Protein AF-A0A9D7RBE8-F1 (afdb_monomer)

Nearest PDB structures (foldseek):
  4dd8-assembly2_B  TM=8.248E-01  e=1.569E-10  Homo sapiens
  5y2z-assembly2_C  TM=7.887E-01  e=2.226E-09  Homo sapiens
  5y31-assembly2_C  TM=8.076E-01  e=7.934E-09  Homo sapiens
  5y2z-assembly5_I  TM=7.856E-01  e=6.361E-09  Homo sapiens
  8y6b-assembly2_B  TM=7.746E-01  e=1.379E-08  Homo sapiens

Solvent-accessible surface area (backbone atoms only — not comparable to full-atom values): 35313 Å² total; per-residue (Å²): 141,80,84,86,84,83,83,79,85,80,80,79,73,81,79,76,71,72,78,81,72,72,78,74,76,69,46,55,74,43,76,47,49,73,68,57,28,57,64,45,42,33,77,54,46,30,34,32,41,46,80,63,68,94,64,74,84,54,70,50,69,39,60,42,73,57,96,91,36,85,41,36,40,41,36,34,58,33,75,54,48,26,80,83,50,41,35,30,39,29,49,99,90,44,76,46,80,51,85,67,67,83,78,36,36,26,35,33,30,38,65,68,40,69,81,31,38,27,43,30,29,52,56,96,57,30,51,40,36,37,37,45,46,54,90,80,70,45,38,37,38,35,36,44,39,29,82,76,39,78,86,45,58,68,44,31,23,38,36,34,44,42,84,29,48,52,68,48,71,19,26,54,46,62,30,90,82,67,83,86,73,74,83,77,74,72,66,82,42,65,88,51,49,29,35,40,35,30,28,42,36,31,36,32,44,28,23,50,73,31,75,68,28,73,60,48,32,50,47,54,54,49,38,43,49,49,53,33,27,49,40,36,34,76,64,53,34,31,36,59,25,36,31,32,40,37,41,24,76,38,90,81,75,83,48,64,57,39,38,30,40,94,50,93,18,34,38,55,52,50,49,53,48,41,70,72,73,45,76,86,63,76,57,30,32,38,37,38,41,32,30,49,74,66,62,48,45,61,36,27,12,15,30,54,56,21,62,66,45,99,61,22,39,27,28,27,44,58,49,52,70,32,68,66,60,34,32,29,46,48,42,26,26,50,33,19,24,34,44,27,61,71,26,81,92,47,83,71,23,26,30,41,21,44,31,50,34,30,91,77,28,58,33,80,47,68,28,75,68,37,32,52,36,29,26,41,46,55,56,72,50,81,82,46,44,62,62,47,72,54,84,77,66,62,77,36,29,23,38,42,24,21,70,64,41,71,65,29,21,48,26,47,40,82,77,87,81,46,67,39,35,50,24,20,31,75,62,70,82,46,49,42,32,32,34,35,48,42,79,59,85,56,83,95,24,27,26,42,18,29,61,65,74,26,77,59,28,21,40,24,51,38,81,58,77,99,53,45,37,22,52,31,44,37,76,64,74,96,48,45,38,34,33,32,40,39,26,48,42,85,68,39,90,81,30,28,32,41,27,25,62,60,67,31,69,56,24,21,44,18,51,42,44,45,49,81,63,74,67,10,37,35,21,48,32,78,48,63,84,40,37,39,22,28,31,35,70,45,79,38,72,56,72,44,66,35,36,76,46,78,42,85,61,52,19,71,35,96,59,36,60,25,44,59,50,75,39,96,62,65,74,27,46,30,58,63,39,58,27,38,29,37,33,39,41,36,56,70,89,42,52,35,33,40,33,31,37,56,76,46,97,61,65,45,68,34,41,91,59,52,6,71,81,14,44,44,54,52,43,87,70,42,78,44,80,37,60,53,52,94,37,26,27,52,50,74,48,74,34,63,82,49,62,88,43,55,66,42,69,49,44,36,37,39,40,35,47,46,82,62,94,57,100,85,42,28,36,41,24,17,18,23,30,36,39,37,25,21,6,48,131

Sequence (681 aa):
MARPLAFALLCALPLALPPLAVAQNQPQVRAASPSELQSFELREGTVQSLQLPAGGWERFEVPVVLDGRPRTLVLAPYSIRGAGFQLLVTDATGTHPVSAPEETTYRGMVVGEAGSVVTAALFEGALDARVHDLGGKGDWFVQPLARVLPYAAPDLHVVYRAEDVLPSSAQCEVGDVHGHGSPTGAPEGISELRYCDIALDCDVAYYLRNGASVAQTSSAAGYLLLDVSFIYQTDVEIRYSLTSLIVRTVPTYTSGSNTGCSTSGLLQEFASRWQSNHTSISRDVAHLISGEGVFSGTVGCAYIGVVCTSNGYGVSRAVSSNNAQNIQLLAHELGHNWSATHCDSAPPCQIMCASIGGCTGIGSSFGPGERAQILAHKGTRSCLTAARTIDPNPALWYRLTTLFQPTLSLDVVNDGANNNRLQMAASGAFTGQYWRFTRSGFGNTWRISCLWQGENLPMDTINGGAENNRPILAPIGAWTGQLWTLHEVPGYPGYVALTNDFRGPHLALEGFATSLGAGARPQLQTFGPFTGQLWLLTPLGSVSPARSTSFGSNCVGRAGRPTLGILPQGDGPWIGETMSGEVTNVLNGMASQLVFGGRLASPLDLGFLSSPNCNLYLDLGLLVTIPVGGGRATFAFSVPRSPFLVGATFPMQALVIDPGRGPSNPLVATTNGLDLTIGMR

Mean predicted aligned error: 14.54 Å

Structure (mmCIF, N/CA/C/O backbone):
data_AF-A0A9D7RBE8-F1
#
_entry.id   AF-A0A9D7RBE8-F1
#
loop_
_atom_site.group_PDB
_atom_site.id
_atom_site.type_symbol
_atom_site.label_atom_id
_atom_site.label_alt_id
_atom_site.label_comp_id
_atom_site.label_asym_id
_atom_site.label_entity_id
_atom_site.label_seq_id
_atom_site.pdbx_PDB_ins_code
_atom_site.Cartn_x
_atom_site.Cartn_y
_atom_site.Cartn_z
_atom_site.occupancy
_atom_site.B_iso_or_equiv
_atom_site.auth_seq_id
_atom_site.auth_comp_id
_atom_site.auth_asym_id
_atom_site.auth_atom_id
_atom_site.pdbx_PDB_model_num
ATOM 1 N N . MET A 1 1 ? 19.321 -70.682 -35.214 1.00 36.28 1 MET A N 1
ATOM 2 C CA . MET A 1 1 ? 20.155 -69.484 -34.970 1.00 36.28 1 MET A CA 1
ATOM 3 C C . MET A 1 1 ? 19.814 -68.482 -36.064 1.00 36.28 1 MET A C 1
ATOM 5 O O . MET A 1 1 ? 19.877 -68.887 -37.208 1.00 36.28 1 MET A O 1
ATOM 9 N N . ALA A 1 2 ? 19.383 -67.243 -35.877 1.00 33.75 2 ALA A N 1
ATOM 10 C CA . ALA A 1 2 ? 18.812 -66.484 -34.773 1.00 33.75 2 ALA A CA 1
ATOM 11 C C . ALA A 1 2 ? 17.820 -65.484 -35.427 1.00 33.75 2 ALA A C 1
ATOM 13 O O . ALA A 1 2 ? 17.960 -65.158 -36.604 1.00 33.75 2 ALA A O 1
ATOM 14 N N . ARG A 1 3 ? 16.781 -65.082 -34.689 1.00 31.62 3 ARG A N 1
ATOM 15 C CA . ARG A 1 3 ? 15.639 -64.261 -35.140 1.00 31.62 3 ARG A CA 1
ATOM 16 C C . ARG A 1 3 ? 16.026 -62.800 -35.443 1.00 31.62 3 ARG A C 1
ATOM 18 O O . ARG A 1 3 ? 16.916 -62.289 -34.767 1.00 31.62 3 ARG A O 1
ATOM 25 N N . PRO A 1 4 ? 15.294 -62.089 -36.325 1.00 38.25 4 PRO A N 1
ATOM 26 C CA . PRO A 1 4 ? 15.309 -60.632 -36.363 1.00 38.25 4 PRO A CA 1
ATOM 27 C C . PRO A 1 4 ? 14.362 -60.079 -35.282 1.00 38.25 4 PRO A C 1
ATOM 29 O O . PRO A 1 4 ? 13.217 -60.516 -35.157 1.00 38.25 4 PRO A O 1
ATOM 32 N N . LEU A 1 5 ? 14.852 -59.138 -34.476 1.00 33.16 5 LEU A N 1
ATOM 33 C CA . LEU A 1 5 ? 14.061 -58.393 -33.497 1.00 33.16 5 LEU A CA 1
ATOM 34 C C . LEU A 1 5 ? 13.505 -57.135 -34.171 1.00 33.16 5 LEU A C 1
ATOM 36 O O . LEU A 1 5 ? 14.252 -56.230 -34.535 1.00 33.16 5 LEU A O 1
ATOM 40 N N . ALA A 1 6 ? 12.185 -57.108 -34.337 1.00 31.59 6 ALA A N 1
ATOM 41 C CA . ALA A 1 6 ? 11.421 -55.919 -34.675 1.00 31.59 6 ALA A CA 1
ATOM 42 C C . ALA A 1 6 ? 11.374 -54.990 -33.451 1.00 31.59 6 ALA A C 1
ATOM 44 O O . ALA A 1 6 ? 10.917 -55.397 -32.383 1.00 31.59 6 ALA A O 1
ATOM 45 N N . PHE A 1 7 ? 11.844 -53.752 -33.601 1.00 31.55 7 PHE A N 1
ATOM 46 C CA . PHE A 1 7 ? 11.642 -52.702 -32.606 1.00 31.55 7 PHE A CA 1
ATOM 47 C C . PHE A 1 7 ? 10.268 -52.069 -32.844 1.00 31.55 7 PHE A C 1
ATOM 49 O O . PHE A 1 7 ? 10.035 -51.418 -33.862 1.00 31.55 7 PHE A O 1
ATOM 56 N N . ALA A 1 8 ? 9.343 -52.322 -31.921 1.00 32.53 8 ALA A N 1
ATOM 57 C CA . ALA A 1 8 ? 8.018 -51.726 -31.906 1.00 32.53 8 ALA A CA 1
ATOM 58 C C . ALA A 1 8 ? 8.109 -50.241 -31.524 1.00 32.53 8 ALA A C 1
ATOM 60 O O . ALA A 1 8 ? 8.713 -49.874 -30.517 1.00 32.53 8 ALA A O 1
ATOM 61 N N . LEU A 1 9 ? 7.479 -49.402 -32.343 1.00 31.39 9 LEU A N 1
ATOM 62 C CA . LEU A 1 9 ? 7.248 -47.987 -32.093 1.00 31.39 9 LEU A CA 1
ATOM 63 C C . LEU A 1 9 ? 6.214 -47.863 -30.955 1.00 31.39 9 LEU A C 1
ATOM 65 O O . LEU A 1 9 ? 5.029 -48.121 -31.165 1.00 31.39 9 LEU A O 1
ATOM 69 N N . LEU A 1 10 ? 6.642 -47.506 -29.742 1.00 29.80 10 LEU A N 1
ATOM 70 C CA . LEU A 1 10 ? 5.721 -47.100 -28.676 1.00 29.80 10 LEU A CA 1
ATOM 71 C C . LEU A 1 10 ? 5.303 -45.644 -28.919 1.00 29.80 10 LEU A C 1
ATOM 73 O O . LEU A 1 10 ? 6.030 -44.708 -28.592 1.00 29.80 10 LEU A O 1
ATOM 77 N N . CYS A 1 11 ? 4.112 -45.453 -29.487 1.00 30.72 11 CYS A N 1
ATOM 78 C CA . CYS A 1 11 ? 3.388 -44.190 -29.391 1.00 30.72 11 CYS A CA 1
ATOM 79 C C . CYS A 1 11 ? 3.000 -43.956 -27.924 1.00 30.72 11 CYS A C 1
ATOM 81 O O . CYS A 1 11 ? 2.028 -44.531 -27.434 1.00 30.72 11 CYS A O 1
ATOM 83 N N . ALA A 1 12 ? 3.746 -43.108 -27.220 1.00 33.16 12 ALA A N 1
ATOM 84 C CA . ALA A 1 12 ? 3.287 -42.526 -25.968 1.00 33.16 12 ALA A CA 1
ATOM 85 C C . ALA A 1 12 ? 2.205 -41.483 -26.293 1.00 33.16 12 ALA A C 1
ATOM 87 O O . ALA A 1 12 ? 2.513 -40.358 -26.685 1.00 33.16 12 ALA A O 1
ATOM 88 N N . LEU A 1 13 ? 0.930 -41.865 -26.171 1.00 30.70 13 LEU A N 1
ATOM 89 C CA . LEU A 1 13 ? -0.141 -40.883 -26.026 1.00 30.70 13 LEU A CA 1
ATOM 90 C C . LEU A 1 13 ? 0.123 -40.083 -24.740 1.00 30.70 13 LEU A C 1
ATOM 92 O O . LEU A 1 13 ? 0.353 -40.700 -23.696 1.00 30.70 13 LEU A O 1
ATOM 96 N N . PRO A 1 14 ? 0.056 -38.742 -24.763 1.00 33.75 14 PRO A N 1
ATOM 97 C CA . PRO A 1 14 ? 0.009 -37.986 -23.530 1.00 33.75 14 PRO A CA 1
ATOM 98 C C . PRO A 1 14 ? -1.339 -38.299 -22.876 1.00 33.75 14 PRO A C 1
ATOM 100 O O . PRO A 1 14 ? -2.392 -37.877 -23.352 1.00 33.75 14 PRO A O 1
ATOM 103 N N . LEU A 1 15 ? -1.315 -39.070 -21.788 1.00 33.75 15 LEU A N 1
ATOM 104 C CA . LEU A 1 15 ? -2.390 -39.042 -20.806 1.00 33.75 15 LEU A CA 1
ATOM 105 C C . LEU A 1 15 ? -2.421 -37.612 -20.266 1.00 33.75 15 LEU A C 1
ATOM 107 O O . LEU A 1 15 ? -1.657 -37.257 -19.370 1.00 33.75 15 LEU A O 1
ATOM 111 N N . ALA A 1 16 ? -3.266 -36.775 -20.866 1.00 38.00 16 ALA A N 1
ATOM 112 C CA . ALA A 1 16 ? -3.707 -35.544 -20.248 1.00 38.00 16 ALA A CA 1
ATOM 113 C C . ALA A 1 16 ? -4.424 -35.957 -18.962 1.00 38.00 16 ALA A C 1
ATOM 115 O O . ALA A 1 16 ? -5.589 -36.354 -18.980 1.00 38.00 16 ALA A O 1
ATOM 116 N N . LEU A 1 17 ? -3.691 -35.934 -17.849 1.00 35.84 17 LEU A N 1
ATOM 117 C CA . LEU A 1 17 ? -4.313 -35.865 -16.541 1.00 35.84 17 LEU A CA 1
ATOM 118 C C . LEU A 1 17 ? -5.251 -34.654 -16.611 1.00 35.84 17 LEU A C 1
ATOM 120 O O . LEU A 1 17 ? -4.779 -33.566 -16.964 1.00 35.84 17 LEU A O 1
ATOM 124 N N . PRO A 1 18 ? -6.562 -34.812 -16.353 1.00 31.00 18 PRO A N 1
ATOM 125 C CA . PRO A 1 18 ? -7.400 -33.642 -16.175 1.00 31.00 18 PRO A CA 1
ATOM 126 C C . PRO A 1 18 ? -6.724 -32.784 -15.102 1.00 31.00 18 PRO A C 1
ATOM 128 O O . PRO A 1 18 ? -6.142 -33.349 -14.164 1.00 31.00 18 PRO A O 1
ATOM 131 N N . PRO A 1 19 ? -6.738 -31.445 -15.228 1.00 35.97 19 PRO A N 1
ATOM 132 C CA . PRO A 1 19 ? -6.300 -30.619 -14.121 1.00 35.97 19 PRO A CA 1
ATOM 133 C C . PRO A 1 19 ? -7.059 -31.120 -12.895 1.00 35.97 19 PRO A C 1
ATOM 135 O O . PRO A 1 19 ? -8.281 -31.288 -12.949 1.00 35.97 19 PRO A O 1
ATOM 138 N N . LEU A 1 20 ? -6.330 -31.443 -11.827 1.00 33.19 20 LEU A N 1
ATOM 139 C CA . LEU A 1 20 ? -6.927 -31.581 -10.510 1.00 33.19 20 LEU A CA 1
ATOM 140 C C . LEU A 1 20 ? -7.601 -30.238 -10.246 1.00 33.19 20 LEU A C 1
ATOM 142 O O . LEU A 1 20 ? -6.960 -29.280 -9.823 1.00 33.19 20 LEU A O 1
ATOM 146 N N . ALA A 1 21 ? -8.886 -30.149 -10.578 1.00 34.50 21 ALA A N 1
ATOM 147 C CA . ALA A 1 21 ? -9.755 -29.144 -10.031 1.00 34.50 21 ALA A CA 1
ATOM 148 C C . ALA A 1 21 ? -9.735 -29.431 -8.535 1.00 34.50 21 ALA A C 1
ATOM 150 O O . ALA A 1 21 ? -10.417 -30.334 -8.050 1.00 34.50 21 ALA A O 1
ATOM 151 N N . VAL A 1 22 ? -8.885 -28.707 -7.806 1.00 37.69 22 VAL A N 1
ATOM 152 C CA . VAL A 1 22 ? -9.159 -28.443 -6.403 1.00 37.69 22 VAL A CA 1
ATOM 153 C C . VAL A 1 22 ? -10.564 -27.869 -6.441 1.00 37.69 22 VAL A C 1
ATOM 155 O O . VAL A 1 22 ? -10.776 -26.795 -7.003 1.00 37.69 22 VAL A O 1
ATOM 158 N N . ALA A 1 23 ? -11.545 -28.642 -5.985 1.00 39.38 23 ALA A N 1
ATOM 159 C CA . ALA A 1 23 ? -12.875 -28.124 -5.763 1.00 39.38 23 ALA A CA 1
ATOM 160 C C . ALA A 1 23 ? -12.696 -26.995 -4.743 1.00 39.38 23 ALA A C 1
ATOM 162 O O . ALA A 1 23 ? -12.559 -27.256 -3.551 1.00 39.38 23 ALA A O 1
ATOM 163 N N . GLN A 1 24 ? -12.578 -25.751 -5.217 1.00 52.94 24 GLN A N 1
ATOM 164 C CA . GLN A 1 24 ? -12.682 -24.579 -4.365 1.00 52.94 24 GLN A CA 1
ATOM 165 C C . GLN A 1 24 ? -14.103 -24.638 -3.823 1.00 52.94 24 GLN A C 1
ATOM 167 O O . GLN A 1 24 ? -15.061 -24.353 -4.543 1.00 52.94 24 GLN A O 1
ATOM 172 N N . ASN A 1 25 ? -14.243 -25.150 -2.601 1.00 62.62 25 ASN A N 1
ATOM 173 C CA . ASN A 1 25 ? -15.531 -25.278 -1.949 1.00 62.62 25 ASN A CA 1
ATOM 174 C C . ASN A 1 25 ? -16.103 -23.864 -1.862 1.00 62.62 25 ASN A C 1
ATOM 176 O O . ASN A 1 25 ? -15.542 -23.008 -1.178 1.00 62.62 25 ASN A O 1
ATOM 180 N N . GLN A 1 26 ? -17.162 -23.590 -2.623 1.00 70.81 26 GLN A N 1
ATOM 181 C CA . GLN A 1 26 ? -17.812 -22.289 -2.562 1.00 70.81 26 GLN A CA 1
ATOM 182 C C . GLN A 1 26 ? -18.305 -22.041 -1.132 1.00 70.81 26 GLN A C 1
ATOM 184 O O . GLN A 1 26 ? -18.735 -22.995 -0.466 1.00 70.81 26 GLN A O 1
ATOM 189 N N . PRO A 1 27 ? -18.241 -20.787 -0.651 1.00 83.94 27 PRO A N 1
ATOM 190 C CA . PRO A 1 27 ? -18.665 -20.469 0.700 1.00 83.94 27 PRO A CA 1
ATOM 191 C C . PRO A 1 27 ? -20.132 -20.866 0.865 1.00 83.94 27 PRO A C 1
ATOM 193 O O . PRO A 1 27 ? -20.960 -20.639 -0.020 1.00 83.94 27 PRO A O 1
ATOM 196 N N . GLN A 1 28 ? -20.462 -21.484 1.998 1.00 90.31 28 GLN A N 1
ATOM 197 C CA . GLN A 1 28 ? -21.857 -21.749 2.341 1.00 90.31 28 GLN A CA 1
ATOM 198 C C . GLN A 1 28 ? -22.493 -20.428 2.765 1.00 90.31 28 GLN A C 1
ATOM 200 O O . GLN A 1 28 ? -22.066 -19.847 3.761 1.00 90.31 28 GLN A O 1
ATOM 205 N N . VAL A 1 29 ? -23.486 -19.954 2.010 1.00 95.88 29 VAL A N 1
ATOM 206 C CA . VAL A 1 29 ? -24.130 -18.650 2.221 1.00 95.88 29 VAL A CA 1
ATOM 207 C C . VAL A 1 29 ? -25.541 -18.833 2.754 1.00 95.88 29 VAL A C 1
ATOM 209 O O . VAL A 1 29 ? -26.333 -19.597 2.203 1.00 95.88 29 VAL A O 1
ATOM 212 N N . ARG A 1 30 ? -25.886 -18.064 3.785 1.00 96.38 30 ARG A N 1
ATOM 213 C CA . ARG A 1 30 ? -27.267 -17.884 4.242 1.00 96.38 30 ARG A CA 1
ATOM 214 C C . ARG A 1 30 ? -27.549 -16.422 4.551 1.00 96.38 30 ARG A C 1
ATOM 216 O O . ARG A 1 30 ? -26.630 -15.651 4.817 1.00 96.38 30 ARG A O 1
ATOM 223 N N . ALA A 1 31 ? -28.824 -16.048 4.576 1.00 97.25 31 ALA A N 1
ATOM 224 C CA . ALA A 1 31 ? -29.218 -14.770 5.155 1.00 97.25 31 ALA A CA 1
ATOM 225 C C . ALA A 1 31 ? -28.802 -14.713 6.637 1.00 97.25 31 ALA A C 1
ATOM 227 O O . ALA A 1 31 ? -28.873 -15.723 7.354 1.00 97.25 31 ALA A O 1
ATOM 228 N N . ALA A 1 32 ? -28.359 -13.540 7.088 1.00 97.44 32 ALA A N 1
ATOM 229 C CA . ALA A 1 32 ? -28.183 -13.294 8.510 1.00 97.44 32 ALA A CA 1
ATOM 230 C C . ALA A 1 32 ? -29.557 -13.308 9.200 1.00 97.44 32 ALA A C 1
ATOM 232 O O . ALA A 1 32 ? -30.546 -12.793 8.678 1.00 97.44 32 ALA A O 1
ATOM 233 N N . SER A 1 33 ? -29.633 -13.944 10.365 1.00 97.94 33 SER A N 1
ATOM 234 C CA . SER A 1 33 ? -30.844 -13.959 11.184 1.00 97.94 33 SER A CA 1
ATOM 235 C C . SER A 1 33 ? -31.114 -12.571 11.781 1.00 97.94 33 SER A C 1
ATOM 237 O O . SER A 1 33 ? -30.176 -11.789 11.954 1.00 97.94 33 SER A O 1
ATOM 239 N N . PRO A 1 34 ? -32.362 -12.260 12.181 1.00 97.69 34 PRO A N 1
ATOM 240 C CA . PRO A 1 34 ? -32.678 -10.978 12.813 1.00 97.69 34 PRO A CA 1
ATOM 241 C C . PRO A 1 34 ? -31.807 -10.654 14.040 1.00 97.69 34 PRO A C 1
ATOM 243 O O . PRO A 1 34 ? -31.419 -9.507 14.226 1.00 97.69 34 PRO A O 1
ATOM 246 N N . SER A 1 35 ? -31.448 -11.656 14.852 1.00 96.44 35 SER A N 1
ATOM 247 C CA . SER A 1 35 ? -30.568 -11.475 16.017 1.00 96.44 35 SER A CA 1
ATOM 248 C C . SER A 1 35 ? -29.115 -11.184 15.638 1.00 96.44 35 SER A C 1
ATOM 250 O O . SER A 1 35 ? -28.447 -10.411 16.321 1.00 96.44 35 SER A O 1
ATOM 252 N N . GLU A 1 36 ? -28.617 -11.789 14.557 1.00 97.50 36 GLU A N 1
ATOM 253 C CA . GLU A 1 36 ? -27.274 -11.505 14.034 1.00 97.50 36 GLU A CA 1
ATOM 254 C C . GLU A 1 36 ? -27.213 -10.096 13.445 1.00 97.50 36 GLU A C 1
ATOM 256 O O . GLU A 1 36 ? -26.314 -9.337 13.794 1.00 97.50 36 GLU A O 1
ATOM 261 N N . LEU A 1 37 ? -28.208 -9.712 12.636 1.00 97.88 37 LEU A N 1
ATOM 262 C CA . LEU A 1 37 ? -28.332 -8.353 12.101 1.00 97.88 37 LEU A CA 1
ATOM 263 C C . LEU A 1 37 ? -28.397 -7.314 13.224 1.00 97.88 37 LEU A C 1
ATOM 265 O O . LEU A 1 37 ? -27.662 -6.333 13.197 1.00 97.88 37 LEU A O 1
ATOM 269 N N . GLN A 1 38 ? -29.205 -7.562 14.259 1.00 96.56 38 GLN A N 1
ATOM 270 C CA . GLN A 1 38 ? -29.305 -6.668 15.411 1.00 96.56 38 GLN A CA 1
ATOM 271 C C . GLN A 1 38 ? -27.975 -6.530 16.163 1.00 96.56 38 GLN A C 1
ATOM 273 O O . GLN A 1 38 ? -27.630 -5.434 16.590 1.00 96.56 38 GLN A O 1
ATOM 278 N N . SER A 1 39 ? -27.217 -7.620 16.310 1.00 96.12 39 SER A N 1
ATOM 279 C CA . SER A 1 39 ? -25.951 -7.626 17.056 1.00 96.12 39 SER A CA 1
ATOM 280 C C . SER A 1 39 ? -24.848 -6.819 16.357 1.00 96.12 39 SER A C 1
ATOM 282 O O . SER A 1 39 ? -23.986 -6.256 17.027 1.00 96.12 39 SER A O 1
ATOM 284 N N . PHE A 1 40 ? -24.894 -6.724 15.027 1.00 96.38 40 PHE A N 1
ATOM 285 C CA . PHE A 1 40 ? -23.975 -5.914 14.216 1.00 96.38 40 PHE A CA 1
ATOM 286 C C . PHE A 1 40 ? -24.543 -4.538 13.831 1.00 96.38 40 PHE A C 1
ATOM 288 O O . PHE A 1 40 ? -23.867 -3.779 13.140 1.00 96.38 40 PHE A O 1
ATOM 295 N N . GLU A 1 41 ? -25.763 -4.216 14.274 1.00 95.31 41 GLU A N 1
ATOM 296 C CA . GLU A 1 41 ? -26.492 -2.997 13.904 1.00 95.31 41 GLU A CA 1
ATOM 297 C C . GLU A 1 41 ? -26.693 -2.857 12.383 1.00 95.31 41 GLU A C 1
ATOM 299 O O . GLU A 1 41 ? -26.419 -1.819 11.785 1.00 95.31 41 GLU A O 1
ATOM 304 N N . LEU A 1 42 ? -27.182 -3.918 11.741 1.00 96.38 42 LEU A N 1
ATOM 305 C CA . LEU A 1 42 ? -27.364 -4.003 10.290 1.00 96.38 42 LEU A CA 1
ATOM 306 C C . LEU A 1 42 ? -28.844 -4.106 9.900 1.00 96.38 42 LEU A C 1
ATOM 308 O O . LEU A 1 42 ? -29.655 -4.705 10.608 1.00 96.38 42 LEU A O 1
ATOM 312 N N . ARG A 1 43 ? -29.186 -3.562 8.728 1.00 96.12 43 ARG A N 1
ATOM 313 C CA . ARG A 1 43 ? -30.476 -3.749 8.042 1.00 96.12 43 ARG A CA 1
ATOM 314 C C . ARG A 1 43 ? -30.505 -5.064 7.277 1.00 96.12 43 ARG A C 1
ATOM 316 O O . ARG A 1 43 ? -31.477 -5.806 7.362 1.00 96.12 43 ARG A O 1
ATOM 323 N N . GLU A 1 44 ? -29.433 -5.332 6.538 1.00 96.38 44 GLU A N 1
ATOM 324 C CA . GLU A 1 44 ? -29.280 -6.493 5.668 1.00 96.38 44 GLU A CA 1
ATOM 325 C C . GLU A 1 44 ? -27.852 -7.041 5.748 1.00 96.38 44 GLU A C 1
ATOM 327 O O . GLU A 1 44 ? -26.907 -6.348 6.128 1.00 96.38 44 GLU A O 1
ATOM 332 N N . GLY A 1 45 ? -27.701 -8.321 5.418 1.00 97.00 45 GLY A N 1
ATOM 333 C CA . GLY A 1 45 ? -26.421 -9.011 5.454 1.00 97.00 45 GLY A CA 1
ATOM 334 C C . GLY A 1 45 ? -26.570 -10.516 5.262 1.00 97.00 45 GLY A C 1
ATOM 335 O O . GLY A 1 45 ? -27.648 -11.099 5.412 1.00 97.00 45 GLY A O 1
ATOM 336 N N . THR A 1 46 ? -25.458 -11.162 4.939 1.00 98.12 46 THR A N 1
ATOM 337 C CA . THR A 1 46 ? -25.361 -12.624 4.841 1.00 98.12 46 THR A CA 1
ATOM 338 C C . THR A 1 46 ? -24.375 -13.156 5.867 1.00 98.12 46 THR A C 1
ATOM 340 O O . THR A 1 46 ? -23.504 -12.428 6.332 1.00 98.12 46 THR A O 1
ATOM 343 N N . VAL A 1 47 ? -24.502 -14.432 6.216 1.00 98.12 47 VAL A N 1
ATOM 344 C CA . VAL A 1 47 ? -23.479 -15.172 6.954 1.00 98.12 47 VAL A CA 1
ATOM 345 C C . VAL A 1 47 ? -22.879 -16.210 6.020 1.00 98.12 47 VAL A C 1
ATOM 347 O O . VAL A 1 47 ? -23.614 -16.953 5.360 1.00 98.12 47 VAL A O 1
ATOM 350 N N . GLN A 1 48 ? -21.551 -16.238 5.959 1.00 97.31 48 GLN A N 1
ATOM 351 C CA . GLN A 1 48 ? -20.780 -17.082 5.055 1.00 97.31 48 GLN A CA 1
ATOM 352 C C . GLN A 1 48 ? -19.735 -17.878 5.835 1.00 97.31 48 GLN A C 1
ATOM 354 O O . GLN A 1 48 ? -19.035 -17.316 6.674 1.00 97.31 48 GLN A O 1
ATOM 359 N N . SER A 1 49 ? -19.627 -19.178 5.561 1.00 94.88 49 SER A N 1
ATOM 360 C CA . SER A 1 49 ? -18.493 -19.996 6.019 1.00 94.88 49 SER A CA 1
ATOM 361 C C . SER A 1 49 ? -17.325 -19.800 5.057 1.00 94.88 49 SER A C 1
ATOM 363 O O . SER A 1 49 ? -17.470 -20.058 3.856 1.00 94.88 49 SER A O 1
ATOM 365 N N . LEU A 1 50 ? -16.194 -19.313 5.571 1.00 93.44 50 LEU A N 1
ATOM 366 C CA . LEU A 1 50 ? -14.994 -19.037 4.786 1.00 93.44 50 LEU A CA 1
ATOM 367 C C . LEU A 1 50 ? -13.900 -20.053 5.102 1.00 93.44 50 LEU A C 1
ATOM 369 O O . LEU A 1 50 ? -13.546 -20.279 6.257 1.00 93.44 50 LEU A O 1
ATOM 373 N N . GLN A 1 51 ? -13.320 -20.629 4.052 1.00 89.69 51 GLN A N 1
ATOM 374 C CA . GLN A 1 51 ? -12.102 -21.420 4.171 1.00 89.69 51 GLN A CA 1
ATOM 375 C C . GLN A 1 51 ? -10.907 -20.478 4.097 1.00 89.69 51 GLN A C 1
ATOM 377 O O . GLN A 1 51 ? -10.639 -19.882 3.054 1.00 89.69 51 GLN A O 1
ATOM 382 N N . LEU A 1 52 ? -10.212 -20.337 5.218 1.00 90.56 52 LEU A N 1
ATOM 383 C CA . LEU A 1 52 ? -9.068 -19.450 5.362 1.00 90.56 52 LEU A CA 1
ATOM 384 C C . LEU A 1 52 ? -7.796 -20.285 5.556 1.00 90.56 52 LEU A C 1
ATOM 386 O O . LEU A 1 52 ? -7.865 -21.387 6.112 1.00 90.56 52 LEU A O 1
ATOM 390 N N . PRO A 1 53 ? -6.630 -19.807 5.090 1.00 85.94 53 PRO A N 1
ATOM 391 C CA . PRO A 1 53 ? -5.375 -20.477 5.395 1.00 85.94 53 PRO A CA 1
ATOM 392 C C . PRO A 1 53 ? -5.133 -20.450 6.909 1.00 85.94 53 PRO A C 1
ATOM 394 O O . PRO A 1 53 ? -5.659 -19.596 7.623 1.00 85.94 53 PRO A O 1
ATOM 397 N N . ALA A 1 54 ? -4.285 -21.352 7.405 1.00 74.56 54 ALA A N 1
ATOM 398 C CA . ALA A 1 54 ? -3.948 -21.451 8.830 1.00 74.56 54 ALA A CA 1
ATOM 399 C C . ALA A 1 54 ? -3.179 -20.226 9.392 1.00 74.56 54 ALA A C 1
ATOM 401 O O . ALA A 1 54 ? -2.722 -20.261 10.532 1.00 74.56 54 ALA A O 1
ATOM 402 N N . GLY A 1 55 ? -3.041 -19.155 8.605 1.00 67.00 55 GLY A N 1
ATOM 403 C CA . GLY A 1 55 ? -2.178 -18.001 8.840 1.00 67.00 55 GLY A CA 1
ATOM 404 C C . GLY A 1 55 ? -0.917 -18.031 7.969 1.00 67.00 55 GLY A C 1
ATOM 405 O O . GLY A 1 55 ? -0.685 -18.989 7.231 1.00 67.00 55 GLY A O 1
ATOM 406 N N . GLY A 1 56 ? -0.118 -16.967 8.071 1.00 64.62 56 GLY A N 1
ATOM 407 C CA . GLY A 1 56 ? 1.185 -16.814 7.415 1.00 64.62 56 GLY A CA 1
ATOM 408 C C . GLY A 1 56 ? 1.255 -15.621 6.462 1.00 64.62 56 GLY A C 1
ATOM 409 O O . GLY A 1 56 ? 0.294 -15.333 5.757 1.00 64.62 56 GLY A O 1
ATOM 410 N N . TRP A 1 57 ? 2.411 -14.954 6.424 1.00 71.94 57 TRP A N 1
ATOM 411 C CA . TRP A 1 57 ? 2.732 -13.794 5.578 1.00 71.94 57 TRP A CA 1
ATOM 412 C C . TRP A 1 57 ? 2.892 -14.128 4.080 1.00 71.94 57 TRP A C 1
ATOM 414 O O . TRP A 1 57 ? 3.878 -13.765 3.435 1.00 71.94 57 TRP A O 1
ATOM 424 N N . GLU A 1 58 ? 1.916 -14.830 3.506 1.00 69.69 58 GLU A N 1
ATOM 425 C CA . GLU A 1 58 ? 1.901 -15.259 2.107 1.00 69.69 58 GLU A CA 1
ATOM 426 C C . GLU A 1 58 ? 0.623 -14.813 1.387 1.00 69.69 58 GLU A C 1
ATOM 428 O O . GLU A 1 58 ? -0.363 -14.389 1.986 1.00 69.69 58 GLU A O 1
ATOM 433 N N . ARG A 1 59 ? 0.644 -14.882 0.055 1.00 72.81 59 ARG A N 1
ATOM 434 C CA . ARG A 1 59 ? -0.533 -14.608 -0.772 1.00 72.81 59 ARG A CA 1
ATOM 435 C C . ARG A 1 59 ? -1.546 -15.747 -0.637 1.00 72.81 59 ARG A C 1
ATOM 437 O O . ARG A 1 59 ? -1.174 -16.912 -0.741 1.00 72.81 59 ARG A O 1
ATOM 444 N N . PHE A 1 60 ? -2.830 -15.413 -0.554 1.00 81.38 60 PHE A N 1
ATOM 445 C CA . PHE A 1 60 ? -3.915 -16.394 -0.573 1.00 81.38 60 PHE A CA 1
ATOM 446 C C . PHE A 1 60 ? -5.159 -15.874 -1.302 1.00 81.38 60 PHE A C 1
ATOM 448 O O . PHE A 1 60 ? -5.271 -14.695 -1.642 1.00 81.38 60 PHE A O 1
ATOM 455 N N . GLU A 1 61 ? -6.085 -16.786 -1.584 1.00 87.31 61 GLU A N 1
ATOM 456 C CA . GLU A 1 61 ? -7.351 -16.496 -2.255 1.00 87.31 61 GLU A CA 1
ATOM 457 C C . GLU A 1 61 ? -8.516 -16.879 -1.343 1.00 87.31 61 GLU A C 1
ATOM 459 O O . GLU A 1 61 ? -8.487 -17.938 -0.717 1.00 87.31 61 GLU A O 1
ATOM 464 N N . VAL A 1 62 ? -9.542 -16.030 -1.281 1.00 91.94 62 VAL A N 1
ATOM 465 C CA . VAL A 1 62 ? -10.740 -16.250 -0.463 1.00 91.94 62 VAL A CA 1
ATOM 466 C C . VAL A 1 62 ? -11.980 -16.135 -1.345 1.00 91.94 62 VAL A C 1
ATOM 468 O O . VAL A 1 62 ? -12.339 -15.029 -1.764 1.00 91.94 62 VAL A O 1
ATOM 471 N N . PRO A 1 63 ? -12.648 -17.256 -1.652 1.00 93.56 63 PRO A N 1
ATOM 472 C CA . PRO A 1 63 ? -13.965 -17.237 -2.268 1.00 93.56 63 PRO A CA 1
ATOM 473 C C . PRO A 1 63 ? -14.994 -16.597 -1.325 1.00 93.56 63 PRO A C 1
ATOM 475 O O . PRO A 1 63 ? -15.135 -17.013 -0.178 1.00 93.56 63 PRO A O 1
ATOM 478 N N . VAL A 1 64 ? -15.735 -15.607 -1.817 1.00 94.88 64 VAL A N 1
ATOM 479 C CA . VAL A 1 64 ? -16.803 -14.896 -1.091 1.00 94.88 64 VAL A CA 1
ATOM 480 C C . VAL A 1 64 ? -17.992 -14.667 -2.020 1.00 94.88 64 VAL A C 1
ATOM 482 O O . VAL A 1 64 ? -17.833 -14.618 -3.239 1.00 94.88 64 VAL A O 1
ATOM 485 N N . VAL A 1 65 ? -19.195 -14.496 -1.481 1.00 95.06 65 VAL A N 1
ATOM 486 C CA . VAL A 1 65 ? -20.357 -14.060 -2.269 1.00 95.06 65 VAL A CA 1
ATOM 487 C C . VAL A 1 65 ? -20.669 -12.607 -1.945 1.00 95.06 65 VAL A C 1
ATOM 489 O O . VAL A 1 65 ? -21.031 -12.283 -0.819 1.00 95.06 65 VAL A O 1
ATOM 492 N N . LEU A 1 66 ? -20.543 -11.732 -2.940 1.00 92.75 66 LEU A N 1
ATOM 493 C CA . LEU A 1 66 ? -20.855 -10.303 -2.834 1.00 92.75 66 LEU A CA 1
ATOM 494 C C . LEU A 1 66 ? -21.942 -9.980 -3.855 1.00 92.75 66 LEU A C 1
ATOM 496 O O . LEU A 1 66 ? -21.840 -10.406 -5.008 1.00 92.75 66 LEU A O 1
ATOM 500 N N . ASP A 1 67 ? -22.984 -9.255 -3.444 1.00 87.50 67 ASP A N 1
ATOM 501 C CA . ASP A 1 67 ? -24.128 -8.911 -4.309 1.00 87.50 67 ASP A CA 1
ATOM 502 C C . ASP A 1 67 ? -24.778 -10.150 -4.973 1.00 87.50 67 ASP A C 1
ATOM 504 O O . ASP A 1 67 ? -25.096 -10.170 -6.163 1.00 87.50 67 ASP A O 1
ATOM 508 N N . GLY A 1 68 ? -24.866 -11.257 -4.224 1.00 88.62 68 GLY A N 1
ATOM 509 C CA . GLY A 1 68 ? -25.395 -12.537 -4.712 1.00 88.62 68 GLY A CA 1
ATOM 510 C C . GLY A 1 68 ? -24.536 -13.238 -5.774 1.00 88.62 68 GLY A C 1
ATOM 511 O O . GLY A 1 68 ? -24.964 -14.248 -6.331 1.00 88.62 68 GLY A O 1
ATOM 512 N N . ARG A 1 69 ? -23.329 -12.736 -6.071 1.00 89.94 69 ARG A N 1
ATOM 513 C CA . ARG A 1 69 ? -22.412 -13.316 -7.062 1.00 89.94 69 ARG A CA 1
ATOM 514 C C . ARG A 1 69 ? -21.180 -13.917 -6.388 1.00 89.94 69 ARG A C 1
ATOM 516 O O . ARG A 1 69 ? -20.599 -13.263 -5.523 1.00 89.94 69 ARG A O 1
ATOM 523 N N . PRO A 1 70 ? -20.730 -15.114 -6.803 1.00 91.56 70 PRO A N 1
ATOM 524 C CA . PRO A 1 70 ? -19.454 -15.647 -6.351 1.00 91.56 70 PRO A CA 1
ATOM 525 C C . PRO A 1 70 ? -18.313 -14.771 -6.875 1.00 91.56 70 PRO A C 1
ATOM 527 O O . PRO A 1 70 ? -18.244 -14.451 -8.064 1.00 91.56 70 PRO A O 1
ATOM 530 N N . ARG A 1 71 ? -17.428 -14.380 -5.966 1.00 89.69 71 ARG A N 1
ATOM 531 C CA . ARG A 1 71 ? -16.233 -13.569 -6.182 1.00 89.69 71 ARG A CA 1
ATOM 532 C C . ARG A 1 71 ? -15.049 -14.244 -5.497 1.00 89.69 71 ARG A C 1
ATOM 534 O O . ARG A 1 71 ? -15.226 -15.044 -4.583 1.00 89.69 71 ARG A O 1
ATOM 541 N N . THR A 1 72 ? -13.844 -13.870 -5.903 1.00 88.12 72 THR A N 1
ATOM 542 C CA . THR A 1 72 ? -12.614 -14.321 -5.246 1.00 88.12 72 THR A CA 1
ATOM 543 C C . THR A 1 72 ? -11.804 -13.101 -4.856 1.00 88.12 72 THR A C 1
ATOM 545 O O . THR A 1 72 ? -11.420 -12.316 -5.726 1.00 88.12 72 THR A O 1
ATOM 548 N N . LEU A 1 73 ? -11.558 -12.940 -3.557 1.00 87.00 73 LEU A N 1
ATOM 549 C CA . LEU A 1 73 ? -10.587 -11.980 -3.046 1.00 87.00 73 LEU A CA 1
ATOM 550 C C . LEU A 1 73 ? -9.201 -12.588 -3.214 1.00 87.00 73 LEU A C 1
ATOM 552 O O . LEU A 1 73 ? -8.991 -13.745 -2.859 1.00 87.00 73 LEU A O 1
ATOM 556 N N . VAL A 1 74 ? -8.255 -11.822 -3.737 1.00 78.19 74 VAL A N 1
ATOM 557 C CA . VAL A 1 74 ? -6.853 -12.234 -3.817 1.00 78.19 74 VAL A CA 1
ATOM 558 C C . VAL A 1 74 ? -6.073 -11.292 -2.931 1.00 78.19 74 VAL A C 1
ATOM 560 O O . VAL A 1 74 ? -5.963 -10.109 -3.245 1.00 78.19 74 VAL A O 1
ATOM 563 N N . LEU A 1 75 ? -5.566 -11.818 -1.824 1.00 78.38 75 LEU A N 1
ATOM 564 C CA . LEU A 1 75 ? -4.937 -11.050 -0.763 1.00 78.38 75 LEU A CA 1
ATOM 565 C C . LEU A 1 75 ? -3.442 -11.329 -0.752 1.00 78.38 75 LEU A C 1
ATOM 567 O O . LEU A 1 75 ? -3.007 -12.476 -0.847 1.00 78.38 75 LEU A O 1
ATOM 571 N N . ALA A 1 76 ? -2.657 -10.265 -0.652 1.00 71.88 76 ALA A N 1
ATOM 572 C CA . ALA A 1 76 ? -1.215 -10.323 -0.525 1.00 71.88 76 ALA A CA 1
ATOM 573 C C . ALA A 1 76 ? -0.763 -9.509 0.694 1.00 71.88 76 ALA A C 1
ATOM 575 O O . ALA A 1 76 ? -1.416 -8.517 1.039 1.00 71.88 76 ALA A O 1
ATOM 576 N N . PRO A 1 77 ? 0.332 -9.919 1.350 1.00 74.19 77 PRO A N 1
ATOM 577 C CA . PRO A 1 77 ? 0.766 -9.278 2.581 1.00 74.19 77 PRO A CA 1
ATOM 578 C C . PRO A 1 77 ? 1.047 -7.786 2.402 1.00 74.19 77 PRO A C 1
ATOM 580 O O . PRO A 1 77 ? 1.726 -7.383 1.452 1.00 74.19 77 PRO A O 1
ATOM 583 N N . TYR A 1 78 ? 0.535 -6.967 3.319 1.00 72.38 78 TYR A N 1
ATOM 584 C CA . TYR A 1 78 ? 0.737 -5.524 3.313 1.00 72.38 78 TYR A CA 1
ATOM 585 C C . TYR A 1 78 ? 0.949 -4.985 4.723 1.00 72.38 78 TYR A C 1
ATOM 587 O O . TYR A 1 78 ? 0.041 -5.075 5.533 1.00 72.38 78 TYR A O 1
ATOM 595 N N . SER A 1 79 ? 2.101 -4.374 4.999 1.00 78.31 79 SER A N 1
ATOM 596 C CA . SER A 1 79 ? 2.384 -3.775 6.304 1.00 78.31 79 SER A CA 1
ATOM 597 C C . SER A 1 79 ? 2.178 -2.261 6.286 1.00 78.31 79 SER A C 1
ATOM 599 O O . SER A 1 79 ? 2.705 -1.554 5.425 1.00 78.31 79 SER A O 1
ATOM 601 N N . ILE A 1 80 ? 1.439 -1.764 7.280 1.00 78.69 80 ILE A N 1
ATOM 602 C CA . ILE A 1 80 ? 1.330 -0.329 7.585 1.00 78.69 80 ILE A CA 1
ATOM 603 C C . ILE A 1 80 ? 2.439 0.143 8.545 1.00 78.69 80 ILE A C 1
ATOM 605 O O . ILE A 1 80 ? 2.558 1.339 8.814 1.00 78.69 80 ILE A O 1
ATOM 609 N N . ARG A 1 81 ? 3.253 -0.782 9.077 1.00 83.50 81 ARG A N 1
ATOM 610 C CA . ARG A 1 81 ? 4.355 -0.480 9.997 1.00 83.50 81 ARG A CA 1
ATOM 611 C C . ARG A 1 81 ? 5.465 0.262 9.250 1.00 83.50 81 ARG A C 1
ATOM 613 O O . ARG A 1 81 ? 5.964 -0.193 8.222 1.00 83.50 81 ARG A O 1
ATOM 620 N N . GLY A 1 82 ? 5.849 1.413 9.788 1.00 75.06 82 GLY A N 1
ATOM 621 C CA . GLY A 1 82 ? 6.952 2.225 9.294 1.00 75.06 82 GLY A CA 1
ATOM 622 C C . GLY A 1 82 ? 8.318 1.599 9.578 1.00 75.06 82 GLY A C 1
ATOM 623 O O . GLY A 1 82 ? 8.458 0.628 10.330 1.00 75.06 82 GLY A O 1
ATOM 624 N N . ALA A 1 83 ? 9.361 2.184 8.987 1.00 70.25 83 ALA A N 1
ATOM 625 C CA . ALA A 1 83 ? 10.733 1.781 9.270 1.00 70.25 83 ALA A CA 1
ATOM 626 C C . ALA A 1 83 ? 11.051 1.977 10.763 1.00 70.25 83 ALA A C 1
ATOM 628 O O . ALA A 1 83 ? 10.847 3.054 11.313 1.00 70.25 83 ALA A O 1
ATOM 629 N N . GLY A 1 84 ? 11.559 0.930 11.418 1.00 77.12 84 GLY A N 1
ATOM 630 C CA . GLY A 1 84 ? 11.882 0.984 12.846 1.00 77.12 84 GLY A CA 1
ATOM 631 C C . GLY A 1 84 ? 10.672 0.916 13.782 1.00 77.12 84 GLY A C 1
ATOM 632 O O . GLY A 1 84 ? 10.819 1.283 14.945 1.00 77.12 84 GLY A O 1
ATOM 633 N N . PHE A 1 85 ? 9.511 0.445 13.303 1.00 87.00 85 PHE A N 1
ATOM 634 C CA . PHE A 1 85 ? 8.311 0.251 14.122 1.00 87.00 85 PHE A CA 1
ATOM 635 C C . PHE A 1 85 ? 8.603 -0.420 15.472 1.00 87.00 85 PHE A C 1
ATOM 637 O O . PHE A 1 85 ? 9.266 -1.460 15.535 1.00 87.00 85 PHE A O 1
ATOM 644 N N . GLN A 1 86 ? 8.044 0.152 16.540 1.00 94.81 86 GLN A N 1
ATOM 645 C CA . GLN A 1 86 ? 8.131 -0.388 17.894 1.00 94.81 86 GLN A CA 1
ATOM 646 C C . GLN A 1 86 ? 6.753 -0.765 18.438 1.00 94.81 86 GLN A C 1
ATOM 648 O O . GLN A 1 86 ? 5.837 0.057 18.487 1.00 94.81 86 GLN A O 1
ATOM 653 N N . LEU A 1 87 ? 6.632 -2.003 18.920 1.00 97.75 87 LEU A N 1
ATOM 654 C CA . LEU A 1 87 ? 5.522 -2.403 19.775 1.00 97.75 87 LEU A CA 1
ATOM 655 C C . LEU A 1 87 ? 5.939 -2.227 21.235 1.00 97.75 87 LEU A C 1
ATOM 657 O O . LEU A 1 87 ? 6.929 -2.807 21.681 1.00 97.75 87 LEU A O 1
ATOM 661 N N . LEU A 1 88 ? 5.178 -1.428 21.975 1.00 98.31 88 LEU A N 1
ATOM 662 C CA . LEU A 1 88 ? 5.388 -1.162 23.390 1.00 98.31 88 LEU A CA 1
ATOM 663 C C . LEU A 1 88 ? 4.226 -1.741 24.198 1.00 98.31 88 LEU A C 1
ATOM 665 O O . LEU A 1 88 ? 3.063 -1.628 23.810 1.00 98.31 88 LEU A O 1
ATOM 669 N N . VAL A 1 89 ? 4.528 -2.308 25.360 1.00 98.50 89 VAL A N 1
ATOM 670 C CA . VAL A 1 89 ? 3.526 -2.736 26.339 1.00 98.50 89 VAL A CA 1
ATOM 671 C C . VAL A 1 89 ? 3.677 -1.888 27.587 1.00 98.50 89 VAL A C 1
ATOM 673 O O . VAL A 1 89 ? 4.785 -1.590 28.024 1.00 98.50 89 VAL A O 1
ATOM 676 N N . THR A 1 90 ? 2.549 -1.459 28.148 1.00 98.25 90 THR A N 1
ATOM 677 C CA . THR A 1 90 ? 2.511 -0.888 29.498 1.00 98.25 90 THR A CA 1
ATOM 678 C C . THR A 1 90 ? 1.857 -1.877 30.432 1.00 98.25 90 THR A C 1
ATOM 680 O O . THR A 1 90 ? 0.685 -2.211 30.254 1.00 98.25 90 THR A O 1
ATOM 683 N N . ASP A 1 91 ? 2.614 -2.318 31.422 1.00 96.31 91 ASP A N 1
ATOM 684 C CA . ASP A 1 91 ? 2.154 -3.176 32.505 1.00 96.31 91 ASP A CA 1
ATOM 685 C C . ASP A 1 91 ? 2.495 -2.547 33.869 1.00 96.31 91 ASP A C 1
ATOM 687 O O . ASP A 1 91 ? 2.788 -1.352 33.964 1.00 96.31 91 ASP A O 1
ATOM 691 N N . ALA A 1 92 ? 2.456 -3.343 34.940 1.00 93.94 92 ALA A N 1
ATOM 692 C CA . ALA A 1 92 ? 2.763 -2.887 36.295 1.00 93.94 92 ALA A CA 1
ATOM 693 C C . ALA A 1 92 ? 4.209 -2.376 36.483 1.00 93.94 92 ALA A C 1
ATOM 695 O O . ALA A 1 92 ? 4.483 -1.691 37.467 1.00 93.94 92 ALA A O 1
ATOM 696 N N . THR A 1 93 ? 5.131 -2.702 35.572 1.00 94.25 93 THR A N 1
ATOM 697 C CA . THR A 1 93 ? 6.546 -2.301 35.628 1.00 94.25 93 THR A CA 1
ATOM 698 C C . THR A 1 93 ? 6.837 -1.013 34.854 1.00 94.25 93 THR A C 1
ATOM 700 O O . THR A 1 93 ? 7.886 -0.400 35.055 1.00 94.25 93 THR A O 1
ATOM 703 N N . GLY A 1 94 ? 5.903 -0.571 34.007 1.00 93.88 94 GLY A N 1
ATOM 704 C CA . GLY A 1 94 ? 6.029 0.613 33.159 1.00 93.88 94 GLY A CA 1
ATOM 705 C C . GLY A 1 94 ? 5.916 0.291 31.668 1.00 93.88 94 GLY A C 1
ATOM 706 O O . GLY A 1 94 ? 5.585 -0.826 31.271 1.00 93.88 94 GLY A O 1
ATOM 707 N N . THR A 1 95 ? 6.161 1.295 30.822 1.00 96.44 95 THR A N 1
ATOM 708 C CA . THR A 1 95 ? 6.151 1.130 29.361 1.00 96.44 95 THR A CA 1
ATOM 709 C C . THR A 1 95 ? 7.505 0.618 28.873 1.00 96.44 95 THR A C 1
ATOM 711 O O . THR A 1 95 ? 8.524 1.264 29.110 1.00 96.44 95 THR A O 1
ATOM 714 N N . HIS A 1 96 ? 7.521 -0.510 28.165 1.00 95.81 96 HIS A N 1
ATOM 715 C CA . HIS A 1 96 ? 8.741 -1.121 27.635 1.00 95.81 96 HIS A CA 1
ATOM 716 C C . HIS A 1 96 ? 8.495 -1.793 26.269 1.00 95.81 96 HIS A C 1
ATOM 718 O O . HIS A 1 96 ? 7.357 -2.158 25.962 1.00 95.81 96 HIS A O 1
ATOM 724 N N . PRO A 1 97 ? 9.531 -1.938 25.418 1.00 97.06 97 PRO A N 1
ATOM 725 C CA . PRO A 1 97 ? 9.390 -2.577 24.114 1.00 97.06 97 PRO A CA 1
ATOM 726 C C . PRO A 1 97 ? 9.234 -4.093 24.228 1.00 97.06 97 PRO A C 1
ATOM 728 O O . PRO A 1 97 ? 9.862 -4.737 25.067 1.00 97.06 97 PRO A O 1
ATOM 731 N N . VAL A 1 98 ? 8.443 -4.662 23.323 1.00 97.38 98 VAL A N 1
ATOM 732 C CA . VAL A 1 98 ? 8.283 -6.107 23.135 1.00 97.38 98 VAL A CA 1
ATOM 733 C C . VAL A 1 98 ? 8.494 -6.469 21.666 1.00 97.38 98 VAL A C 1
ATOM 735 O O . VAL A 1 98 ? 8.454 -5.611 20.782 1.00 97.38 98 VAL A O 1
ATOM 738 N N . SER A 1 99 ? 8.716 -7.751 21.379 1.00 94.88 99 SER A N 1
ATOM 739 C CA . SER A 1 99 ? 8.758 -8.227 19.996 1.00 94.88 99 SER A CA 1
ATOM 740 C C . SER A 1 99 ? 7.402 -8.015 19.328 1.00 94.88 99 SER A C 1
ATOM 742 O O . SER A 1 99 ? 6.374 -8.465 19.835 1.00 94.88 99 SER A O 1
ATOM 744 N N . ALA A 1 100 ? 7.407 -7.341 18.180 1.00 90.12 100 ALA A N 1
ATOM 745 C CA . ALA A 1 100 ? 6.207 -7.201 17.374 1.00 90.12 100 ALA A CA 1
ATOM 746 C C . ALA A 1 100 ? 5.751 -8.585 16.866 1.00 90.12 100 ALA A C 1
ATOM 748 O O . ALA A 1 100 ? 6.603 -9.367 16.432 1.00 90.12 100 ALA A O 1
ATOM 749 N N . PRO A 1 101 ? 4.442 -8.901 16.900 1.00 89.50 101 PRO A N 1
ATOM 750 C CA . PRO A 1 101 ? 3.929 -10.130 16.308 1.00 89.50 101 PRO A CA 1
ATOM 751 C C . PRO A 1 101 ? 4.155 -10.124 14.792 1.00 89.50 101 PRO A C 1
ATOM 753 O O . PRO A 1 101 ? 4.400 -9.064 14.198 1.00 89.50 101 PRO A O 1
ATOM 756 N N . GLU A 1 102 ? 4.032 -11.298 14.163 1.00 86.50 102 GLU A N 1
ATOM 757 C CA . GLU A 1 102 ? 3.970 -11.395 12.702 1.00 86.50 102 GLU A CA 1
ATOM 758 C C . GLU A 1 102 ? 2.918 -10.421 12.169 1.00 86.50 102 GLU A C 1
ATOM 760 O O . GLU A 1 102 ? 1.932 -10.103 12.845 1.00 86.50 102 GLU A O 1
ATOM 765 N N . GLU A 1 103 ? 3.174 -9.871 10.991 1.00 83.81 103 GLU A N 1
ATOM 766 C CA . GLU A 1 103 ? 2.183 -9.009 10.389 1.00 83.81 103 GLU A CA 1
ATOM 767 C C . GLU A 1 103 ? 0.966 -9.801 9.928 1.00 83.81 103 GLU A C 1
ATOM 769 O O . GLU A 1 103 ? 1.053 -10.940 9.477 1.00 83.81 103 GLU A O 1
ATOM 774 N N . THR A 1 104 ? -0.195 -9.180 10.081 1.00 91.12 104 THR A N 1
ATOM 775 C CA . THR A 1 104 ? -1.494 -9.811 9.821 1.00 91.12 104 THR A CA 1
ATOM 776 C C . THR A 1 104 ? -2.335 -8.992 8.861 1.00 91.12 104 THR A C 1
ATOM 778 O O . THR A 1 104 ? -3.474 -9.354 8.598 1.00 91.12 104 THR A O 1
ATOM 781 N N . THR A 1 105 ? -1.791 -7.897 8.331 1.00 86.06 105 THR A N 1
ATOM 782 C CA . THR A 1 105 ? -2.470 -6.986 7.414 1.00 86.06 105 THR A CA 1
ATOM 783 C C . THR A 1 105 ? -2.174 -7.339 5.956 1.00 86.06 105 THR A C 1
ATOM 785 O O . THR A 1 105 ? -1.084 -7.771 5.584 1.00 86.06 105 THR A O 1
ATOM 788 N N . TYR A 1 106 ? -3.189 -7.196 5.113 1.00 83.12 106 TYR A N 1
ATOM 789 C CA . TYR A 1 106 ? -3.170 -7.580 3.709 1.00 83.12 106 TYR A CA 1
ATOM 790 C C . TYR A 1 106 ? -3.848 -6.504 2.872 1.00 83.12 106 TYR A C 1
ATOM 792 O O . TYR A 1 106 ? -4.759 -5.802 3.317 1.00 83.12 106 TYR A O 1
ATOM 800 N N . ARG A 1 107 ? -3.430 -6.415 1.614 1.00 78.50 107 ARG A N 1
ATOM 801 C CA . ARG A 1 107 ? -4.174 -5.715 0.571 1.00 78.50 107 ARG A CA 1
ATOM 802 C C . ARG A 1 107 ? -4.389 -6.631 -0.614 1.00 78.50 107 ARG A C 1
ATOM 804 O O . ARG A 1 107 ? -3.662 -7.603 -0.809 1.00 78.50 107 ARG A O 1
ATOM 811 N N . GLY A 1 108 ? -5.389 -6.322 -1.417 1.00 71.69 108 GLY A N 1
ATOM 812 C CA . GLY A 1 108 ? -5.741 -7.176 -2.530 1.00 71.69 108 GLY A CA 1
ATOM 813 C C . GLY A 1 108 ? -6.732 -6.566 -3.491 1.00 71.69 108 GLY A C 1
ATOM 814 O O . GLY A 1 108 ? -6.963 -5.360 -3.497 1.00 71.69 108 GLY A O 1
ATOM 815 N N . MET A 1 109 ? -7.316 -7.450 -4.286 1.00 75.00 109 MET A N 1
ATOM 816 C CA . MET A 1 109 ? -8.295 -7.141 -5.321 1.00 75.00 109 MET A CA 1
ATOM 817 C C . MET A 1 109 ? -9.382 -8.215 -5.353 1.00 75.00 109 MET A C 1
ATOM 819 O O . MET A 1 109 ? -9.235 -9.297 -4.774 1.00 75.00 109 MET A O 1
ATOM 823 N N . VAL A 1 110 ? -10.434 -7.949 -6.118 1.00 77.69 110 VAL A N 1
ATOM 824 C CA . VAL A 1 110 ? -11.443 -8.929 -6.513 1.00 77.69 110 VAL A CA 1
ATOM 825 C C . VAL A 1 110 ? -11.161 -9.399 -7.942 1.00 77.69 110 VAL A C 1
ATOM 827 O O . VAL A 1 110 ? -11.072 -8.597 -8.873 1.00 77.69 110 VAL A O 1
ATOM 830 N N . VAL A 1 111 ? -11.027 -10.715 -8.146 1.00 74.69 111 VAL A N 1
ATOM 831 C CA . VAL A 1 111 ? -10.779 -11.301 -9.478 1.00 74.69 111 VAL A CA 1
ATOM 832 C C . VAL A 1 111 ? -11.861 -10.873 -10.468 1.00 74.69 111 VAL A C 1
ATOM 834 O O . VAL A 1 111 ? -13.055 -10.987 -10.191 1.00 74.69 111 VAL A O 1
ATOM 837 N N . GLY A 1 112 ? -11.433 -10.413 -11.647 1.00 68.31 112 GLY A N 1
ATOM 838 C CA . GLY A 1 112 ? -12.327 -9.968 -12.715 1.00 68.31 112 GLY A CA 1
ATOM 839 C C . GLY A 1 112 ? -12.906 -8.560 -12.541 1.00 68.31 112 GLY A C 1
ATOM 840 O O . GLY A 1 112 ? -13.551 -8.081 -13.469 1.00 68.31 112 GLY A O 1
ATOM 841 N N . GLU A 1 113 ? -12.650 -7.877 -11.423 1.00 68.75 113 GLU A N 1
ATOM 842 C CA . GLU A 1 113 ? -13.173 -6.535 -11.138 1.00 68.75 113 GLU A CA 1
ATOM 843 C C . GLU A 1 113 ? -12.032 -5.509 -11.162 1.00 68.75 113 GLU A C 1
ATOM 845 O O . GLU A 1 113 ? -11.248 -5.389 -10.218 1.00 68.75 113 GLU A O 1
ATOM 850 N N . ALA A 1 114 ? -11.905 -4.797 -12.284 1.00 58.84 114 ALA A N 1
ATOM 851 C CA . ALA A 1 114 ? -10.818 -3.844 -12.512 1.00 58.84 114 ALA A CA 1
ATOM 852 C C . ALA A 1 114 ? -10.875 -2.695 -11.503 1.00 58.84 114 ALA A C 1
ATOM 854 O O . ALA A 1 114 ? -11.935 -2.109 -11.307 1.00 58.84 114 ALA A O 1
ATOM 855 N N . GLY A 1 115 ? -9.732 -2.350 -10.909 1.00 56.12 115 GLY A N 1
ATOM 856 C CA . GLY A 1 115 ? -9.640 -1.255 -9.939 1.00 56.12 115 GLY A CA 1
ATOM 857 C C . GLY A 1 115 ? -10.275 -1.547 -8.580 1.00 56.12 115 GLY A C 1
ATOM 858 O O . GLY A 1 115 ? -10.295 -0.660 -7.732 1.00 56.12 115 GLY A O 1
ATOM 859 N N . SER A 1 116 ? -10.759 -2.773 -8.347 1.00 67.56 116 SER A N 1
ATOM 860 C CA . SER A 1 116 ? -11.199 -3.188 -7.016 1.00 67.56 116 SER A CA 1
ATOM 861 C C . SER A 1 116 ? -10.016 -3.225 -6.054 1.00 67.56 116 SER A C 1
ATOM 863 O O . SER A 1 116 ? -8.961 -3.784 -6.360 1.00 67.56 116 SER A O 1
ATOM 865 N N . VAL A 1 117 ? -10.212 -2.653 -4.870 1.00 76.88 117 VAL A N 1
ATOM 866 C CA . VAL A 1 117 ? -9.228 -2.695 -3.791 1.00 76.88 117 VAL A CA 1
ATOM 867 C C . VAL A 1 117 ? -9.833 -3.423 -2.606 1.00 76.88 117 VAL A C 1
ATOM 869 O O . VAL A 1 117 ? -10.995 -3.228 -2.265 1.00 76.88 117 VAL A O 1
ATOM 872 N N . VAL A 1 118 ? -9.032 -4.264 -1.965 1.00 84.00 118 VAL A N 1
ATOM 873 C CA . VAL A 1 118 ? -9.376 -4.931 -0.714 1.00 84.00 118 VAL A CA 1
ATOM 874 C C . VAL A 1 118 ? -8.340 -4.548 0.333 1.00 84.00 118 VAL A C 1
ATOM 876 O O . VAL A 1 118 ? -7.141 -4.663 0.075 1.00 84.00 118 VAL A O 1
ATOM 879 N N . THR A 1 119 ? -8.780 -4.109 1.505 1.00 88.50 119 THR A N 1
ATOM 880 C CA . THR A 1 119 ? -7.971 -4.074 2.731 1.00 88.50 119 THR A CA 1
ATOM 881 C C . THR A 1 119 ? -8.429 -5.213 3.622 1.00 88.50 119 THR A C 1
ATOM 883 O O . THR A 1 119 ? -9.618 -5.513 3.685 1.00 88.50 119 THR A O 1
ATOM 886 N N . ALA A 1 120 ? -7.497 -5.905 4.268 1.00 92.94 120 ALA A N 1
ATOM 887 C CA . ALA A 1 120 ? -7.841 -7.047 5.096 1.00 92.94 120 ALA A CA 1
ATOM 888 C C . ALA A 1 120 ? -6.855 -7.248 6.243 1.00 92.94 120 ALA A C 1
ATOM 890 O O . ALA A 1 120 ? -5.712 -6.796 6.189 1.00 92.94 120 ALA A O 1
ATOM 891 N N . ALA A 1 121 ? -7.295 -7.978 7.258 1.00 93.31 121 ALA A N 1
ATOM 892 C CA . ALA A 1 121 ? -6.434 -8.588 8.244 1.00 93.31 121 ALA A CA 1
ATOM 893 C C . ALA A 1 121 ? -6.848 -10.042 8.487 1.00 93.31 121 ALA A C 1
ATOM 895 O O . ALA A 1 121 ? -8.028 -10.337 8.663 1.00 93.31 121 ALA A O 1
ATOM 896 N N . LEU A 1 122 ? -5.868 -10.947 8.494 1.00 93.00 122 LEU A N 1
ATOM 897 C CA . LEU A 1 122 ? -6.050 -12.355 8.834 1.00 93.00 122 LEU A CA 1
ATOM 898 C C . LEU A 1 122 ? -5.271 -12.647 10.112 1.00 93.00 122 LEU A C 1
ATOM 900 O O . LEU A 1 122 ? -4.040 -12.674 10.106 1.00 93.00 122 LEU A O 1
ATOM 904 N N . PHE A 1 123 ? -5.992 -12.881 11.200 1.00 89.44 123 PHE A N 1
ATOM 905 C CA . PHE A 1 123 ? -5.411 -13.239 12.487 1.00 89.44 123 PHE A CA 1
ATOM 906 C C . PHE A 1 123 ? -6.346 -14.189 13.230 1.00 89.44 123 PHE A C 1
ATOM 908 O O . PHE A 1 123 ? -7.563 -14.111 13.099 1.00 89.44 123 PHE A O 1
ATOM 915 N N . GLU A 1 124 ? -5.766 -15.147 13.957 1.00 84.19 124 GLU A N 1
ATOM 916 C CA . GLU A 1 124 ? -6.508 -16.216 14.651 1.00 84.19 124 GLU A CA 1
ATOM 917 C C . GLU A 1 124 ? -7.416 -17.059 13.741 1.00 84.19 124 GLU A C 1
ATOM 919 O O . GLU A 1 124 ? -8.443 -17.580 14.167 1.00 84.19 124 GLU A O 1
ATOM 924 N N . GLY A 1 125 ? -7.032 -17.203 12.470 1.00 85.62 125 GLY A N 1
ATOM 925 C CA . GLY A 1 125 ? -7.815 -17.951 11.486 1.00 85.62 125 GLY A CA 1
ATOM 926 C C . GLY A 1 125 ? -9.121 -17.265 11.078 1.00 85.62 125 GLY A C 1
ATOM 927 O O . GLY A 1 125 ? -9.956 -17.916 10.458 1.00 85.62 125 GLY A O 1
ATOM 928 N N . ALA A 1 126 ? -9.294 -15.980 11.400 1.00 90.25 126 ALA A N 1
ATOM 929 C CA . ALA A 1 126 ? -10.467 -15.186 11.061 1.00 90.25 126 ALA A CA 1
ATOM 930 C C . ALA A 1 126 ? -10.078 -13.969 10.206 1.00 90.25 126 ALA A C 1
ATOM 932 O O . ALA A 1 126 ? -9.020 -13.366 10.409 1.00 90.25 126 ALA A O 1
ATOM 933 N N . LEU A 1 127 ? -10.922 -13.627 9.230 1.00 94.75 127 LEU A N 1
ATOM 934 C CA . LEU A 1 127 ? -10.669 -12.569 8.255 1.00 94.75 127 LEU A CA 1
ATOM 935 C C . LEU A 1 127 ? -11.556 -11.356 8.539 1.00 94.75 127 LEU A C 1
ATOM 937 O O . LEU A 1 127 ? -12.776 -11.427 8.405 1.00 94.75 127 LEU A O 1
ATOM 941 N N . ASP A 1 128 ? -10.939 -10.220 8.838 1.00 95.81 128 ASP A N 1
ATOM 942 C CA . ASP A 1 128 ? -11.560 -8.917 8.617 1.00 95.81 128 ASP A CA 1
ATOM 943 C C . ASP A 1 128 ? -11.178 -8.436 7.218 1.00 95.81 128 ASP A C 1
ATOM 945 O O . ASP A 1 128 ? -10.002 -8.450 6.862 1.00 95.81 128 ASP A O 1
ATOM 949 N N . ALA A 1 129 ? -12.143 -8.016 6.406 1.00 96.31 129 ALA A N 1
ATOM 950 C CA . ALA A 1 129 ? -11.853 -7.404 5.117 1.00 96.31 129 ALA A CA 1
ATOM 951 C C . ALA A 1 129 ? -12.876 -6.334 4.743 1.00 96.31 129 ALA A C 1
ATOM 953 O O . ALA A 1 129 ? -14.063 -6.449 5.055 1.00 96.31 129 ALA A O 1
ATOM 954 N N . ARG A 1 130 ? -12.416 -5.338 3.989 1.00 95.00 130 ARG A N 1
ATOM 955 C CA . ARG A 1 130 ? -13.251 -4.376 3.283 1.00 95.00 130 ARG A CA 1
ATOM 956 C C . ARG A 1 130 ? -12.894 -4.380 1.808 1.00 95.00 130 ARG A C 1
ATOM 958 O O . ARG A 1 130 ? -11.732 -4.230 1.437 1.00 95.00 130 ARG A O 1
ATOM 965 N N . VAL A 1 131 ? -13.903 -4.553 0.966 1.00 91.50 131 VAL A N 1
ATOM 966 C CA . VAL A 1 131 ? -13.810 -4.371 -0.482 1.00 91.50 131 VAL A CA 1
ATOM 967 C C . VAL A 1 131 ? -14.302 -2.966 -0.793 1.00 91.50 131 VAL A C 1
ATOM 969 O O . VAL A 1 131 ? -15.465 -2.655 -0.544 1.00 91.50 131 VAL A O 1
ATOM 972 N N . HIS A 1 132 ? -13.409 -2.135 -1.317 1.00 83.69 132 HIS A N 1
ATOM 973 C CA . HIS A 1 132 ? -13.652 -0.726 -1.611 1.00 83.69 132 HIS A CA 1
ATOM 974 C C . HIS A 1 132 ? -14.300 -0.566 -2.987 1.00 83.69 132 HIS A C 1
ATOM 976 O O . HIS A 1 132 ? -13.811 -1.133 -3.968 1.00 83.69 132 HIS A O 1
ATOM 982 N N . ASP A 1 133 ? -15.387 0.204 -3.029 1.00 74.19 133 ASP A N 1
ATOM 983 C CA . ASP A 1 133 ? -16.148 0.625 -4.212 1.00 74.19 133 ASP A CA 1
ATOM 984 C C . ASP A 1 133 ? -16.298 -0.444 -5.313 1.00 74.19 133 ASP A C 1
ATOM 986 O O . ASP A 1 133 ? -15.862 -0.291 -6.460 1.00 74.19 133 ASP A O 1
ATOM 990 N N . LEU A 1 134 ? -16.918 -1.578 -4.968 1.00 71.44 134 LEU A N 1
ATOM 991 C CA . LEU A 1 134 ? -17.037 -2.717 -5.879 1.00 71.44 134 LEU A CA 1
ATOM 992 C C . LEU A 1 134 ? -17.951 -2.386 -7.071 1.00 71.44 134 LEU A C 1
ATOM 994 O O . LEU A 1 134 ? -19.175 -2.503 -6.991 1.00 71.44 134 LEU A O 1
ATOM 998 N N . GLY A 1 135 ? -17.352 -2.006 -8.201 1.00 61.19 135 GLY A N 1
ATOM 999 C CA . GLY A 1 135 ? -18.077 -1.683 -9.430 1.00 61.19 135 GLY A CA 1
ATOM 1000 C C . GLY A 1 135 ? -18.982 -0.452 -9.300 1.00 61.19 135 GLY A C 1
ATOM 1001 O O . GLY A 1 135 ? -20.045 -0.426 -9.924 1.00 61.19 135 GLY A O 1
ATOM 1002 N N . GLY A 1 136 ? -18.602 0.531 -8.474 1.00 67.81 136 GLY A N 1
ATOM 1003 C CA . GLY A 1 136 ? -19.393 1.744 -8.234 1.00 67.81 136 GLY A CA 1
ATOM 1004 C C . GLY A 1 136 ? -20.571 1.552 -7.270 1.00 67.81 136 GLY A C 1
ATOM 1005 O O . GLY A 1 136 ? -21.467 2.394 -7.230 1.00 67.81 136 GLY A O 1
ATOM 1006 N N . LYS A 1 137 ? -20.640 0.412 -6.565 1.00 70.44 137 LYS A N 1
ATOM 1007 C CA . LYS A 1 137 ? -21.756 0.042 -5.673 1.00 70.44 137 LYS A CA 1
ATOM 1008 C C . LYS A 1 137 ? -21.451 0.264 -4.188 1.00 70.44 137 LYS A C 1
ATOM 1010 O O . LYS A 1 137 ? -22.182 -0.249 -3.343 1.00 70.44 137 LYS A O 1
ATOM 1015 N N . GLY A 1 138 ? -20.378 0.987 -3.874 1.00 81.75 138 GLY A N 1
ATOM 1016 C CA . GLY A 1 138 ? -19.937 1.207 -2.502 1.00 81.75 138 GLY A CA 1
ATOM 1017 C C . GLY A 1 138 ? -19.235 -0.002 -1.882 1.00 81.75 138 GLY A C 1
ATOM 1018 O O . GLY A 1 138 ? -18.875 -0.974 -2.559 1.00 81.75 138 GLY A O 1
ATOM 1019 N N . ASP A 1 139 ? -19.013 0.092 -0.573 1.00 91.12 139 ASP A N 1
ATOM 1020 C CA . ASP A 1 139 ? -18.096 -0.795 0.135 1.00 91.12 139 ASP A CA 1
ATOM 1021 C C . ASP A 1 139 ? -18.792 -2.003 0.753 1.00 91.12 139 ASP A C 1
ATOM 1023 O O . ASP A 1 139 ? -19.889 -1.903 1.313 1.00 91.12 139 ASP A O 1
ATOM 1027 N N . TRP A 1 140 ? -18.092 -3.134 0.717 1.00 95.25 140 TRP A N 1
ATOM 1028 C CA . TRP A 1 140 ? -18.495 -4.376 1.368 1.00 95.25 140 TRP A CA 1
ATOM 1029 C C . TRP A 1 140 ? -17.552 -4.709 2.511 1.00 95.25 140 TRP A C 1
ATOM 1031 O O . TRP A 1 140 ? -16.340 -4.594 2.364 1.00 95.25 140 TRP A O 1
ATOM 1041 N N . PHE A 1 141 ? -18.105 -5.204 3.608 1.00 97.12 141 PHE A N 1
ATOM 1042 C CA . PHE A 1 141 ? -17.367 -5.678 4.768 1.00 97.12 141 PHE A CA 1
ATOM 1043 C C . PHE A 1 141 ? -17.558 -7.180 4.933 1.00 97.12 141 PHE A C 1
ATOM 1045 O O . PHE A 1 141 ? -18.654 -7.701 4.740 1.00 97.12 141 PHE A O 1
ATOM 1052 N N . VAL A 1 142 ? -16.483 -7.859 5.319 1.00 97.56 142 VAL A N 1
ATOM 1053 C CA . VAL A 1 142 ? -16.440 -9.254 5.758 1.00 97.56 142 VAL A CA 1
ATOM 1054 C C . VAL A 1 142 ? -15.859 -9.230 7.165 1.00 97.56 142 VAL A C 1
ATOM 1056 O O . VAL A 1 142 ? -14.745 -8.748 7.352 1.00 97.56 142 VAL A O 1
ATOM 1059 N N . GLN A 1 143 ? -16.617 -9.686 8.159 1.00 96.94 143 GLN A N 1
ATOM 1060 C CA . GLN A 1 143 ? -16.208 -9.601 9.561 1.00 96.94 143 GLN A CA 1
ATOM 1061 C C . GLN A 1 143 ? -16.500 -10.913 10.300 1.00 96.94 143 GLN A C 1
ATOM 1063 O O . GLN A 1 143 ? -17.580 -11.479 10.107 1.00 96.94 143 GLN A O 1
ATOM 1068 N N . PRO A 1 144 ? -15.598 -11.402 11.173 1.00 95.94 144 PRO A N 1
ATOM 1069 C CA . PRO A 1 144 ? -15.827 -12.634 11.919 1.00 95.94 144 PRO A CA 1
ATOM 1070 C C . PRO A 1 144 ? -17.063 -12.529 12.816 1.00 95.94 144 PRO A C 1
ATOM 1072 O O . PRO A 1 144 ? -17.167 -11.632 13.657 1.00 95.94 144 PRO A O 1
ATOM 1075 N N . LEU A 1 145 ? -17.991 -13.478 12.677 1.00 95.88 145 LEU A N 1
ATOM 1076 C CA . LEU A 1 145 ? -19.228 -13.502 13.460 1.00 95.88 145 LEU A CA 1
ATOM 1077 C C . LEU A 1 145 ? -18.927 -13.713 14.953 1.00 95.88 145 LEU A C 1
ATOM 1079 O O . LEU A 1 145 ? -19.534 -13.076 15.817 1.00 95.88 145 LEU A O 1
ATOM 1083 N N . ALA A 1 146 ? -17.924 -14.549 15.244 1.00 93.69 146 ALA A N 1
ATOM 1084 C CA . ALA A 1 146 ? -17.490 -14.899 16.593 1.00 93.69 146 ALA A CA 1
ATOM 1085 C C . ALA A 1 146 ? -16.975 -13.708 17.422 1.00 93.69 146 ALA A C 1
ATOM 1087 O O . ALA A 1 146 ? -16.993 -13.771 18.650 1.00 93.69 146 ALA A O 1
ATOM 1088 N N . ARG A 1 147 ? -16.569 -12.600 16.779 1.00 88.19 147 ARG A N 1
ATOM 1089 C CA . ARG A 1 147 ? -16.089 -11.402 17.489 1.00 88.19 147 ARG A CA 1
ATOM 1090 C C . ARG A 1 147 ? -17.197 -10.693 18.268 1.00 88.19 147 ARG A C 1
ATOM 1092 O O . ARG A 1 147 ? -16.932 -10.097 19.305 1.00 88.19 147 ARG A O 1
ATOM 1099 N N . VAL A 1 148 ? -18.430 -10.762 17.771 1.00 91.62 148 VAL A N 1
ATOM 1100 C CA . VAL A 1 148 ? -19.605 -10.162 18.422 1.00 91.62 148 VAL A CA 1
ATOM 1101 C C . VAL A 1 148 ? -20.451 -11.233 19.107 1.00 91.62 148 VAL A C 1
ATOM 1103 O O . VAL A 1 148 ? -21.050 -10.978 20.149 1.00 91.62 148 VAL A O 1
ATOM 1106 N N . LEU A 1 149 ? -20.474 -12.448 18.552 1.00 94.31 149 LEU A N 1
ATOM 1107 C CA . LEU A 1 149 ? -21.229 -13.589 19.061 1.00 94.31 149 LEU A CA 1
ATOM 1108 C C . LEU A 1 149 ? -20.270 -14.733 19.430 1.00 94.31 149 LEU A C 1
ATOM 1110 O O . LEU A 1 149 ? -20.066 -15.622 18.607 1.00 94.31 149 LEU A O 1
ATOM 1114 N N . PRO A 1 150 ? -19.713 -14.781 20.657 1.00 89.19 150 PRO A N 1
ATOM 1115 C CA . PRO A 1 150 ? -18.639 -15.719 21.027 1.00 89.19 150 PRO A CA 1
ATOM 1116 C C . PRO A 1 150 ? -18.963 -17.214 20.875 1.00 89.19 150 PRO A C 1
ATOM 1118 O O . PRO A 1 150 ? -18.070 -18.051 20.933 1.00 89.19 150 PRO A O 1
ATOM 1121 N N . TYR A 1 151 ? -20.241 -17.564 20.719 1.00 91.06 151 TYR A N 1
ATOM 1122 C CA . TYR A 1 151 ? -20.714 -18.932 20.496 1.00 91.06 151 TYR A CA 1
ATOM 1123 C C . TYR A 1 151 ? -20.758 -19.336 19.011 1.00 91.06 151 TYR A C 1
ATOM 1125 O O . TYR A 1 151 ? -21.052 -20.492 18.706 1.00 91.06 151 TYR A O 1
ATOM 1133 N N . ALA A 1 152 ? -20.533 -18.402 18.083 1.00 94.44 152 ALA A N 1
ATOM 1134 C CA . ALA A 1 152 ? -20.509 -18.687 16.655 1.00 94.44 152 ALA A CA 1
ATOM 1135 C C . ALA A 1 152 ? -19.260 -19.492 16.268 1.00 94.44 152 ALA A C 1
ATOM 1137 O O . ALA A 1 152 ? -18.199 -19.357 16.876 1.00 94.44 152 ALA A O 1
ATOM 1138 N N . ALA A 1 153 ? -19.384 -20.322 15.230 1.00 92.62 153 ALA A N 1
ATOM 1139 C CA . ALA A 1 153 ? -18.246 -21.065 14.702 1.00 92.62 153 ALA A CA 1
ATOM 1140 C C . ALA A 1 153 ? -17.191 -20.102 14.105 1.00 92.62 153 ALA A C 1
ATOM 1142 O O . ALA A 1 153 ? -17.565 -19.083 13.516 1.00 92.62 153 ALA A O 1
ATOM 1143 N N . PRO A 1 154 ? -15.886 -20.401 14.260 1.00 90.06 154 PRO A N 1
ATOM 1144 C CA . PRO A 1 154 ? -14.797 -19.475 13.926 1.00 90.06 154 PRO A CA 1
ATOM 1145 C C . PRO A 1 154 ? -14.659 -19.190 12.423 1.00 90.06 154 PRO A C 1
ATOM 1147 O O . PRO A 1 154 ? -14.088 -18.176 12.040 1.00 90.06 154 PRO A O 1
ATOM 1150 N N . ASP A 1 155 ? -15.196 -20.058 11.567 1.00 92.50 155 ASP A N 1
ATOM 1151 C CA . ASP A 1 155 ? -15.206 -19.905 10.112 1.00 92.50 155 ASP A CA 1
ATOM 1152 C C . ASP A 1 155 ? -16.374 -19.041 9.600 1.00 92.50 155 ASP A C 1
ATOM 1154 O O . ASP A 1 155 ? -16.400 -18.670 8.423 1.00 92.50 155 ASP A O 1
ATOM 1158 N N . LEU A 1 156 ? -17.342 -18.695 10.458 1.00 96.44 156 LEU A N 1
ATOM 1159 C CA . LEU A 1 156 ? -18.498 -17.888 10.073 1.00 96.44 156 LEU A CA 1
ATOM 1160 C C . LEU A 1 156 ? -18.178 -16.397 10.091 1.00 96.44 156 LEU A C 1
ATOM 1162 O O . LEU A 1 156 ? -17.731 -15.841 11.094 1.00 96.44 156 LEU A O 1
ATOM 1166 N N . HIS A 1 157 ? -18.504 -15.737 8.986 1.00 97.75 157 HIS A N 1
ATOM 1167 C CA . HIS A 1 157 ? -18.313 -14.309 8.785 1.00 97.75 157 HIS A CA 1
ATOM 1168 C C . HIS A 1 157 ? -19.634 -13.662 8.381 1.00 97.75 157 HIS A C 1
ATOM 1170 O O . HIS A 1 157 ? -20.359 -14.201 7.542 1.00 97.75 157 HIS A O 1
ATOM 1176 N N . VAL A 1 158 ? -19.949 -12.506 8.961 1.00 98.00 158 VAL A N 1
ATOM 1177 C CA . VAL A 1 158 ? -21.015 -11.645 8.448 1.00 98.00 158 VAL A CA 1
ATOM 1178 C C . VAL A 1 158 ? -20.471 -10.835 7.273 1.00 98.00 158 VAL A C 1
ATOM 1180 O O . VAL A 1 158 ? -19.354 -10.319 7.327 1.00 98.00 158 VAL A O 1
ATOM 1183 N N . VAL A 1 159 ? -21.254 -10.746 6.201 1.00 97.88 159 VAL A N 1
ATOM 1184 C CA . VAL A 1 159 ? -20.923 -10.002 4.984 1.00 97.88 159 VAL A CA 1
ATOM 1185 C C . VAL A 1 159 ? -22.041 -9.009 4.691 1.00 97.88 159 VAL A C 1
ATOM 1187 O O . VAL A 1 159 ? -23.191 -9.421 4.507 1.00 97.88 159 VAL A O 1
ATOM 1190 N N . TYR A 1 160 ? -21.714 -7.717 4.669 1.00 96.75 160 TYR A N 1
ATOM 1191 C CA . TYR A 1 160 ? -22.679 -6.610 4.617 1.00 96.75 160 TYR A CA 1
ATOM 1192 C C . TYR A 1 160 ? -22.123 -5.402 3.854 1.00 96.75 160 TYR A C 1
ATOM 1194 O O . TYR A 1 160 ? -20.909 -5.288 3.680 1.00 96.75 160 TYR A O 1
ATOM 1202 N N . ARG A 1 161 ? -22.993 -4.496 3.392 1.00 95.06 161 ARG A N 1
ATOM 1203 C CA . ARG A 1 161 ? -22.572 -3.232 2.765 1.00 95.06 161 ARG A CA 1
ATOM 1204 C C . ARG A 1 161 ? -22.522 -2.103 3.781 1.00 95.06 161 ARG A C 1
ATOM 1206 O O . ARG A 1 161 ? -23.281 -2.101 4.748 1.00 95.06 161 ARG A O 1
ATOM 1213 N N . ALA A 1 162 ? -21.695 -1.097 3.509 1.00 93.00 162 ALA A N 1
ATOM 1214 C CA . ALA A 1 162 ? -21.658 0.138 4.295 1.00 93.00 162 ALA A CA 1
ATOM 1215 C C . ALA A 1 162 ? -23.046 0.802 4.418 1.00 93.00 162 ALA A C 1
ATOM 1217 O O . ALA A 1 162 ? -23.412 1.284 5.486 1.00 93.00 162 ALA A O 1
ATOM 1218 N N . GLU A 1 163 ? -23.840 0.783 3.341 1.00 91.69 163 GLU A N 1
ATOM 1219 C CA . GLU A 1 163 ? -25.188 1.373 3.303 1.00 91.69 163 GLU A CA 1
ATOM 1220 C C . GLU A 1 163 ? -26.235 0.611 4.132 1.00 91.69 163 GLU A C 1
ATOM 1222 O O . GLU A 1 163 ? -27.255 1.183 4.523 1.00 91.69 163 GLU A O 1
ATOM 1227 N N . ASP A 1 164 ? -25.973 -0.663 4.440 1.00 94.38 164 ASP A N 1
ATOM 1228 C CA . ASP A 1 164 ? -26.870 -1.494 5.242 1.00 94.38 164 ASP A CA 1
ATOM 1229 C C . ASP A 1 164 ? -26.648 -1.288 6.749 1.00 94.38 164 ASP A C 1
ATOM 1231 O O . ASP A 1 164 ? -27.431 -1.789 7.556 1.00 94.38 164 ASP A O 1
ATOM 1235 N N . VAL A 1 165 ? -25.624 -0.534 7.157 1.00 94.50 165 VAL A N 1
ATOM 1236 C CA . VAL A 1 165 ? -25.386 -0.199 8.566 1.00 94.50 165 VAL A CA 1
ATOM 1237 C C . VAL A 1 165 ? -26.480 0.750 9.072 1.00 94.50 165 VAL A C 1
ATOM 1239 O O . VAL A 1 165 ? -26.910 1.692 8.394 1.00 94.50 165 VAL A O 1
ATOM 1242 N N . LEU A 1 166 ? -26.990 0.480 10.273 1.00 91.75 166 LEU A N 1
ATOM 1243 C CA . LEU A 1 166 ? -27.991 1.319 10.918 1.00 91.75 166 LEU A CA 1
ATOM 1244 C C . LEU A 1 166 ? -27.354 2.627 11.426 1.00 91.75 166 LEU A C 1
ATOM 1246 O O . LEU A 1 166 ? -26.210 2.620 11.888 1.00 91.75 166 LEU A O 1
ATOM 1250 N N . PRO A 1 167 ? -28.079 3.761 11.371 1.00 84.62 167 PRO A N 1
ATOM 1251 C CA . PRO A 1 167 ? -27.600 5.012 11.945 1.00 84.62 167 PRO A CA 1
ATOM 1252 C C . PRO A 1 167 ? -27.380 4.865 13.451 1.00 84.62 167 PRO A C 1
ATOM 1254 O O . PRO A 1 167 ? -28.207 4.265 14.142 1.00 84.62 167 PRO A O 1
ATOM 1257 N N . SER A 1 168 ? -26.300 5.452 13.962 1.00 83.12 168 SER A N 1
ATOM 1258 C CA . SER A 1 168 ? -25.989 5.440 15.392 1.00 83.12 168 SER A CA 1
ATOM 1259 C C . SER A 1 168 ? -26.399 6.755 16.065 1.00 83.12 168 SER A C 1
ATOM 1261 O O . SER A 1 168 ? -26.560 7.785 15.413 1.00 83.12 168 SER A O 1
ATOM 1263 N N . SER A 1 169 ? -26.539 6.744 17.393 1.00 82.75 169 SER A N 1
ATOM 1264 C CA . SER A 1 169 ? -26.631 7.972 18.203 1.00 82.75 169 SER A CA 1
ATOM 1265 C C . SER A 1 169 ? -25.253 8.518 18.599 1.00 82.75 169 SER A C 1
ATOM 1267 O O . SER A 1 169 ? -25.149 9.389 19.466 1.00 82.75 169 SER A O 1
ATOM 1269 N N . ALA A 1 170 ? -24.186 7.970 18.015 1.00 89.19 170 ALA A N 1
ATOM 1270 C CA . ALA A 1 170 ? -22.825 8.379 18.282 1.00 89.19 170 ALA A CA 1
ATOM 1271 C C . ALA A 1 170 ? -22.519 9.712 17.589 1.00 89.19 170 ALA A C 1
ATOM 1273 O O . ALA A 1 170 ? -22.883 9.938 16.429 1.00 89.19 170 ALA A O 1
ATOM 1274 N N . GLN A 1 171 ? -21.853 10.592 18.326 1.00 90.19 171 GLN A N 1
ATOM 1275 C CA . GLN A 1 171 ? -21.476 11.929 17.897 1.00 90.19 171 GLN A CA 1
ATOM 1276 C C . GLN A 1 171 ? -19.982 12.157 18.106 1.00 90.19 171 GLN A C 1
ATOM 1278 O O . GLN A 1 171 ? -19.358 11.556 18.986 1.00 90.19 171 GLN A O 1
ATOM 1283 N N . CYS A 1 172 ? -19.434 13.047 17.297 1.00 86.31 172 CYS A N 1
ATOM 1284 C CA . CYS A 1 172 ? -18.075 13.536 17.386 1.00 86.31 172 CYS A CA 1
ATOM 1285 C C . CYS A 1 172 ? -18.098 14.990 17.847 1.00 86.31 172 CYS A C 1
ATOM 1287 O O . CYS A 1 172 ? -18.992 15.769 17.507 1.00 86.31 172 CYS A O 1
ATOM 1289 N N . GLU A 1 173 ? -17.121 15.340 18.669 1.00 83.19 173 GLU A N 1
ATOM 1290 C CA . GLU A 1 173 ? -16.910 16.699 19.139 1.00 83.19 173 GLU A CA 1
ATOM 1291 C C . GLU A 1 173 ? -15.456 17.097 18.866 1.00 83.19 173 GLU A C 1
ATOM 1293 O O . GLU A 1 173 ? -14.595 16.258 18.605 1.00 83.19 173 GLU A O 1
ATOM 1298 N N . VAL A 1 174 ? -15.167 18.392 18.972 1.00 73.75 174 VAL A N 1
ATOM 1299 C CA . VAL A 1 174 ? -13.826 18.944 18.764 1.00 73.75 174 VAL A CA 1
ATOM 1300 C C . VAL A 1 174 ? -13.317 19.645 20.018 1.00 73.75 174 VAL A C 1
ATOM 1302 O O . VAL A 1 174 ? -14.081 20.308 20.717 1.00 73.75 174 VAL A O 1
ATOM 1305 N N . GLY A 1 175 ? -12.022 19.494 20.307 1.00 61.16 175 GLY A N 1
ATOM 1306 C CA . GLY A 1 175 ? -11.348 20.204 21.394 1.00 61.16 175 GLY A CA 1
ATOM 1307 C C . GLY A 1 175 ? -10.662 21.477 20.892 1.00 61.16 175 GLY A C 1
ATOM 1308 O O . GLY A 1 175 ? -9.830 21.417 19.982 1.00 61.16 175 GLY A O 1
ATOM 1309 N N . ASP A 1 176 ? -10.958 22.624 21.505 1.00 54.62 176 ASP A N 1
ATOM 1310 C CA . ASP A 1 176 ? -10.352 23.909 21.139 1.00 54.62 176 ASP A CA 1
ATOM 1311 C C . ASP A 1 176 ? -8.904 24.022 21.642 1.00 54.62 176 ASP A C 1
ATOM 1313 O O . ASP A 1 176 ? -8.650 24.072 22.847 1.00 54.62 176 ASP A O 1
ATOM 1317 N N . VAL A 1 177 ? -7.941 24.140 20.719 1.00 49.53 177 VAL A N 1
ATOM 1318 C CA . VAL A 1 177 ? -6.570 24.591 21.051 1.00 49.53 177 VAL A CA 1
ATOM 1319 C C . VAL A 1 177 ? -6.137 25.796 20.216 1.00 49.53 177 VAL A C 1
ATOM 1321 O O . VAL A 1 177 ? -5.298 26.564 20.676 1.00 49.53 177 VAL A O 1
ATOM 1324 N N . HIS A 1 178 ? -6.754 26.057 19.056 1.00 43.69 178 HIS A N 1
ATOM 1325 C CA . HIS A 1 178 ? -6.521 27.270 18.268 1.00 43.69 178 HIS A CA 1
ATOM 1326 C C . HIS A 1 178 ? -7.783 27.721 17.521 1.00 43.69 178 HIS A C 1
ATOM 1328 O O . HIS A 1 178 ? -8.447 26.924 16.867 1.00 43.69 178 HIS A O 1
ATOM 1334 N N . GLY A 1 179 ? -8.089 29.020 17.616 1.00 40.47 179 GLY A N 1
ATOM 1335 C CA . GLY A 1 179 ? -9.212 29.644 16.923 1.00 40.47 179 GLY A CA 1
ATOM 1336 C C . GLY A 1 179 ? -9.094 29.503 15.408 1.00 40.47 179 GLY A C 1
ATOM 1337 O O . GLY A 1 179 ? -8.015 29.670 14.839 1.00 40.47 179 GLY A O 1
ATOM 1338 N N . HIS A 1 180 ? -10.225 29.206 14.772 1.00 41.12 180 HIS A N 1
ATOM 1339 C CA . HIS A 1 180 ? -10.367 29.094 13.328 1.00 41.12 180 HIS A CA 1
ATOM 1340 C C . HIS A 1 180 ? -9.824 30.339 12.612 1.00 41.12 180 HIS A C 1
ATOM 1342 O O . HIS A 1 180 ? -10.489 31.371 12.517 1.00 41.12 180 HIS A O 1
ATOM 1348 N N . GLY A 1 181 ? -8.622 30.235 12.052 1.00 38.44 181 GLY A N 1
ATOM 1349 C CA . GLY A 1 181 ? -8.255 31.060 10.915 1.00 38.44 181 GLY A CA 1
ATOM 1350 C C . GLY A 1 181 ? -9.031 30.538 9.714 1.00 38.44 181 GLY A C 1
ATOM 1351 O O . GLY A 1 181 ? -8.678 29.490 9.178 1.00 38.44 181 GLY A O 1
ATOM 1352 N N . SER A 1 182 ? -10.096 31.231 9.306 1.00 33.53 182 SER A N 1
ATOM 1353 C CA . SER A 1 182 ? -10.721 30.989 8.002 1.00 33.53 182 SER A CA 1
ATOM 1354 C C . SER A 1 182 ? -9.624 30.972 6.930 1.00 33.53 182 SER A C 1
ATOM 1356 O O . SER A 1 182 ? -8.815 31.906 6.910 1.00 33.53 182 SER A O 1
ATOM 1358 N N . PRO A 1 183 ? -9.557 29.966 6.040 1.00 39.81 183 PRO A N 1
ATOM 1359 C CA . PRO A 1 183 ? -8.521 29.935 5.024 1.00 39.81 183 PRO A CA 1
ATOM 1360 C C . PRO A 1 183 ? -8.771 31.071 4.028 1.00 39.81 183 PRO A C 1
ATOM 1362 O O . PRO A 1 183 ? -9.629 30.985 3.151 1.00 39.81 183 PRO A O 1
ATOM 1365 N N . THR A 1 184 ? -8.025 32.164 4.158 1.00 33.59 184 THR A N 1
ATOM 1366 C CA . THR A 1 184 ? -7.892 33.158 3.095 1.00 33.59 184 THR A CA 1
ATOM 1367 C C . THR A 1 184 ? -6.929 32.597 2.058 1.00 33.59 184 THR A C 1
ATOM 1369 O O . THR A 1 184 ? -5.727 32.586 2.299 1.00 33.59 184 THR A O 1
ATOM 1372 N N . GLY A 1 185 ? -7.467 32.116 0.932 1.00 42.97 185 GLY A N 1
ATOM 1373 C CA . GLY A 1 185 ? -6.716 31.758 -0.277 1.00 42.97 185 GLY A CA 1
ATOM 1374 C C . GLY A 1 185 ? -5.628 30.706 -0.057 1.00 42.97 185 GLY A C 1
ATOM 1375 O O . GLY A 1 185 ? -4.463 31.046 0.133 1.00 42.97 185 GLY A O 1
ATOM 1376 N N . ALA A 1 186 ? -5.999 29.426 -0.110 1.00 37.19 186 ALA A N 1
ATOM 1377 C CA . ALA A 1 186 ? -5.029 28.338 -0.074 1.00 37.19 186 ALA A CA 1
ATOM 1378 C C . ALA A 1 186 ? -4.096 28.411 -1.302 1.00 37.19 186 ALA A C 1
ATOM 1380 O O . ALA A 1 186 ? -4.589 28.568 -2.423 1.00 37.19 186 ALA A O 1
ATOM 1381 N N . PRO A 1 187 ? -2.770 28.256 -1.133 1.00 42.38 187 PRO A N 1
ATOM 1382 C CA . PRO A 1 187 ? -1.936 27.740 -2.210 1.00 42.38 187 PRO A CA 1
ATOM 1383 C C . PRO A 1 187 ? -2.544 26.414 -2.678 1.00 42.38 187 PRO A C 1
ATOM 1385 O O . PRO A 1 187 ? -3.013 25.639 -1.838 1.00 42.38 187 PRO A O 1
ATOM 1388 N N . GLU A 1 188 ? -2.552 26.148 -3.987 1.00 43.62 188 GLU A N 1
ATOM 1389 C CA . GLU A 1 188 ? -2.850 24.803 -4.490 1.00 43.62 188 GLU A CA 1
ATOM 1390 C C . GLU A 1 188 ? -2.009 23.805 -3.685 1.00 43.62 188 GLU A C 1
ATOM 1392 O O . GLU A 1 188 ? -0.790 23.963 -3.565 1.00 43.62 188 GLU A O 1
ATOM 1397 N N . GLY A 1 189 ? -2.677 22.849 -3.030 1.00 47.28 189 GLY A N 1
ATOM 1398 C CA . GLY A 1 189 ? -1.998 21.841 -2.228 1.00 47.28 189 GLY A CA 1
ATOM 1399 C C . GLY A 1 189 ? -0.912 21.168 -3.062 1.00 47.28 189 GLY A C 1
ATOM 1400 O O . GLY A 1 189 ? -1.069 20.981 -4.267 1.00 47.28 189 GLY A O 1
ATOM 1401 N N . ILE A 1 190 ? 0.205 20.811 -2.430 1.00 52.31 190 ILE A N 1
ATOM 1402 C CA . ILE A 1 190 ? 1.223 19.991 -3.089 1.00 52.31 190 ILE A CA 1
ATOM 1403 C C . ILE A 1 190 ? 0.546 18.707 -3.601 1.00 52.31 190 ILE A C 1
ATOM 1405 O O . ILE A 1 190 ? 0.057 17.918 -2.789 1.00 52.31 190 ILE A O 1
ATOM 1409 N N . SER A 1 191 ? 0.468 18.527 -4.926 1.00 65.50 191 SER A N 1
ATOM 1410 C CA . SER A 1 191 ? 0.010 17.271 -5.538 1.00 65.50 191 SER A CA 1
ATOM 1411 C C . SER A 1 191 ? 1.165 16.283 -5.501 1.00 65.50 191 SER A C 1
ATOM 1413 O O . SER A 1 191 ? 1.921 16.096 -6.454 1.00 65.50 191 SER A O 1
ATOM 1415 N N . GLU A 1 192 ? 1.379 15.747 -4.308 1.00 72.38 192 GLU A N 1
ATOM 1416 C CA . GLU A 1 192 ? 2.429 14.793 -4.018 1.00 72.38 192 GLU A CA 1
ATOM 1417 C C . GLU A 1 192 ? 2.023 13.959 -2.804 1.00 72.38 192 GLU A C 1
ATOM 141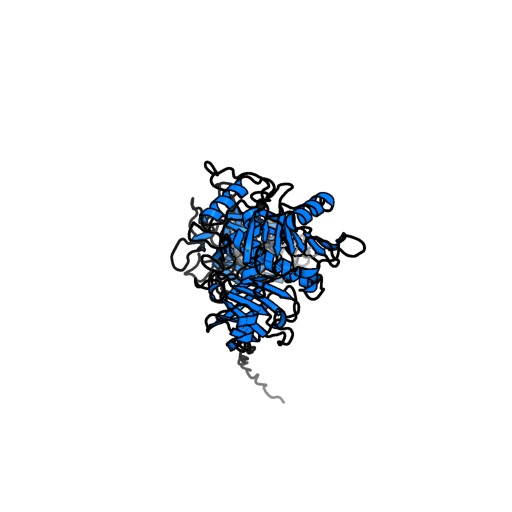9 O O . GLU A 1 192 ? 1.547 14.484 -1.785 1.00 72.38 192 GLU A O 1
ATOM 1424 N N . LEU A 1 193 ? 2.246 12.648 -2.910 1.00 77.81 193 LEU A N 1
ATOM 1425 C CA . LEU A 1 193 ? 2.057 11.718 -1.807 1.00 77.81 193 LEU A CA 1
ATOM 1426 C C . LEU A 1 193 ? 2.985 12.093 -0.643 1.00 77.81 193 LEU A C 1
ATOM 1428 O O . LEU A 1 193 ? 4.196 12.284 -0.811 1.00 77.81 193 LEU A O 1
ATOM 1432 N N . ARG A 1 194 ? 2.409 12.178 0.555 1.00 85.31 194 ARG A N 1
ATOM 1433 C CA . ARG A 1 194 ? 3.123 12.460 1.802 1.00 85.31 194 ARG A CA 1
ATOM 1434 C C . ARG A 1 194 ? 2.880 11.347 2.811 1.00 85.31 194 ARG A C 1
ATOM 1436 O O . ARG A 1 194 ? 1.754 10.877 2.961 1.00 85.31 194 ARG A O 1
ATOM 1443 N N . TYR A 1 195 ? 3.937 10.945 3.504 1.00 87.44 195 TYR A N 1
ATOM 1444 C CA . TYR A 1 195 ? 3.864 10.018 4.623 1.00 87.44 195 TYR A CA 1
ATOM 1445 C C . TYR A 1 195 ? 3.694 10.806 5.919 1.00 87.44 195 TYR A C 1
ATOM 1447 O O . TYR A 1 195 ? 4.441 11.753 6.167 1.00 87.44 195 TYR A O 1
ATOM 1455 N N . CYS A 1 196 ? 2.687 10.418 6.698 1.00 93.81 196 CYS A N 1
ATOM 1456 C CA . CYS A 1 196 ? 2.405 10.931 8.031 1.00 93.81 196 CYS A CA 1
ATOM 1457 C C . CYS A 1 196 ? 2.737 9.833 9.043 1.00 93.81 196 CYS A C 1
ATOM 1459 O O . CYS A 1 196 ? 2.086 8.781 9.056 1.00 93.81 196 CYS A O 1
ATOM 1461 N N . ASP A 1 197 ? 3.758 10.055 9.860 1.00 95.06 197 ASP A N 1
ATOM 1462 C CA . ASP A 1 197 ? 4.141 9.127 10.915 1.00 95.06 197 ASP A CA 1
ATOM 1463 C C . ASP A 1 197 ? 3.117 9.197 12.052 1.00 95.06 197 ASP A C 1
ATOM 1465 O O . ASP A 1 197 ? 2.916 10.235 12.686 1.00 95.06 197 ASP A O 1
ATOM 1469 N N . ILE A 1 198 ? 2.449 8.082 12.326 1.00 97.69 198 ILE A N 1
ATOM 1470 C CA . ILE A 1 198 ? 1.435 7.981 13.373 1.00 97.69 198 ILE A CA 1
ATOM 1471 C C . ILE A 1 198 ? 1.885 7.012 14.453 1.00 97.69 198 ILE A C 1
ATOM 1473 O O . ILE A 1 198 ? 2.401 5.928 14.172 1.00 97.69 198 ILE A O 1
ATOM 1477 N N . ALA A 1 199 ? 1.627 7.392 15.701 1.00 98.19 199 ALA A N 1
ATOM 1478 C CA . ALA A 1 199 ? 1.711 6.481 16.824 1.00 98.19 199 ALA A CA 1
ATOM 1479 C C . ALA A 1 199 ? 0.318 6.191 17.393 1.00 98.19 199 ALA A C 1
ATOM 1481 O O . ALA A 1 199 ? -0.490 7.100 17.582 1.00 98.19 199 ALA A O 1
ATOM 1482 N N . LEU A 1 200 ? 0.039 4.923 17.674 1.00 98.69 200 LEU A N 1
ATOM 1483 C CA . LEU A 1 200 ? -1.221 4.488 18.266 1.00 98.69 200 LEU A CA 1
ATOM 1484 C C . LEU A 1 200 ? -1.023 4.112 19.736 1.00 98.69 200 LEU A C 1
ATOM 1486 O O . LEU A 1 200 ? -0.009 3.525 20.112 1.00 98.69 200 LEU A O 1
ATOM 1490 N N . ASP A 1 201 ? -2.015 4.411 20.563 1.00 98.75 201 ASP A N 1
ATOM 1491 C CA . ASP A 1 201 ? -2.117 3.965 21.953 1.00 98.75 201 ASP A CA 1
ATOM 1492 C C . ASP A 1 201 ? -3.439 3.211 22.105 1.00 98.75 201 ASP A C 1
ATOM 1494 O O . ASP A 1 201 ? -4.468 3.664 21.615 1.00 98.75 201 ASP A O 1
ATOM 1498 N N . CYS A 1 202 ? -3.419 2.037 22.717 1.00 98.75 202 CYS A N 1
ATOM 1499 C CA . CYS A 1 202 ? -4.582 1.187 22.940 1.00 98.75 202 CYS A CA 1
ATOM 1500 C C . CYS A 1 202 ? -4.765 1.019 24.441 1.00 98.75 202 CYS A C 1
ATOM 1502 O O . CYS A 1 202 ? -3.887 0.461 25.106 1.00 98.75 202 CYS A O 1
ATOM 1504 N N . ASP A 1 203 ? -5.888 1.488 24.983 1.00 98.38 203 ASP A N 1
ATOM 1505 C CA . ASP A 1 203 ? -6.143 1.373 26.417 1.00 98.38 203 ASP A CA 1
ATOM 1506 C C . ASP A 1 203 ? -6.446 -0.068 26.866 1.00 98.38 203 ASP A C 1
ATOM 1508 O O . ASP A 1 203 ? -6.611 -0.993 26.063 1.00 98.38 203 ASP A O 1
ATOM 1512 N N . VAL A 1 204 ? -6.514 -0.262 28.187 1.00 98.12 204 VAL A N 1
ATOM 1513 C CA . VAL A 1 204 ? -6.748 -1.585 28.779 1.00 98.12 204 VAL A CA 1
ATOM 1514 C C . VAL A 1 204 ? -8.105 -2.164 28.396 1.00 98.12 204 VAL A C 1
ATOM 1516 O O . VAL A 1 204 ? -8.217 -3.374 28.223 1.00 98.12 204 VAL A O 1
ATOM 1519 N N . ALA A 1 205 ? -9.126 -1.333 28.193 1.00 98.00 205 ALA A N 1
ATOM 1520 C CA . ALA A 1 205 ? -10.427 -1.813 27.757 1.00 98.00 205 ALA A CA 1
ATOM 1521 C C . ALA A 1 205 ? -10.380 -2.329 26.316 1.00 98.00 205 ALA A C 1
ATOM 1523 O O . ALA A 1 205 ? -10.959 -3.375 26.026 1.00 98.00 205 ALA A O 1
ATOM 1524 N N . TYR A 1 206 ? -9.653 -1.654 25.422 1.00 98.06 206 TYR A N 1
ATOM 1525 C CA . TYR A 1 206 ? -9.447 -2.133 24.059 1.00 98.06 206 TYR A CA 1
ATOM 1526 C C . TYR A 1 206 ? -8.639 -3.435 24.051 1.00 98.06 206 TYR A C 1
ATOM 1528 O O . TYR A 1 206 ? -8.999 -4.380 23.349 1.00 98.06 206 TYR A O 1
ATOM 1536 N N . TYR A 1 207 ? -7.610 -3.535 24.896 1.00 98.19 207 TYR A N 1
ATOM 1537 C CA . TYR A 1 207 ? -6.858 -4.774 25.106 1.00 98.19 207 TYR A CA 1
ATOM 1538 C C . TYR A 1 207 ? -7.748 -5.935 25.585 1.00 98.19 207 TYR A C 1
ATOM 1540 O O . TYR A 1 207 ? -7.689 -7.034 25.034 1.00 98.19 207 TYR A O 1
ATOM 1548 N N . LEU A 1 208 ? -8.620 -5.696 26.568 1.00 97.06 208 LEU A N 1
ATOM 1549 C CA . LEU A 1 208 ? -9.545 -6.708 27.088 1.00 97.06 208 LEU A CA 1
ATOM 1550 C C . LEU A 1 208 ? -10.578 -7.149 26.042 1.00 97.06 208 LEU A C 1
ATOM 1552 O O . LEU A 1 208 ? -10.882 -8.337 25.957 1.00 97.06 208 LEU A O 1
ATOM 1556 N N . ARG A 1 209 ? -11.086 -6.223 25.218 1.00 94.12 209 ARG A N 1
ATOM 1557 C CA . ARG A 1 209 ? -11.997 -6.552 24.105 1.00 94.12 209 ARG A CA 1
ATOM 1558 C C . ARG A 1 209 ? -11.339 -7.418 23.041 1.00 94.12 209 ARG A C 1
ATOM 1560 O O . ARG A 1 209 ? -12.008 -8.251 22.442 1.00 94.12 209 ARG A O 1
ATOM 1567 N N . ASN A 1 210 ? -10.036 -7.258 22.848 1.00 94.69 210 ASN A N 1
ATOM 1568 C CA . ASN A 1 210 ? -9.227 -8.087 21.962 1.00 94.69 210 ASN A CA 1
ATOM 1569 C C . ASN A 1 210 ? -8.600 -9.260 22.736 1.00 94.69 210 ASN A C 1
ATOM 1571 O O . ASN A 1 210 ? -7.391 -9.498 22.685 1.00 94.69 210 ASN A O 1
ATOM 1575 N N . GLY A 1 211 ? -9.432 -9.944 23.529 1.00 93.94 211 GLY A N 1
ATOM 1576 C CA . GLY A 1 211 ? -9.097 -11.213 24.175 1.00 93.94 211 GLY A CA 1
ATOM 1577 C C . GLY A 1 211 ? -8.000 -11.144 25.235 1.00 93.94 211 GLY A C 1
ATOM 1578 O O . GLY A 1 211 ? -7.402 -12.174 25.538 1.00 93.94 211 GLY A O 1
ATOM 1579 N N . ALA A 1 212 ? -7.695 -9.957 25.774 1.00 97.06 212 ALA A N 1
ATOM 1580 C CA . ALA A 1 212 ? -6.522 -9.740 26.620 1.00 97.06 212 ALA A CA 1
ATOM 1581 C C . ALA A 1 212 ? -5.224 -10.227 25.935 1.00 97.06 212 ALA A C 1
ATOM 15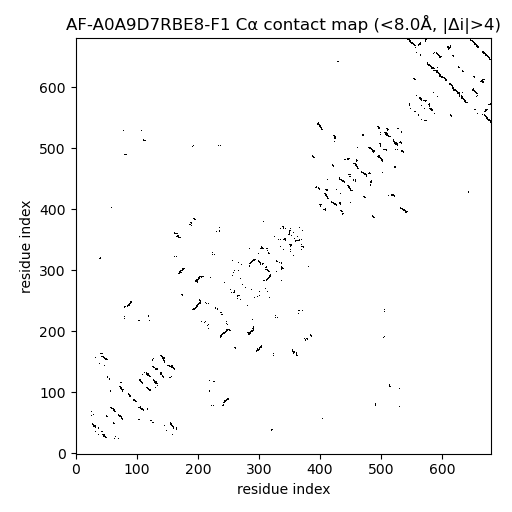83 O O . ALA A 1 212 ? -4.321 -10.790 26.562 1.00 97.06 212 ALA A O 1
ATOM 1584 N N . SER A 1 213 ? -5.110 -9.981 24.628 1.00 96.44 213 SER A N 1
ATOM 1585 C CA . SER A 1 213 ? -3.955 -10.363 23.822 1.00 96.44 213 SER A CA 1
ATOM 1586 C C . SER A 1 213 ? -3.321 -9.144 23.164 1.00 96.44 213 SER A C 1
ATOM 1588 O O . SER A 1 213 ? -3.952 -8.423 22.390 1.00 96.44 213 SER A O 1
ATOM 1590 N N . VAL A 1 214 ? -2.028 -8.930 23.429 1.00 97.44 214 VAL A N 1
ATOM 1591 C CA . VAL A 1 214 ? -1.244 -7.863 22.786 1.00 97.44 214 VAL A CA 1
ATOM 1592 C C . VAL A 1 214 ? -1.221 -8.061 21.266 1.00 97.44 214 VAL A C 1
ATOM 1594 O O . VAL A 1 214 ? -1.343 -7.090 20.521 1.00 97.44 214 VAL A O 1
ATOM 1597 N N . ALA A 1 215 ? -1.133 -9.309 20.796 1.00 95.00 215 ALA A N 1
ATOM 1598 C CA . ALA A 1 215 ? -1.109 -9.627 19.370 1.00 95.00 215 ALA A CA 1
ATOM 1599 C C . ALA A 1 215 ? -2.457 -9.353 18.681 1.00 95.00 215 ALA A C 1
ATOM 1601 O O . ALA A 1 215 ? -2.474 -8.741 17.610 1.00 95.00 215 ALA A O 1
ATOM 1602 N N . GLN A 1 216 ? -3.580 -9.736 19.306 1.00 94.00 216 GLN A N 1
ATOM 1603 C CA . GLN A 1 216 ? -4.918 -9.434 18.775 1.00 94.00 216 GLN A CA 1
ATOM 1604 C C . GLN A 1 216 ? -5.176 -7.926 18.772 1.00 94.00 216 GLN A C 1
ATOM 1606 O O . GLN A 1 216 ? -5.600 -7.377 17.760 1.00 94.00 216 GLN A O 1
ATOM 1611 N N . THR A 1 217 ? -4.838 -7.241 19.870 1.00 97.31 217 THR A N 1
ATOM 1612 C CA . THR A 1 217 ? -4.976 -5.780 19.988 1.00 97.31 217 THR A CA 1
ATOM 1613 C C . THR A 1 217 ? -4.188 -5.065 18.893 1.00 97.31 217 THR A C 1
ATOM 1615 O O . THR A 1 217 ? -4.708 -4.163 18.238 1.00 97.31 217 THR A O 1
ATOM 1618 N N . SER A 1 218 ? -2.953 -5.514 18.647 1.00 96.31 218 SER A N 1
ATOM 1619 C CA . SER A 1 218 ? -2.092 -4.951 17.604 1.00 96.31 218 SER A CA 1
ATOM 1620 C C . SER A 1 218 ? -2.628 -5.192 16.199 1.00 96.31 218 SER A C 1
ATOM 1622 O O . SER A 1 218 ? -2.609 -4.278 15.379 1.00 96.31 218 SER A O 1
ATOM 1624 N N . SER A 1 219 ? -3.147 -6.392 15.932 1.00 94.25 219 SER A N 1
ATOM 1625 C CA . SER A 1 219 ? -3.735 -6.738 14.632 1.00 94.25 219 SER A CA 1
ATOM 1626 C C . SER A 1 219 ? -5.011 -5.937 14.361 1.00 94.25 219 SER A C 1
ATOM 1628 O O . SER A 1 219 ? -5.157 -5.364 13.284 1.00 94.25 219 SER A O 1
ATOM 1630 N N . ALA A 1 220 ? -5.897 -5.815 15.355 1.00 95.50 220 ALA A N 1
ATOM 1631 C CA . ALA A 1 220 ? -7.135 -5.050 15.240 1.00 95.50 220 ALA A CA 1
ATOM 1632 C C . ALA A 1 220 ? -6.871 -3.548 15.032 1.00 95.50 220 ALA A C 1
ATOM 1634 O O . ALA A 1 220 ? -7.444 -2.937 14.132 1.00 95.50 220 ALA A O 1
ATOM 1635 N N . ALA A 1 221 ? -5.965 -2.947 15.815 1.00 97.62 221 ALA A N 1
ATOM 1636 C CA . ALA A 1 221 ? -5.562 -1.550 15.631 1.00 97.62 221 ALA A CA 1
ATOM 1637 C C . ALA A 1 221 ? -4.893 -1.312 14.264 1.00 97.62 221 ALA A C 1
ATOM 1639 O O . ALA A 1 221 ? -5.196 -0.331 13.583 1.00 97.62 221 ALA A O 1
ATOM 1640 N N . GLY A 1 222 ? -4.021 -2.234 13.838 1.00 95.44 222 GLY A N 1
ATOM 1641 C CA . GLY A 1 222 ? -3.374 -2.194 12.527 1.00 95.44 222 GLY A CA 1
ATOM 1642 C C . GLY A 1 222 ? -4.370 -2.261 11.368 1.00 95.44 222 GLY A C 1
ATOM 1643 O O . GLY A 1 222 ? -4.215 -1.517 10.402 1.00 95.44 222 GLY A O 1
ATOM 1644 N N . TYR A 1 223 ? -5.417 -3.086 11.478 1.00 95.50 223 TYR A N 1
ATOM 1645 C CA . TYR A 1 223 ? -6.489 -3.173 10.482 1.00 95.50 223 TYR A CA 1
ATOM 1646 C C . TYR A 1 223 ? -7.289 -1.868 10.362 1.00 95.50 223 TYR A C 1
ATOM 1648 O O . TYR A 1 223 ? -7.479 -1.371 9.254 1.00 95.50 223 TYR A O 1
ATOM 1656 N N . LEU A 1 224 ? -7.697 -1.261 11.484 1.00 97.12 224 LEU A N 1
ATOM 1657 C CA . LEU A 1 224 ? -8.403 0.026 11.445 1.00 97.12 224 LEU A CA 1
ATOM 1658 C C . LEU A 1 224 ? -7.546 1.107 10.768 1.00 97.12 224 LEU A C 1
ATOM 1660 O O . LEU A 1 224 ? -8.024 1.814 9.882 1.00 97.12 224 LEU A O 1
ATOM 1664 N N . LEU A 1 225 ? -6.264 1.206 11.135 1.00 96.94 225 LEU A N 1
ATOM 1665 C CA . LEU A 1 225 ? -5.358 2.187 10.540 1.00 96.94 225 LEU A CA 1
ATOM 1666 C C . LEU A 1 225 ? -5.069 1.907 9.058 1.00 96.94 225 LEU A C 1
ATOM 1668 O O . LEU A 1 225 ? -4.943 2.849 8.279 1.00 96.94 225 LEU A O 1
ATOM 1672 N N . LEU A 1 226 ? -4.967 0.640 8.654 1.00 91.38 226 LEU A N 1
ATOM 1673 C CA . LEU A 1 226 ? -4.802 0.237 7.256 1.00 91.38 226 LEU A CA 1
ATOM 1674 C C . LEU A 1 226 ? -5.915 0.815 6.372 1.00 91.38 226 LEU A C 1
ATOM 1676 O O . LEU A 1 226 ? -5.644 1.373 5.302 1.00 91.38 226 LEU A O 1
ATOM 1680 N N . ASP A 1 227 ? -7.152 0.673 6.835 1.00 92.00 227 ASP A N 1
ATOM 1681 C CA . ASP A 1 227 ? -8.347 1.151 6.157 1.00 92.00 227 ASP A CA 1
ATOM 1682 C C . ASP A 1 227 ? -8.410 2.678 6.108 1.00 92.00 227 ASP A C 1
ATOM 1684 O O . ASP A 1 227 ? -8.611 3.264 5.043 1.00 92.00 227 ASP A O 1
ATOM 1688 N N . VAL A 1 228 ? -8.146 3.338 7.237 1.00 95.81 228 VAL A N 1
ATOM 1689 C CA . VAL A 1 228 ? -8.068 4.804 7.292 1.00 95.81 228 VAL A CA 1
ATOM 1690 C C . VAL A 1 228 ? -6.967 5.330 6.371 1.00 95.81 228 VAL A C 1
ATOM 1692 O O . VAL A 1 228 ? -7.191 6.259 5.602 1.00 95.81 228 VAL A O 1
ATOM 1695 N N . SER A 1 229 ? -5.793 4.702 6.371 1.00 91.19 229 SER A N 1
ATOM 1696 C CA . SER A 1 229 ? -4.690 5.069 5.480 1.00 91.19 229 SER A CA 1
ATOM 1697 C C . SER A 1 229 ? -5.074 4.937 4.008 1.00 91.19 229 SER A C 1
ATOM 1699 O O . SER A 1 229 ? -4.660 5.765 3.204 1.00 91.19 229 SER A O 1
ATOM 1701 N N . PHE A 1 230 ? -5.903 3.953 3.634 1.00 86.12 230 PHE A N 1
ATOM 1702 C CA . PHE A 1 230 ? -6.431 3.874 2.270 1.00 86.12 230 PHE A CA 1
ATOM 1703 C C . PHE A 1 230 ? -7.277 5.102 1.912 1.00 86.12 230 PHE A C 1
ATOM 1705 O O . PHE A 1 230 ? -6.979 5.743 0.908 1.00 86.12 230 PHE A O 1
ATOM 1712 N N . ILE A 1 231 ? -8.243 5.469 2.761 1.00 89.38 231 ILE A N 1
ATOM 1713 C CA . ILE A 1 231 ? -9.122 6.635 2.561 1.00 89.38 231 ILE A CA 1
ATOM 1714 C C . ILE A 1 231 ? -8.302 7.921 2.391 1.00 89.38 231 ILE A C 1
ATOM 1716 O O . ILE A 1 231 ? -8.492 8.683 1.445 1.00 89.38 231 ILE A O 1
ATOM 1720 N N . TYR A 1 232 ? -7.361 8.177 3.301 1.00 93.00 232 TYR A N 1
ATOM 1721 C CA . TYR A 1 232 ? -6.518 9.374 3.235 1.00 93.00 232 TYR A CA 1
ATOM 1722 C C . TYR A 1 232 ? -5.668 9.415 1.972 1.00 93.00 232 TYR A C 1
ATOM 1724 O O . TYR A 1 232 ? -5.433 10.474 1.386 1.00 93.00 232 TYR A O 1
ATOM 1732 N N . GLN A 1 233 ? -5.214 8.253 1.528 1.00 85.00 233 GLN A N 1
ATOM 1733 C CA . GLN A 1 233 ? -4.369 8.186 0.364 1.00 85.00 233 GLN A CA 1
ATOM 1734 C C . GLN A 1 233 ? -5.152 8.466 -0.920 1.00 85.00 233 GLN A C 1
ATOM 1736 O O . GLN A 1 233 ? -4.644 9.175 -1.792 1.00 85.00 233 GLN A O 1
ATOM 1741 N N . THR A 1 234 ? -6.367 7.925 -1.035 1.00 79.38 234 THR A N 1
ATOM 1742 C CA . THR A 1 234 ? -7.236 8.143 -2.197 1.00 79.38 234 THR A CA 1
ATOM 1743 C C . THR A 1 234 ? -7.743 9.573 -2.269 1.00 79.38 234 THR A C 1
ATOM 1745 O O . THR A 1 234 ? -7.812 10.140 -3.357 1.00 79.38 234 THR A O 1
ATOM 1748 N N . ASP A 1 235 ? -8.057 10.169 -1.123 1.00 86.25 235 ASP A N 1
ATOM 1749 C CA . ASP A 1 235 ? -8.782 11.434 -1.085 1.00 86.25 235 ASP A CA 1
ATOM 1750 C C . ASP A 1 235 ? -7.873 12.656 -1.032 1.00 86.25 235 ASP A C 1
ATOM 1752 O O . ASP A 1 235 ? -8.223 13.707 -1.572 1.00 86.25 235 ASP A O 1
ATOM 1756 N N . VAL A 1 236 ? -6.733 12.537 -0.346 1.00 89.12 236 VAL A N 1
ATOM 1757 C CA . VAL A 1 236 ? -5.898 13.687 0.038 1.00 89.12 236 VAL A CA 1
ATOM 1758 C C . VAL A 1 236 ? -4.389 13.412 -0.045 1.00 89.12 236 VAL A C 1
ATOM 1760 O O . VAL A 1 236 ? -3.584 14.209 0.439 1.00 89.12 236 VAL A O 1
ATOM 1763 N N . GLU A 1 237 ? -3.982 12.315 -0.697 1.00 84.75 237 GLU A N 1
ATOM 1764 C CA . GLU A 1 237 ? -2.575 11.936 -0.926 1.00 84.75 237 GLU A CA 1
ATOM 1765 C C . GLU A 1 237 ? -1.739 11.865 0.367 1.00 84.75 237 GLU A C 1
ATOM 1767 O O . GLU A 1 237 ? -0.560 12.235 0.393 1.00 84.75 237 GLU A O 1
ATOM 1772 N N . ILE A 1 238 ? -2.347 11.403 1.457 1.00 89.31 238 ILE A N 1
ATOM 1773 C CA . ILE A 1 238 ? -1.656 11.152 2.723 1.00 89.31 238 ILE A CA 1
ATOM 1774 C C . ILE A 1 238 ? -1.641 9.650 2.960 1.00 89.31 238 ILE A C 1
ATOM 1776 O O . ILE A 1 238 ? -2.675 8.997 2.885 1.00 89.31 238 ILE A O 1
ATOM 1780 N N . ARG A 1 239 ? -0.474 9.091 3.271 1.00 87.00 239 ARG A N 1
ATOM 1781 C CA . ARG A 1 239 ? -0.351 7.702 3.716 1.00 87.00 239 ARG A CA 1
ATOM 1782 C C . ARG A 1 239 ? 0.181 7.677 5.137 1.00 87.00 239 ARG A C 1
ATOM 1784 O O . ARG A 1 239 ? 1.196 8.302 5.427 1.00 87.00 239 ARG A O 1
ATOM 1791 N N . TYR A 1 240 ? -0.479 6.933 6.012 1.00 91.31 240 TYR A N 1
ATOM 1792 C CA . TYR A 1 240 ? 0.029 6.732 7.362 1.00 91.31 240 TYR A CA 1
ATOM 1793 C C . TYR A 1 240 ? 1.171 5.715 7.384 1.00 91.31 240 TYR A C 1
ATOM 1795 O O . TYR A 1 240 ? 1.136 4.711 6.673 1.00 91.31 240 TYR A O 1
ATOM 1803 N N . SER A 1 241 ? 2.166 5.991 8.219 1.00 89.81 241 SER A N 1
ATOM 1804 C CA . SER A 1 241 ? 3.288 5.118 8.558 1.00 89.81 241 SER A CA 1
ATOM 1805 C C . SER A 1 241 ? 3.229 4.878 10.066 1.00 89.81 241 SER A C 1
ATOM 1807 O O . SER A 1 241 ? 3.405 5.805 10.853 1.00 89.81 241 SER A O 1
ATOM 1809 N N . LEU A 1 242 ? 2.886 3.660 10.494 1.00 91.81 242 LEU A N 1
ATOM 1810 C CA . LEU A 1 242 ? 2.755 3.341 11.916 1.00 91.81 242 LEU A CA 1
ATOM 1811 C C . LEU A 1 242 ? 4.151 3.191 12.530 1.00 91.81 242 LEU A C 1
ATOM 1813 O O . LEU A 1 242 ? 4.815 2.182 12.297 1.00 91.81 242 LEU A O 1
ATOM 1817 N N . THR A 1 243 ? 4.601 4.172 13.312 1.00 92.81 243 THR A N 1
ATOM 1818 C CA . THR A 1 243 ? 5.949 4.174 13.912 1.00 92.81 243 THR A CA 1
ATOM 1819 C C . THR A 1 243 ? 5.983 3.510 15.279 1.00 92.81 243 THR A C 1
ATOM 1821 O O . THR A 1 243 ? 6.988 2.919 15.676 1.00 92.81 243 THR A O 1
ATOM 1824 N N . SER A 1 244 ? 4.890 3.586 16.032 1.00 96.25 244 SER A N 1
ATOM 1825 C CA . SER A 1 244 ? 4.789 2.969 17.350 1.00 96.25 244 SER A CA 1
ATOM 1826 C C . SER A 1 244 ? 3.356 2.591 17.676 1.00 96.25 244 SER A C 1
ATOM 1828 O O . SER A 1 244 ? 2.422 3.327 17.369 1.00 96.25 244 SER A O 1
ATOM 1830 N N . LEU A 1 245 ? 3.192 1.454 18.341 1.00 98.38 245 LEU A N 1
ATOM 1831 C CA . LEU A 1 245 ? 1.930 1.041 18.939 1.00 98.38 245 LEU A CA 1
ATOM 1832 C C . LEU A 1 245 ? 2.166 0.750 20.419 1.00 98.38 245 LEU A C 1
ATOM 1834 O O . LEU A 1 245 ? 3.038 -0.047 20.755 1.00 98.38 245 LEU A O 1
ATOM 1838 N N . ILE A 1 246 ? 1.384 1.372 21.297 1.00 98.69 246 ILE A N 1
ATOM 1839 C CA . ILE A 1 246 ? 1.404 1.103 22.735 1.00 98.69 246 ILE A CA 1
ATOM 1840 C C . ILE A 1 246 ? 0.153 0.318 23.111 1.00 98.69 246 ILE A C 1
ATOM 1842 O O . ILE A 1 246 ? -0.954 0.791 22.888 1.00 98.69 246 ILE A O 1
ATOM 1846 N N . VAL A 1 247 ? 0.314 -0.854 23.724 1.00 98.75 247 VAL A N 1
ATOM 1847 C CA . VAL A 1 247 ? -0.793 -1.621 24.311 1.00 98.75 247 VAL A CA 1
ATOM 1848 C C . VAL A 1 247 ? -0.737 -1.502 25.832 1.00 98.75 247 VAL A C 1
ATOM 1850 O O . VAL A 1 247 ? 0.223 -1.938 26.474 1.00 98.75 247 VAL A O 1
ATOM 1853 N N . ARG A 1 248 ? -1.761 -0.892 26.434 1.00 98.19 248 ARG A N 1
ATOM 1854 C CA . ARG A 1 248 ? -1.897 -0.782 27.890 1.00 98.19 248 ARG A CA 1
ATOM 1855 C C . ARG A 1 248 ? -2.571 -2.047 28.421 1.00 98.19 248 ARG A C 1
ATOM 1857 O O . ARG A 1 248 ? -3.739 -2.282 28.161 1.00 98.19 248 ARG A O 1
ATOM 1864 N N . THR A 1 249 ? -1.849 -2.858 29.186 1.00 98.38 249 THR A N 1
ATOM 1865 C CA . THR A 1 249 ? -2.391 -4.079 29.824 1.00 98.38 249 THR A CA 1
ATOM 1866 C C . THR A 1 249 ? -2.884 -3.832 31.250 1.00 98.38 249 THR A C 1
ATOM 1868 O O . THR A 1 249 ? -3.504 -4.695 31.866 1.00 98.38 249 THR A O 1
ATOM 1871 N N . VAL A 1 250 ? -2.637 -2.627 31.768 1.00 96.94 250 VAL A N 1
ATOM 1872 C CA . VAL A 1 250 ? -3.087 -2.150 33.078 1.00 96.94 250 VAL A CA 1
ATOM 1873 C C . VAL A 1 250 ? -3.818 -0.810 32.936 1.00 96.94 250 VAL A C 1
ATOM 1875 O O . VAL A 1 250 ? -3.517 -0.048 32.005 1.00 96.94 250 VAL A O 1
ATOM 1878 N N . PRO A 1 251 ? -4.751 -0.480 33.851 1.00 95.56 251 PRO A N 1
ATOM 1879 C CA . PRO A 1 251 ? -5.423 0.816 33.858 1.00 95.56 251 PRO A CA 1
ATOM 1880 C C . PRO A 1 251 ? -4.419 1.969 33.835 1.00 95.56 251 PRO A C 1
ATOM 1882 O O . PRO A 1 251 ? -3.570 2.098 34.714 1.00 95.56 251 PRO A O 1
ATOM 1885 N N . THR A 1 252 ? -4.504 2.784 32.786 1.00 94.25 252 THR A N 1
ATOM 1886 C CA . THR A 1 252 ? -3.570 3.890 32.526 1.00 94.25 252 THR A CA 1
ATOM 1887 C C . THR A 1 252 ? -4.299 5.228 32.428 1.00 94.25 252 THR A C 1
ATOM 1889 O O . THR A 1 252 ? -3.769 6.245 32.873 1.00 94.25 252 THR A O 1
ATOM 1892 N N . TYR A 1 253 ? -5.512 5.230 31.879 1.00 94.50 253 TYR A N 1
ATOM 1893 C CA . TYR A 1 253 ? -6.376 6.403 31.798 1.00 94.50 253 TYR A CA 1
ATOM 1894 C C . TYR A 1 253 ? -7.496 6.298 32.830 1.00 94.50 253 TYR A C 1
ATOM 1896 O O . TYR A 1 253 ? -8.018 5.212 33.076 1.00 94.50 253 TYR A O 1
ATOM 1904 N N . THR A 1 254 ? -7.837 7.422 33.447 1.00 92.94 254 THR A N 1
ATOM 1905 C CA . THR A 1 254 ? -8.791 7.530 34.560 1.00 92.94 254 THR A CA 1
ATOM 1906 C C . THR A 1 254 ? -10.078 8.247 34.167 1.00 92.94 254 THR A C 1
ATOM 1908 O O . THR A 1 254 ? -11.092 8.093 34.844 1.00 92.94 254 THR A O 1
ATOM 1911 N N . SER A 1 255 ? -10.071 8.961 33.038 1.00 90.19 255 SER A N 1
ATOM 1912 C CA . SER A 1 255 ? -11.242 9.649 32.477 1.00 90.19 255 SER A CA 1
ATOM 1913 C C . SER A 1 255 ? -12.337 8.695 31.978 1.00 90.19 255 SER A C 1
ATOM 1915 O O . SER A 1 255 ? -13.449 9.135 31.681 1.00 90.19 255 SER A O 1
ATOM 1917 N N . GLY A 1 256 ? -12.049 7.390 31.897 1.00 86.88 256 GLY A N 1
ATOM 1918 C CA . GLY A 1 256 ? -13.000 6.364 31.471 1.00 86.88 256 GLY A CA 1
ATOM 1919 C C . GLY A 1 256 ? -13.591 6.675 30.096 1.00 86.88 256 GLY A C 1
ATOM 1920 O O . GLY A 1 256 ? -12.871 7.025 29.167 1.00 86.88 256 GLY A O 1
ATOM 1921 N N . SER A 1 257 ? -14.918 6.592 29.971 1.00 85.81 257 SER A N 1
ATOM 1922 C CA . SER A 1 257 ? -15.622 6.838 28.707 1.00 85.81 257 SER A CA 1
ATOM 1923 C C . SER A 1 257 ? -15.854 8.319 28.367 1.00 85.81 257 SER A C 1
ATOM 1925 O O . SER A 1 257 ? -16.531 8.595 27.379 1.00 85.81 257 SER A O 1
ATOM 1927 N N . ASN A 1 258 ? -15.381 9.273 29.181 1.00 88.38 258 ASN A N 1
ATOM 1928 C CA . ASN A 1 258 ? -15.486 10.701 28.871 1.00 88.38 258 ASN A CA 1
ATOM 1929 C C . ASN A 1 258 ? -14.383 11.094 27.879 1.00 88.38 258 ASN A C 1
ATOM 1931 O O . ASN A 1 258 ? -13.247 11.308 28.292 1.00 88.38 258 ASN A O 1
ATOM 1935 N N . THR A 1 259 ? -14.703 11.216 26.590 1.00 86.81 259 THR A N 1
ATOM 1936 C CA . THR A 1 259 ? -13.725 11.526 25.529 1.00 86.81 259 THR A CA 1
ATOM 1937 C C . THR A 1 259 ? -13.070 12.906 25.674 1.00 86.81 259 THR A C 1
ATOM 1939 O O . THR A 1 259 ? -11.927 13.068 25.253 1.00 86.81 259 THR A O 1
ATOM 1942 N N . GLY A 1 260 ? -13.721 13.859 26.353 1.00 77.94 260 GLY A N 1
ATOM 1943 C CA . GLY A 1 260 ? -13.089 15.096 26.820 1.00 77.94 260 GLY A CA 1
ATOM 1944 C C . GLY A 1 260 ? -13.189 16.324 25.908 1.00 77.94 260 GLY A C 1
ATOM 1945 O O . GLY A 1 260 ? -12.290 17.152 25.931 1.00 77.94 260 GLY A O 1
ATOM 1946 N N . CYS A 1 261 ? -14.233 16.485 25.095 1.00 72.50 261 CYS A N 1
ATOM 1947 C CA . CYS A 1 261 ? -14.342 17.652 24.204 1.00 72.50 261 CYS A CA 1
ATOM 1948 C C . CYS A 1 261 ? -15.108 18.837 24.822 1.00 72.50 261 CYS A C 1
ATOM 1950 O O . CYS A 1 261 ? -14.672 19.980 24.718 1.00 72.50 261 CYS A O 1
ATOM 1952 N N . SER A 1 262 ? -16.199 18.574 25.545 1.00 66.50 262 SER A N 1
ATOM 1953 C CA . SER A 1 262 ? -16.978 19.593 26.274 1.00 66.50 262 SER A CA 1
ATOM 1954 C C . SER A 1 262 ? -16.439 19.942 27.674 1.00 66.50 262 SER A C 1
ATOM 1956 O O . SER A 1 262 ? -16.716 21.016 28.208 1.00 66.50 262 SER A O 1
ATOM 1958 N N . THR A 1 263 ? -15.667 19.043 28.291 1.00 71.25 263 THR A N 1
ATOM 1959 C CA . THR A 1 263 ? -15.009 19.200 29.602 1.00 71.25 263 THR A CA 1
ATOM 1960 C C . THR A 1 263 ? -13.683 18.432 29.596 1.00 71.25 263 THR A C 1
ATOM 1962 O O . THR A 1 263 ? -13.467 17.615 28.709 1.00 71.25 263 THR A O 1
ATOM 1965 N N . SER A 1 264 ? -12.787 18.650 30.568 1.00 81.69 264 SER A N 1
ATOM 1966 C CA . SER A 1 264 ? -11.536 17.872 30.641 1.00 81.69 264 SER A CA 1
ATOM 1967 C C . SER A 1 264 ? -11.837 16.375 30.772 1.00 81.69 264 SER A C 1
ATOM 1969 O O . SER A 1 264 ? -12.488 15.956 31.730 1.00 81.69 264 SER A O 1
ATOM 1971 N N . GLY A 1 265 ? -11.334 15.576 29.834 1.00 90.50 265 GLY A N 1
ATOM 1972 C CA . GLY A 1 265 ? -11.514 14.129 29.799 1.00 90.50 265 GLY A CA 1
ATOM 1973 C C . GLY A 1 265 ? -10.343 13.419 29.125 1.00 90.50 265 GLY A C 1
ATOM 1974 O O . GLY A 1 265 ? -9.182 13.818 29.258 1.00 90.50 265 GLY A O 1
ATOM 1975 N N . LEU A 1 266 ? -10.657 12.338 28.417 1.00 94.56 266 LEU A N 1
ATOM 1976 C CA . LEU A 1 266 ? -9.684 11.370 27.931 1.00 94.56 266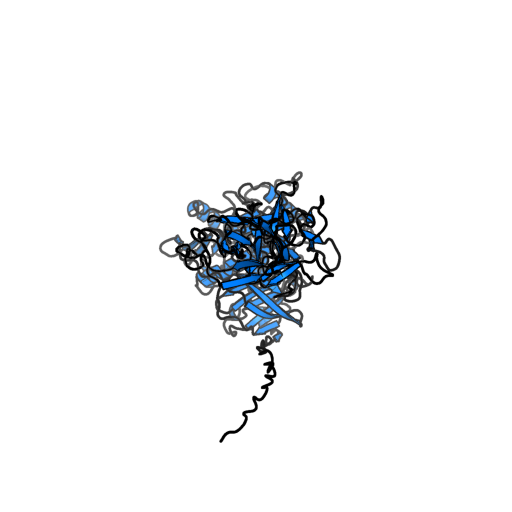 LEU A CA 1
ATOM 1977 C C . LEU A 1 266 ? -8.686 11.975 26.936 1.00 94.56 266 LEU A C 1
ATOM 1979 O O . LEU A 1 266 ? -7.508 11.644 27.023 1.00 94.56 266 LEU A O 1
ATOM 1983 N N . LEU A 1 267 ? -9.098 12.897 26.054 1.00 95.44 267 LEU A N 1
ATOM 1984 C CA . LEU A 1 267 ? -8.182 13.588 25.135 1.00 95.44 267 LEU A CA 1
ATOM 1985 C C . LEU A 1 267 ? -7.111 14.402 25.878 1.00 95.44 267 LEU A C 1
ATOM 1987 O O . LEU A 1 267 ? -5.927 14.301 25.550 1.00 95.44 267 LEU A O 1
ATOM 1991 N N . GLN A 1 268 ? -7.487 15.187 26.893 1.00 93.81 268 GLN A N 1
ATOM 1992 C CA . GLN A 1 268 ? -6.530 15.994 27.660 1.00 93.81 268 GLN A CA 1
ATOM 1993 C C . GLN A 1 268 ? -5.618 15.117 28.515 1.00 93.81 268 GLN A C 1
ATOM 1995 O O . GLN A 1 268 ? -4.418 15.391 28.614 1.00 93.81 268 GLN A O 1
ATOM 2000 N N . GLU A 1 269 ? -6.161 14.055 29.116 1.00 95.62 269 GLU A N 1
ATOM 2001 C CA . GLU A 1 269 ? -5.377 13.085 29.882 1.00 95.62 269 GLU A CA 1
ATOM 2002 C C . GLU A 1 269 ? -4.364 12.363 28.979 1.00 95.62 269 GLU A C 1
ATOM 2004 O O . GLU A 1 269 ? -3.183 12.251 29.323 1.00 95.62 269 GLU A O 1
ATOM 2009 N N . PHE A 1 270 ? -4.805 11.937 27.793 1.00 96.88 270 PHE A N 1
ATOM 2010 C CA . PHE A 1 270 ? -3.977 11.333 26.755 1.00 96.88 270 PHE A CA 1
ATOM 2011 C C . PHE A 1 270 ? -2.841 12.255 26.317 1.00 96.88 270 PHE A C 1
ATOM 2013 O O . PHE A 1 270 ? -1.670 11.871 26.421 1.00 96.88 270 PHE A O 1
ATOM 2020 N N . ALA A 1 271 ? -3.175 13.480 25.907 1.00 95.62 271 ALA A N 1
ATOM 2021 C CA . ALA A 1 271 ? -2.208 14.483 25.481 1.00 95.62 271 ALA A CA 1
ATOM 2022 C C . ALA A 1 271 ? -1.177 14.772 26.584 1.00 95.62 271 ALA A C 1
ATOM 2024 O O . ALA A 1 271 ? 0.028 14.682 26.341 1.00 95.62 271 ALA A O 1
ATOM 2025 N N . SER A 1 272 ? -1.632 15.028 27.816 1.00 95.25 272 SER A N 1
ATOM 2026 C CA . SER A 1 272 ? -0.759 15.331 28.961 1.00 95.25 272 SER A CA 1
ATOM 2027 C C . SER A 1 272 ? 0.193 14.176 29.278 1.00 95.25 272 SER A C 1
ATOM 2029 O O . SER A 1 272 ? 1.388 14.383 29.522 1.00 95.25 272 SER A O 1
ATOM 2031 N N . ARG A 1 273 ? -0.309 12.934 29.236 1.00 95.38 273 ARG A N 1
ATOM 2032 C CA . ARG A 1 273 ? 0.507 11.736 29.454 1.00 95.38 273 ARG A CA 1
ATOM 2033 C C . ARG A 1 273 ? 1.568 11.582 28.369 1.00 95.38 273 ARG A C 1
ATOM 2035 O O . ARG A 1 273 ? 2.719 11.312 28.712 1.00 95.38 273 ARG A O 1
ATOM 2042 N N . TRP A 1 274 ? 1.219 11.760 27.096 1.00 96.88 274 TRP A N 1
ATOM 2043 C CA . TRP A 1 274 ? 2.170 11.652 25.986 1.00 96.88 274 TRP A CA 1
ATOM 2044 C C . TRP A 1 274 ? 3.234 12.745 26.005 1.00 96.88 274 TRP A C 1
ATOM 2046 O O . TRP A 1 274 ? 4.415 12.435 25.853 1.00 96.88 274 TRP A O 1
ATOM 2056 N N . GLN A 1 275 ? 2.842 13.992 26.273 1.00 95.38 275 GLN A N 1
ATOM 2057 C CA . GLN A 1 275 ? 3.774 15.115 26.421 1.00 95.38 275 GLN A CA 1
ATOM 2058 C C . GLN A 1 275 ? 4.754 14.913 27.583 1.00 95.38 275 GLN A C 1
ATOM 2060 O O . GLN A 1 275 ? 5.881 15.392 27.512 1.00 95.38 275 GLN A O 1
ATOM 2065 N N . SER A 1 276 ? 4.353 14.182 28.628 1.00 95.69 276 SER A N 1
ATOM 2066 C CA . SER A 1 276 ? 5.205 13.938 29.798 1.00 95.69 276 SER A CA 1
ATOM 2067 C C . SER A 1 276 ? 6.080 12.685 29.679 1.00 95.69 276 SER A C 1
ATOM 2069 O O . SER A 1 276 ? 7.178 12.665 30.225 1.00 95.69 276 SER A O 1
ATOM 2071 N N . ASN A 1 277 ? 5.605 11.629 29.006 1.00 95.06 277 ASN A N 1
ATOM 2072 C CA . ASN A 1 277 ? 6.220 10.293 29.095 1.00 95.06 277 ASN A CA 1
ATOM 2073 C C . ASN A 1 277 ? 6.731 9.728 27.763 1.00 95.06 277 ASN A C 1
ATOM 2075 O O . ASN A 1 277 ? 7.552 8.817 27.786 1.00 95.06 277 ASN A O 1
ATOM 2079 N N . HIS A 1 278 ? 6.269 10.239 26.617 1.00 94.25 278 HIS A N 1
ATOM 2080 C CA . HIS A 1 278 ? 6.533 9.648 25.292 1.00 94.25 278 HIS A CA 1
ATOM 2081 C C . HIS A 1 278 ? 7.187 10.646 24.330 1.00 94.25 278 HIS A C 1
ATOM 2083 O O . HIS A 1 278 ? 6.974 10.598 23.121 1.00 94.25 278 HIS A O 1
ATOM 2089 N N . THR A 1 279 ? 7.988 11.573 24.861 1.00 90.81 279 THR A N 1
ATOM 2090 C CA . THR A 1 279 ? 8.670 12.623 24.081 1.00 90.81 279 THR A CA 1
ATOM 2091 C C . THR A 1 279 ? 9.747 12.086 23.138 1.00 90.81 279 THR A C 1
ATOM 2093 O O . THR A 1 279 ? 10.121 12.773 22.192 1.00 90.81 279 THR A O 1
ATOM 2096 N N . SER A 1 280 ? 10.240 10.868 23.375 1.00 89.25 280 SER A N 1
ATOM 2097 C CA . SER A 1 280 ? 11.222 10.185 22.527 1.00 89.25 280 SER A CA 1
ATOM 2098 C C . SER A 1 280 ? 10.608 9.457 21.327 1.00 89.25 280 SER A C 1
ATOM 2100 O O . SER A 1 280 ? 11.348 9.061 20.428 1.00 89.25 280 SER A O 1
ATOM 2102 N N . ILE A 1 281 ? 9.285 9.265 21.298 1.00 91.00 281 ILE A N 1
ATOM 2103 C CA . ILE A 1 281 ? 8.599 8.601 20.187 1.00 91.00 281 ILE A CA 1
ATOM 2104 C C . ILE A 1 281 ? 8.403 9.617 19.060 1.00 91.00 281 ILE A C 1
ATOM 2106 O O . ILE A 1 281 ? 7.663 10.590 19.216 1.00 91.00 281 ILE A O 1
ATOM 2110 N N . SER A 1 282 ? 9.061 9.383 17.923 1.00 87.44 282 SER A N 1
ATOM 2111 C CA . SER A 1 282 ? 8.900 10.201 16.718 1.00 87.44 282 SER A CA 1
ATOM 2112 C C . SER A 1 282 ? 7.541 9.944 16.060 1.00 87.44 282 SER A C 1
ATOM 2114 O O . SER A 1 282 ? 7.133 8.792 15.880 1.00 87.44 282 SER A O 1
ATOM 2116 N N . ARG A 1 283 ? 6.827 11.032 15.757 1.00 93.19 283 ARG A N 1
ATOM 2117 C CA . ARG A 1 283 ? 5.484 11.032 15.170 1.00 93.19 283 ARG A CA 1
ATOM 2118 C C . ARG A 1 283 ? 5.103 12.423 14.666 1.00 93.19 283 ARG A C 1
ATOM 2120 O O . ARG A 1 283 ? 5.530 13.430 15.231 1.00 93.19 283 ARG A O 1
ATOM 2127 N N . ASP A 1 284 ? 4.190 12.443 13.710 1.00 97.25 284 ASP A N 1
ATOM 2128 C CA . ASP A 1 284 ? 3.456 13.621 13.255 1.00 97.25 284 ASP A CA 1
ATOM 2129 C C . ASP A 1 284 ? 2.126 13.783 14.009 1.00 97.25 284 ASP A C 1
ATOM 2131 O O . ASP A 1 284 ? 1.644 14.901 14.213 1.00 97.25 284 ASP A O 1
ATOM 2135 N N . VAL A 1 285 ? 1.538 12.667 14.456 1.00 98.31 285 VAL A N 1
ATOM 2136 C CA . VAL A 1 285 ? 0.294 12.611 15.236 1.00 98.31 285 VAL A CA 1
ATOM 2137 C C . VAL A 1 285 ? 0.270 11.366 16.133 1.00 98.31 285 VAL A C 1
ATOM 2139 O O . VAL A 1 285 ? 0.856 10.336 15.799 1.00 98.31 285 VAL A O 1
ATOM 2142 N N . ALA A 1 286 ? -0.370 11.450 17.302 1.00 98.44 286 ALA A N 1
ATOM 2143 C CA . ALA A 1 286 ? -0.683 10.285 18.132 1.00 98.44 286 ALA A CA 1
ATOM 2144 C C . ALA A 1 286 ? -2.194 10.120 18.286 1.00 98.44 286 ALA A C 1
ATOM 2146 O O . ALA A 1 286 ? -2.907 11.105 18.462 1.00 98.44 286 ALA A O 1
ATOM 2147 N N . HIS A 1 287 ? -2.675 8.881 18.284 1.00 98.69 287 HIS A N 1
ATOM 2148 C CA . HIS A 1 287 ? -4.101 8.593 18.415 1.00 98.69 287 HIS A CA 1
ATOM 2149 C C . HIS A 1 287 ? -4.369 7.509 19.451 1.00 98.69 287 HIS A C 1
ATOM 2151 O O . HIS A 1 287 ? -3.733 6.456 19.427 1.00 98.69 287 HIS A O 1
ATOM 2157 N N . LEU A 1 288 ? -5.322 7.752 20.347 1.00 98.56 288 LEU A N 1
ATOM 2158 C CA . LEU A 1 288 ? -5.791 6.759 21.308 1.00 98.56 288 LEU A CA 1
ATOM 2159 C C . LEU A 1 288 ? -6.992 6.005 20.733 1.00 98.56 288 LEU A C 1
ATOM 2161 O O . LEU A 1 288 ? -8.011 6.605 20.393 1.00 98.56 288 LEU A O 1
ATOM 2165 N N . ILE A 1 289 ? -6.891 4.682 20.691 1.00 98.56 289 ILE A N 1
ATOM 2166 C CA . ILE A 1 289 ? -8.002 3.771 20.431 1.00 98.56 289 ILE A CA 1
ATOM 2167 C C . ILE A 1 289 ? -8.480 3.243 21.783 1.00 98.56 289 ILE A C 1
ATOM 2169 O O . ILE A 1 289 ? -7.780 2.485 22.459 1.00 98.56 289 ILE A O 1
ATOM 2173 N N . SER A 1 290 ? -9.669 3.680 22.192 1.00 97.75 290 SER A N 1
ATOM 2174 C CA . SER A 1 290 ? -10.261 3.320 23.478 1.00 97.75 290 SER A CA 1
ATOM 2175 C C . SER A 1 290 ? -11.335 2.250 23.327 1.00 97.75 290 SER A C 1
ATOM 2177 O O . SER A 1 290 ? -12.189 2.328 22.440 1.00 97.75 290 SER A O 1
ATOM 2179 N N . GLY A 1 291 ? -11.314 1.264 24.224 1.00 96.31 291 GLY A N 1
ATOM 2180 C CA . GLY A 1 291 ? -12.365 0.259 24.357 1.00 96.31 291 GLY A CA 1
ATOM 2181 C C . GLY A 1 291 ? -13.376 0.565 25.466 1.00 96.31 291 GLY A C 1
ATOM 2182 O O . GLY A 1 291 ? -14.248 -0.262 25.736 1.00 96.31 291 GLY A O 1
ATOM 2183 N N . GLU A 1 292 ? -13.269 1.695 26.160 1.00 93.06 292 GLU A N 1
ATOM 2184 C CA . GLU A 1 292 ? -14.139 2.010 27.299 1.00 93.06 292 GLU A CA 1
ATOM 2185 C C . GLU A 1 292 ? -15.544 2.429 26.854 1.00 93.06 292 GLU A C 1
ATOM 2187 O O . GLU A 1 292 ? -15.692 3.148 25.880 1.00 93.06 292 GLU A O 1
ATOM 2192 N N . GLY A 1 293 ? -16.600 2.051 27.580 1.00 91.50 293 GLY A N 1
ATOM 2193 C CA . GLY A 1 293 ? -17.974 2.516 27.317 1.00 91.50 293 GLY A CA 1
ATOM 2194 C C . GLY A 1 293 ? -18.731 1.815 26.170 1.00 91.50 293 GLY A C 1
ATOM 2195 O O . GLY A 1 293 ? -18.519 0.635 25.886 1.00 91.50 293 GLY A O 1
ATOM 2196 N N . VAL A 1 294 ? -19.677 2.540 25.556 1.00 91.19 294 VAL A N 1
ATOM 2197 C CA . VAL A 1 294 ? -20.631 2.060 24.527 1.00 91.19 294 VAL A CA 1
ATOM 2198 C C . VAL A 1 294 ? -20.658 3.005 23.323 1.00 91.19 294 VAL A C 1
ATOM 2200 O O . VAL A 1 294 ? -20.315 4.171 23.471 1.00 91.19 294 VAL A O 1
ATOM 2203 N N . PHE A 1 295 ? -21.082 2.555 22.140 1.00 90.88 295 PHE A N 1
ATOM 2204 C CA . PHE A 1 295 ? -21.064 3.369 20.913 1.00 90.88 295 PHE A CA 1
ATOM 2205 C C . PHE A 1 295 ? -22.247 4.364 20.832 1.00 90.88 295 PHE A C 1
ATOM 2207 O O . PHE A 1 295 ? -23.093 4.292 19.949 1.00 90.88 295 PHE A O 1
ATOM 2214 N N . SER A 1 296 ? -22.354 5.279 21.801 1.00 88.69 296 SER A N 1
ATOM 2215 C CA . SER A 1 296 ? -23.438 6.275 21.879 1.00 88.69 296 SER A CA 1
ATOM 2216 C C . SER A 1 296 ? -22.997 7.560 22.580 1.00 88.69 296 SER A C 1
ATOM 2218 O O . SER A 1 296 ? -22.190 7.497 23.514 1.00 88.69 296 SER A O 1
ATOM 2220 N N . GLY A 1 297 ? -23.575 8.706 22.210 1.00 89.56 297 GLY A N 1
ATOM 2221 C CA . GLY A 1 297 ? -23.100 10.014 22.678 1.00 89.56 297 GLY A CA 1
ATOM 2222 C C . GLY A 1 297 ? -21.727 10.338 22.084 1.00 89.56 297 GLY A C 1
ATOM 2223 O O . GLY A 1 297 ? -21.395 9.826 21.016 1.00 89.56 297 GLY A O 1
ATOM 2224 N N . THR A 1 298 ? -20.911 11.137 22.768 1.00 90.81 298 THR A N 1
ATOM 2225 C CA . THR A 1 298 ? -19.586 11.535 22.268 1.00 90.81 298 THR A CA 1
ATOM 2226 C C . THR A 1 298 ? -18.628 10.336 22.238 1.00 90.81 298 THR A C 1
ATOM 2228 O O . THR A 1 298 ? -18.223 9.819 23.280 1.00 90.81 298 THR A O 1
ATOM 2231 N N . VAL A 1 299 ? -18.303 9.833 21.045 1.00 93.50 299 VAL A N 1
ATOM 2232 C CA . VAL A 1 299 ? -17.427 8.659 20.826 1.00 93.50 299 VAL A CA 1
ATOM 2233 C C . VAL A 1 299 ? -16.026 9.034 20.357 1.00 93.50 299 VAL A C 1
ATOM 2235 O O . VAL A 1 299 ? -15.117 8.212 20.453 1.00 93.50 299 VAL A O 1
ATOM 2238 N N . GLY A 1 300 ? -15.838 10.255 19.875 1.00 94.75 300 GLY A N 1
ATOM 2239 C CA . GLY A 1 300 ? -14.559 10.743 19.393 1.00 94.75 300 GLY A CA 1
ATOM 2240 C C . GLY A 1 300 ? -14.315 12.178 19.821 1.00 94.75 300 GLY A C 1
ATOM 2241 O O . GLY A 1 300 ? -15.255 12.909 20.146 1.00 94.75 300 GLY A O 1
ATOM 2242 N N . CYS A 1 301 ? -13.037 12.511 19.953 1.00 94.38 301 CYS A N 1
ATOM 2243 C CA . CYS A 1 301 ? -12.593 13.845 20.303 1.00 94.38 301 CYS A CA 1
ATOM 2244 C C . CYS A 1 301 ? -11.168 14.070 19.798 1.00 94.38 301 CYS A C 1
ATOM 2246 O O . CYS A 1 301 ? -10.261 13.284 20.094 1.00 94.38 301 CYS A O 1
ATOM 2248 N N . ALA A 1 302 ? -10.952 15.175 19.094 1.00 95.25 302 ALA A N 1
ATOM 2249 C CA . ALA A 1 302 ? -9.665 15.511 18.509 1.00 95.25 302 ALA A CA 1
ATOM 2250 C C . ALA A 1 302 ? -9.384 17.013 18.565 1.00 95.25 302 ALA A C 1
ATOM 2252 O O . ALA A 1 302 ? -10.285 17.852 18.495 1.00 95.25 302 ALA A O 1
ATOM 2253 N N . TYR A 1 303 ? -8.101 17.358 18.660 1.00 94.62 303 TYR A N 1
ATOM 2254 C CA . TYR A 1 303 ? -7.655 18.729 18.436 1.00 94.62 303 TYR A CA 1
ATOM 2255 C C . TYR A 1 303 ? -7.623 19.042 16.937 1.00 94.62 303 TYR A C 1
ATOM 2257 O O . TYR A 1 303 ? -7.260 18.183 16.134 1.00 94.62 303 TYR A O 1
ATOM 2265 N N . ILE A 1 304 ? -7.973 20.266 16.541 1.00 93.81 304 ILE A N 1
ATOM 2266 C CA . ILE A 1 304 ? -8.095 20.624 15.120 1.00 93.81 304 ILE A CA 1
ATOM 2267 C C . ILE A 1 304 ? -6.800 21.227 14.561 1.00 93.81 304 ILE A C 1
ATOM 2269 O O . ILE A 1 304 ? -6.258 22.172 15.130 1.00 93.81 304 ILE A O 1
ATOM 2273 N N . GLY A 1 305 ? -6.344 20.747 13.398 1.00 95.19 305 GLY A N 1
ATOM 2274 C CA . GLY A 1 305 ? -5.274 21.384 12.614 1.00 95.19 305 GLY A CA 1
ATOM 2275 C C . GLY A 1 305 ? -3.909 21.348 13.301 1.00 95.19 305 GLY A C 1
ATOM 2276 O O . GLY A 1 305 ? -3.129 22.300 13.219 1.00 95.19 305 GLY A O 1
ATOM 2277 N N . VAL A 1 306 ? -3.639 20.260 14.019 1.00 94.94 306 VAL A N 1
ATOM 2278 C CA . VAL A 1 306 ? -2.486 20.108 14.920 1.00 94.94 306 VAL A CA 1
ATOM 2279 C C . VAL A 1 306 ? -1.465 19.083 14.437 1.00 94.94 306 VAL A C 1
ATOM 2281 O O . VAL A 1 306 ? -0.489 18.837 15.152 1.00 94.94 306 VAL A O 1
ATOM 2284 N N . VAL A 1 307 ? -1.649 18.483 13.256 1.00 97.44 307 VAL A N 1
ATOM 2285 C CA . VAL A 1 307 ? -0.646 17.568 12.692 1.00 97.44 307 VAL A CA 1
ATOM 2286 C C . VAL A 1 307 ? 0.716 18.268 12.638 1.00 97.44 307 VAL A C 1
ATOM 2288 O O . VAL A 1 307 ? 0.839 19.425 12.214 1.00 97.44 307 VAL A O 1
ATOM 2291 N N . CYS A 1 308 ? 1.736 17.555 13.122 1.00 95.31 308 CYS A N 1
ATOM 2292 C CA . CYS A 1 308 ? 3.113 18.017 13.293 1.00 95.31 308 CYS A CA 1
ATOM 2293 C C . CYS A 1 308 ? 3.319 19.158 14.288 1.00 95.31 308 CYS A C 1
ATOM 2295 O O . CYS A 1 308 ? 4.262 19.943 14.177 1.00 95.31 308 CYS A O 1
ATOM 2297 N N . THR A 1 309 ? 2.444 19.250 15.282 1.00 93.62 309 THR A N 1
ATOM 2298 C CA . THR A 1 309 ? 2.634 20.116 16.447 1.00 93.62 309 THR A CA 1
ATOM 2299 C C . THR A 1 309 ? 2.768 19.267 17.709 1.00 93.62 309 THR A C 1
ATOM 2301 O O . THR A 1 309 ? 2.430 18.083 17.726 1.00 93.62 309 THR A O 1
ATOM 2304 N N . SER A 1 310 ? 3.181 19.879 18.820 1.00 90.88 310 SER A N 1
ATOM 2305 C CA . SER A 1 310 ? 3.202 19.215 20.133 1.00 90.88 310 SER A CA 1
ATOM 2306 C C . SER A 1 310 ? 1.813 18.798 20.646 1.00 90.88 310 SER A C 1
ATOM 2308 O O . SER A 1 310 ? 1.730 18.115 21.670 1.00 90.88 310 SER A O 1
ATOM 2310 N N . ASN A 1 311 ? 0.743 19.207 19.952 1.00 92.31 311 ASN A N 1
ATOM 2311 C CA . ASN A 1 311 ? -0.655 18.934 20.265 1.00 92.31 311 ASN A CA 1
ATOM 2312 C C . ASN A 1 311 ? -1.314 17.955 19.279 1.00 92.31 311 ASN A C 1
ATOM 2314 O O . ASN A 1 311 ? -2.529 17.850 19.294 1.00 92.31 311 ASN A O 1
ATOM 2318 N N . GLY A 1 312 ? -0.571 17.247 18.421 1.00 95.75 312 GLY A N 1
ATOM 2319 C CA . GLY A 1 312 ? -1.148 16.258 17.498 1.00 95.75 312 GLY A CA 1
ATOM 2320 C C . GLY A 1 312 ? -1.756 15.049 18.219 1.00 95.75 312 GLY A C 1
ATOM 2321 O O . GLY A 1 312 ? -1.067 14.036 18.354 1.00 95.75 312 GLY A O 1
ATOM 2322 N N . TYR A 1 313 ? -3.005 15.165 18.692 1.00 97.50 313 TYR A N 1
ATOM 2323 C CA . TYR A 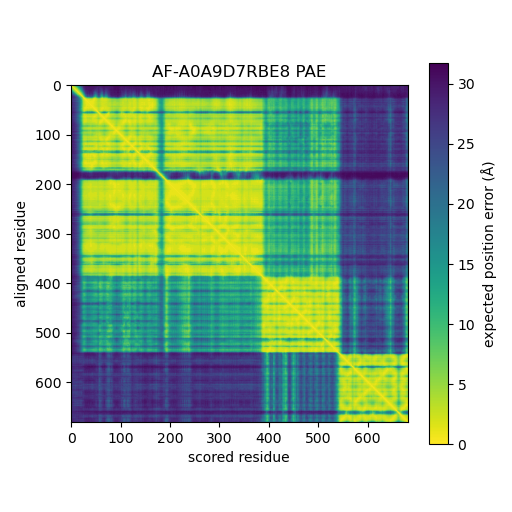1 313 ? -3.716 14.141 19.466 1.00 97.50 313 TYR A CA 1
ATOM 2324 C C . TYR A 1 313 ? -5.192 14.009 19.084 1.00 97.50 313 TYR A C 1
ATOM 2326 O O . TYR A 1 313 ? -5.913 15.006 18.991 1.00 97.50 313 TYR A O 1
ATOM 2334 N N . GLY A 1 314 ? -5.652 12.766 18.968 1.00 97.25 314 GLY A N 1
ATOM 2335 C CA . GLY A 1 314 ? -7.064 12.406 18.864 1.00 97.25 314 GLY A CA 1
ATOM 2336 C C . GLY A 1 314 ? -7.393 11.150 19.670 1.00 97.25 314 GLY A C 1
ATOM 2337 O O . GLY A 1 314 ? -6.505 10.380 20.048 1.00 97.25 314 GLY A O 1
ATOM 2338 N N . VAL A 1 315 ? -8.678 10.961 19.959 1.00 97.50 315 VAL A N 1
ATOM 2339 C CA . VAL A 1 315 ? -9.219 9.801 20.671 1.00 97.50 315 VAL A CA 1
ATOM 2340 C C . VAL A 1 315 ? -10.421 9.265 19.907 1.00 97.50 315 VAL A C 1
ATOM 2342 O O . VAL A 1 315 ? -11.348 10.013 19.609 1.00 97.50 315 VAL A O 1
ATOM 2345 N N . SER A 1 316 ? -10.443 7.957 19.663 1.00 97.44 316 SER A N 1
ATOM 2346 C CA . SER A 1 316 ? -11.592 7.247 19.098 1.00 97.44 316 SER A CA 1
ATOM 2347 C C . SER A 1 316 ? -11.993 6.084 19.997 1.00 97.44 316 SER A C 1
ATOM 2349 O O . SER A 1 316 ? -11.198 5.182 20.264 1.00 97.44 316 SER A O 1
ATOM 2351 N N . ARG A 1 317 ? -13.253 6.069 20.431 1.00 95.25 317 ARG A N 1
ATOM 2352 C CA . ARG A 1 317 ? -13.862 4.948 21.148 1.00 95.25 317 ARG A CA 1
ATOM 2353 C C . ARG A 1 317 ? -14.337 3.881 20.156 1.00 95.25 317 ARG A C 1
ATOM 2355 O O . ARG A 1 317 ? -15.503 3.849 19.764 1.00 95.25 317 ARG A O 1
ATOM 2362 N N . ALA A 1 318 ? -13.421 3.011 19.741 1.00 94.06 318 ALA A N 1
ATOM 2363 C CA . ALA A 1 318 ? -13.664 1.955 18.758 1.00 94.06 318 ALA A CA 1
ATOM 2364 C C . ALA A 1 318 ? -14.366 0.736 19.392 1.00 94.06 318 ALA A C 1
ATOM 2366 O O . ALA A 1 318 ? -13.779 -0.334 19.552 1.00 94.06 318 ALA A O 1
ATOM 2367 N N . VAL A 1 319 ? -15.622 0.923 19.810 1.00 94.00 319 VAL A N 1
ATOM 2368 C CA . VAL A 1 319 ? -16.436 -0.097 20.503 1.00 94.00 319 VAL A CA 1
ATOM 2369 C C . VAL A 1 319 ? -17.657 -0.558 19.706 1.00 94.00 319 VAL A C 1
ATOM 2371 O O . VAL A 1 319 ? -18.452 -1.334 20.236 1.00 94.00 319 VAL A O 1
ATOM 2374 N N . SER A 1 320 ? -17.832 -0.087 18.465 1.00 94.69 320 SER A N 1
ATOM 2375 C CA . SER A 1 320 ? -18.914 -0.575 17.605 1.00 94.69 320 SER A CA 1
ATOM 2376 C C . SER A 1 320 ? -18.721 -2.058 17.290 1.00 94.69 320 SER A C 1
ATOM 2378 O O . SER A 1 320 ? -17.591 -2.538 17.154 1.00 94.69 320 SER A O 1
ATOM 2380 N N . SER A 1 321 ? -19.832 -2.782 17.151 1.00 94.44 321 SER A N 1
ATOM 2381 C CA . SER A 1 321 ? -19.843 -4.177 16.716 1.00 94.44 321 SER A CA 1
ATOM 2382 C C . SER A 1 321 ? -19.564 -4.341 15.222 1.00 94.44 321 SER A C 1
ATOM 2384 O O . SER A 1 321 ? -19.248 -5.452 14.799 1.00 94.44 321 SER A O 1
ATOM 2386 N N . ASN A 1 322 ? -19.617 -3.271 14.424 1.00 94.94 322 ASN A N 1
ATOM 2387 C CA . ASN A 1 322 ? -19.244 -3.287 13.012 1.00 94.94 322 ASN A CA 1
ATOM 2388 C C . ASN A 1 322 ? -18.006 -2.413 12.748 1.00 94.94 322 ASN A C 1
ATOM 2390 O O . ASN A 1 322 ? -17.860 -1.295 13.248 1.00 94.94 322 ASN A O 1
ATOM 2394 N N . ASN A 1 323 ? -17.085 -2.927 11.933 1.00 94.75 323 ASN A N 1
ATOM 2395 C CA . ASN A 1 323 ? -15.862 -2.202 11.586 1.00 94.75 323 ASN A CA 1
ATOM 2396 C C . ASN A 1 323 ? -16.135 -0.946 10.749 1.00 94.75 323 ASN A C 1
ATOM 2398 O O . ASN A 1 323 ? -15.337 -0.014 10.798 1.00 94.75 323 ASN A O 1
ATOM 2402 N N . ALA A 1 324 ? -17.255 -0.892 10.027 1.00 94.94 324 ALA A N 1
ATOM 2403 C CA . ALA A 1 324 ? -17.654 0.260 9.227 1.00 94.94 324 ALA A CA 1
ATOM 2404 C C . ALA A 1 324 ? -17.723 1.556 10.063 1.00 94.94 324 ALA A C 1
ATOM 2406 O O . ALA A 1 324 ? -17.078 2.549 9.720 1.00 94.94 324 ALA A O 1
ATOM 2407 N N . GLN A 1 325 ? -18.411 1.526 11.210 1.00 95.25 325 GLN A N 1
ATOM 2408 C CA . GLN A 1 325 ? -18.486 2.663 12.132 1.00 95.25 325 GLN A CA 1
ATOM 2409 C C . GLN A 1 325 ? -17.147 2.947 12.836 1.00 95.25 325 GLN A C 1
ATOM 2411 O O . GLN A 1 325 ? -16.774 4.110 12.982 1.00 95.25 325 GLN A O 1
ATOM 2416 N N . ASN A 1 326 ? -16.394 1.916 13.249 1.00 96.38 326 ASN A N 1
ATOM 2417 C CA . ASN A 1 326 ? -15.092 2.104 13.911 1.00 96.38 326 ASN A CA 1
ATOM 2418 C C . ASN A 1 326 ? -14.056 2.765 12.978 1.00 96.38 326 ASN A C 1
ATOM 2420 O O . ASN A 1 326 ? -13.306 3.642 13.409 1.00 96.38 326 ASN A O 1
ATOM 2424 N N . ILE A 1 327 ? -14.031 2.375 11.698 1.00 96.19 327 ILE A N 1
ATOM 2425 C CA . ILE A 1 327 ? -13.156 2.960 10.671 1.00 96.19 327 ILE A CA 1
ATOM 2426 C C . ILE A 1 327 ? -13.577 4.398 10.361 1.00 96.19 327 ILE A C 1
ATOM 2428 O O . ILE A 1 327 ? -12.714 5.276 10.324 1.00 96.19 327 ILE A O 1
ATOM 2432 N N . GLN A 1 328 ? -14.881 4.657 10.180 1.00 95.00 328 GLN A N 1
ATOM 2433 C CA . GLN A 1 328 ? -15.384 6.018 9.968 1.00 95.00 328 GLN A CA 1
ATOM 2434 C C . GLN A 1 328 ? -14.989 6.931 11.133 1.00 95.00 328 GLN A C 1
ATOM 2436 O O . GLN A 1 328 ? -14.495 8.027 10.891 1.00 95.00 328 GLN A O 1
ATOM 2441 N N . LEU A 1 329 ? -15.153 6.471 12.378 1.00 96.50 329 LEU A N 1
ATOM 2442 C CA . LEU A 1 329 ? -14.787 7.232 13.571 1.00 96.50 329 LEU A CA 1
ATOM 2443 C C . LEU A 1 329 ? -13.290 7.564 13.604 1.00 96.50 329 LEU A C 1
ATOM 2445 O O . LEU A 1 329 ? -12.922 8.714 13.819 1.00 96.50 329 LEU A O 1
ATOM 2449 N N . LEU A 1 330 ? -12.413 6.585 13.373 1.00 97.94 330 LEU A N 1
ATOM 2450 C CA . LEU A 1 330 ? -10.970 6.842 13.378 1.00 97.94 330 LEU A CA 1
ATOM 2451 C C . LEU A 1 330 ? -10.561 7.820 12.262 1.00 97.94 330 LEU A C 1
ATOM 2453 O O . LEU A 1 330 ? -9.777 8.736 12.510 1.00 97.94 330 LEU A O 1
ATOM 2457 N N . ALA A 1 331 ? -11.118 7.666 11.054 1.00 97.62 331 ALA A N 1
ATOM 2458 C CA . ALA A 1 331 ? -10.885 8.597 9.949 1.00 97.62 331 ALA A CA 1
ATOM 2459 C C . ALA A 1 331 ? -11.405 10.012 10.252 1.00 97.62 331 ALA A C 1
ATOM 2461 O O . ALA A 1 331 ? -10.752 10.988 9.895 1.00 97.62 331 ALA A O 1
ATOM 2462 N N . HIS A 1 332 ? -12.557 10.125 10.915 1.00 97.12 332 HIS A N 1
ATOM 2463 C CA . HIS A 1 332 ? -13.177 11.394 11.290 1.00 97.12 332 HIS A CA 1
ATOM 2464 C C . HIS A 1 332 ? -12.293 12.198 12.247 1.00 97.12 332 HIS A C 1
ATOM 2466 O O . HIS A 1 332 ? -11.979 13.360 11.991 1.00 97.12 332 HIS A O 1
ATOM 2472 N N . GLU A 1 333 ? -11.830 11.567 13.325 1.00 97.81 333 GLU A N 1
ATOM 2473 C CA . GLU A 1 333 ? -11.031 12.249 14.347 1.00 97.81 333 GLU A CA 1
ATOM 2474 C C . GLU A 1 333 ? -9.651 12.662 13.821 1.00 97.81 333 GLU A C 1
ATOM 2476 O O . GLU A 1 333 ? -9.164 13.764 14.087 1.00 97.81 333 GLU A O 1
ATOM 2481 N N . LEU A 1 334 ? -9.038 11.820 12.987 1.00 98.31 334 LEU A N 1
ATOM 2482 C CA . LEU A 1 334 ? -7.846 12.220 12.245 1.00 98.31 334 LEU A CA 1
ATOM 2483 C C . LEU A 1 334 ? -8.163 13.347 11.247 1.00 98.31 334 LEU A C 1
ATOM 2485 O O . LEU A 1 334 ? -7.289 14.152 10.935 1.00 98.31 334 LEU A O 1
ATOM 2489 N N . GLY A 1 335 ? -9.400 13.465 10.758 1.00 97.81 335 GLY A N 1
ATOM 2490 C CA . GLY A 1 335 ? -9.843 14.543 9.872 1.00 97.81 335 GLY A CA 1
ATOM 2491 C C . GLY A 1 335 ? -9.708 15.895 10.555 1.00 97.81 335 GLY A C 1
ATOM 2492 O O . GLY A 1 335 ? -9.097 16.811 9.998 1.00 97.81 335 GLY A O 1
ATOM 2493 N N . HIS A 1 336 ? -10.157 15.983 11.808 1.00 97.31 336 HIS A N 1
ATOM 2494 C CA . HIS A 1 336 ? -9.909 17.135 12.674 1.00 97.31 336 HIS A CA 1
ATOM 2495 C C . HIS A 1 336 ? -8.410 17.380 12.884 1.00 97.31 336 HIS A C 1
ATOM 2497 O O . HIS A 1 336 ? -7.962 18.508 12.668 1.00 97.31 336 HIS A O 1
ATOM 2503 N N . ASN A 1 337 ? -7.627 16.322 13.150 1.00 97.75 337 ASN A N 1
ATOM 2504 C CA . ASN A 1 337 ? -6.169 16.229 12.920 1.00 97.75 337 ASN A CA 1
ATOM 2505 C C . ASN A 1 337 ? -5.654 17.204 11.852 1.00 97.75 337 ASN A C 1
ATOM 2507 O O . ASN A 1 337 ? -4.858 18.122 12.090 1.00 97.75 337 ASN A O 1
ATOM 2511 N N . TRP A 1 338 ? -6.192 16.995 10.660 1.00 97.38 338 TRP A N 1
ATOM 2512 C CA . TRP A 1 338 ? -5.832 17.645 9.413 1.00 97.38 338 TRP A CA 1
ATOM 2513 C C . TRP A 1 338 ? -6.612 18.927 9.105 1.00 97.38 338 TRP A C 1
ATOM 2515 O O . TRP A 1 338 ? -6.618 19.382 7.966 1.00 97.38 338 TRP A O 1
ATOM 2525 N N . SER A 1 339 ? -7.218 19.552 10.113 1.00 95.50 339 SER A N 1
ATOM 2526 C CA . SER A 1 339 ? -7.982 20.799 10.000 1.00 95.50 339 SER A CA 1
ATOM 2527 C C . SER A 1 339 ? -9.354 20.675 9.326 1.00 95.50 339 SER A C 1
ATOM 2529 O O . SER A 1 339 ? -9.970 21.710 9.057 1.00 95.50 339 SER A O 1
ATOM 2531 N N . ALA A 1 340 ? -9.852 19.460 9.072 1.00 94.75 340 ALA A N 1
ATOM 2532 C CA . ALA A 1 340 ? -11.197 19.284 8.540 1.00 94.75 340 ALA A CA 1
ATOM 2533 C C . ALA A 1 340 ? -12.254 19.671 9.589 1.00 94.75 340 ALA A C 1
ATOM 2535 O O . ALA A 1 340 ? -12.141 19.308 10.763 1.00 94.75 340 ALA A O 1
ATOM 2536 N N . THR A 1 341 ? -13.287 20.399 9.175 1.00 93.31 341 THR A N 1
ATOM 2537 C CA . THR A 1 341 ? -14.441 20.762 10.014 1.00 93.31 341 THR A CA 1
ATOM 2538 C C . THR A 1 341 ? -15.632 19.852 9.733 1.00 93.31 341 THR A C 1
ATOM 2540 O O . THR A 1 341 ? -15.688 19.216 8.682 1.00 93.31 341 THR A O 1
ATOM 2543 N N . HIS A 1 342 ? -16.615 19.822 10.637 1.00 93.56 342 HIS A N 1
ATOM 2544 C CA . HIS A 1 342 ? -17.868 19.125 10.358 1.00 93.56 342 HIS A CA 1
ATOM 2545 C C . HIS A 1 342 ? -18.567 19.677 9.110 1.00 93.56 342 HIS A C 1
ATOM 2547 O O . HIS A 1 342 ? -18.570 20.888 8.868 1.00 93.56 342 HIS A O 1
ATOM 2553 N N . CYS A 1 343 ? -19.189 18.780 8.347 1.00 91.56 343 CYS A N 1
ATOM 2554 C CA . CYS A 1 343 ? -19.843 19.090 7.075 1.00 91.56 343 CYS A CA 1
ATOM 2555 C C . CYS A 1 343 ? -21.375 19.099 7.146 1.00 91.56 343 CYS A C 1
ATOM 2557 O O . CYS A 1 343 ? -22.030 19.108 6.107 1.00 91.56 343 CYS A O 1
ATOM 2559 N N . ASP A 1 344 ? -21.970 19.094 8.345 1.00 89.12 344 ASP A N 1
ATOM 2560 C CA . ASP A 1 344 ? -23.405 18.816 8.563 1.00 89.12 344 ASP A CA 1
ATOM 2561 C C . ASP A 1 344 ? -24.351 19.692 7.723 1.00 89.12 344 ASP A C 1
ATOM 2563 O O . ASP A 1 344 ? -25.459 19.285 7.374 1.00 89.12 344 ASP A O 1
ATOM 2567 N N . SER A 1 345 ? -23.911 20.908 7.391 1.00 83.00 345 SER A N 1
ATOM 2568 C CA . SER A 1 345 ? -24.663 21.891 6.608 1.00 83.00 345 SER A CA 1
ATOM 2569 C C . SER A 1 345 ? -24.314 21.921 5.111 1.00 83.00 345 SER A C 1
ATOM 2571 O O . SER A 1 345 ? -24.915 22.698 4.367 1.00 83.00 345 SER A O 1
ATOM 2573 N N . ALA A 1 346 ? -23.379 21.085 4.650 1.00 80.56 346 ALA A N 1
ATOM 2574 C CA . ALA A 1 346 ? -22.823 21.096 3.298 1.00 80.56 346 ALA A CA 1
ATOM 2575 C C . ALA A 1 346 ? -22.788 19.681 2.672 1.00 80.56 346 ALA A C 1
ATOM 2577 O O . ALA A 1 346 ? -21.822 18.939 2.851 1.00 80.56 346 ALA A O 1
ATOM 2578 N N . PRO A 1 347 ? -23.819 19.278 1.906 1.00 77.94 347 PRO A N 1
ATOM 2579 C CA . PRO A 1 347 ? -23.803 18.006 1.188 1.00 77.94 347 PRO A CA 1
ATOM 2580 C C . PRO A 1 347 ? -22.877 18.041 -0.054 1.00 77.94 347 PRO A C 1
ATOM 2582 O O . PRO A 1 347 ? -22.803 19.073 -0.724 1.00 77.94 347 PRO A O 1
ATOM 2585 N N . PRO A 1 348 ? -22.236 16.915 -0.439 1.00 84.50 348 PRO A N 1
ATOM 2586 C CA . PRO A 1 348 ? -22.281 15.618 0.234 1.00 84.50 348 PRO A CA 1
ATOM 2587 C C . PRO A 1 348 ? -21.438 15.619 1.518 1.00 84.50 348 PRO A C 1
ATOM 2589 O O . PRO A 1 348 ? -20.238 15.870 1.469 1.00 84.50 348 PRO A O 1
ATOM 2592 N N . CYS A 1 349 ? -22.067 15.281 2.648 1.00 86.44 349 CYS A N 1
ATOM 2593 C CA . CYS A 1 349 ? -21.405 15.200 3.947 1.00 86.44 349 CYS A CA 1
ATOM 2594 C C . CYS A 1 349 ? -21.227 13.736 4.348 1.00 86.44 349 CYS A C 1
ATOM 2596 O O . CYS A 1 349 ? -22.208 13.009 4.528 1.00 86.44 349 CYS A O 1
ATOM 2598 N N . GLN A 1 350 ? -19.965 13.321 4.401 1.00 87.62 350 GLN A N 1
ATOM 2599 C CA . GLN A 1 350 ? -19.530 11.928 4.469 1.00 87.62 350 GLN A CA 1
ATOM 2600 C C . GLN A 1 350 ? -18.775 11.676 5.785 1.00 87.62 350 GLN A C 1
ATOM 2602 O O . GLN A 1 350 ? -19.371 11.785 6.854 1.00 87.62 350 GLN A O 1
ATOM 2607 N N . ILE A 1 351 ? -17.467 11.380 5.737 1.00 93.50 351 ILE A N 1
ATOM 2608 C CA . ILE A 1 351 ? -16.664 11.043 6.924 1.00 93.50 351 ILE A CA 1
ATOM 2609 C C . ILE A 1 351 ? -16.758 12.112 8.017 1.00 93.50 351 ILE A C 1
ATOM 2611 O O . ILE A 1 351 ? -16.927 11.739 9.170 1.00 93.50 351 ILE A O 1
ATOM 2615 N N . MET A 1 352 ? -16.739 13.406 7.672 1.00 94.44 352 MET A N 1
ATOM 2616 C CA . MET A 1 352 ? -16.809 14.515 8.643 1.00 94.44 352 MET A CA 1
ATOM 2617 C C . MET A 1 352 ? -18.233 14.888 9.092 1.00 94.44 352 MET A C 1
ATOM 2619 O O . MET A 1 352 ? -18.446 15.988 9.600 1.00 94.44 352 MET A O 1
ATOM 2623 N N . CYS A 1 353 ? -19.229 14.020 8.902 1.00 92.81 353 CYS A N 1
ATOM 2624 C CA . CYS A 1 353 ? -20.528 14.212 9.547 1.00 92.81 353 CYS A CA 1
ATOM 2625 C C . CYS A 1 353 ? -20.358 14.116 11.066 1.00 92.81 353 CYS A C 1
ATOM 2627 O O . CYS A 1 353 ? -19.775 13.145 11.547 1.00 92.81 353 CYS A O 1
ATOM 2629 N N . ALA A 1 354 ? -20.889 15.080 11.821 1.00 91.69 354 ALA A N 1
ATOM 2630 C CA . ALA A 1 354 ? -20.751 15.116 13.278 1.00 91.69 354 ALA A CA 1
ATOM 2631 C C . ALA A 1 354 ? -21.414 13.918 13.973 1.00 91.69 354 ALA A C 1
ATOM 2633 O O . ALA A 1 354 ? -21.120 13.620 15.126 1.00 91.69 354 ALA A O 1
ATOM 2634 N N . SER A 1 355 ? -22.335 13.229 13.293 1.00 90.81 355 SER A N 1
ATOM 2635 C CA . SER A 1 355 ? -22.938 11.986 13.765 1.00 90.81 355 SER A CA 1
ATOM 2636 C C . SER A 1 355 ? -22.465 10.812 12.911 1.00 90.81 355 SER A C 1
ATOM 2638 O O . SER A 1 355 ? -22.659 10.802 11.695 1.00 90.81 355 SER A O 1
ATOM 2640 N N . ILE A 1 356 ? -21.868 9.800 13.546 1.00 89.50 356 ILE A N 1
ATOM 2641 C CA . ILE A 1 356 ? -21.328 8.626 12.847 1.00 89.50 356 ILE A CA 1
ATOM 2642 C C . ILE A 1 356 ? -22.471 7.785 12.268 1.00 89.50 356 ILE A C 1
ATOM 2644 O O . ILE A 1 356 ? -23.404 7.389 12.973 1.00 89.50 356 ILE A O 1
ATOM 2648 N N . GLY A 1 357 ? -22.410 7.513 10.964 1.00 82.69 357 GLY A N 1
ATOM 2649 C CA . GLY A 1 357 ? -23.527 6.929 10.214 1.00 82.69 357 GLY A CA 1
ATOM 2650 C C . GLY A 1 357 ? -24.727 7.870 10.013 1.00 82.69 357 GLY A C 1
ATOM 2651 O O . GLY A 1 357 ? -25.757 7.431 9.501 1.00 82.69 357 GLY A O 1
ATOM 2652 N N . GLY A 1 358 ? -24.620 9.140 10.421 1.00 83.69 358 GLY A N 1
ATOM 2653 C CA . GLY A 1 358 ? -25.578 10.209 10.138 1.00 83.69 358 GLY A CA 1
ATOM 2654 C C . GLY A 1 358 ? -25.365 10.837 8.754 1.00 83.69 358 GLY A C 1
ATOM 2655 O O . GLY A 1 358 ? -24.634 10.310 7.921 1.00 83.69 358 GLY A O 1
ATOM 2656 N N . CYS A 1 359 ? -26.005 11.979 8.485 1.00 86.69 359 CYS A N 1
ATOM 2657 C CA . CYS A 1 359 ? -25.946 12.676 7.192 1.00 86.69 359 CYS A CA 1
ATOM 2658 C C . CYS A 1 359 ? -26.291 11.759 5.999 1.00 86.69 359 CYS A C 1
ATOM 2660 O O . CYS A 1 359 ? -27.465 11.481 5.758 1.00 86.69 359 CYS A O 1
ATOM 2662 N N . THR A 1 360 ? -25.282 11.301 5.250 1.00 81.50 360 THR A N 1
ATOM 2663 C CA . THR A 1 360 ? -25.442 10.410 4.089 1.00 81.50 360 THR A CA 1
ATOM 2664 C C . THR A 1 360 ? -25.188 8.928 4.404 1.00 81.50 360 THR A C 1
ATOM 2666 O O . THR A 1 360 ? -25.266 8.102 3.499 1.00 81.50 360 THR A O 1
ATOM 2669 N N . GLY A 1 361 ? -24.958 8.574 5.675 1.00 83.62 361 GLY A N 1
ATOM 2670 C CA . GLY A 1 361 ? -24.709 7.209 6.140 1.00 83.62 361 GLY A CA 1
ATOM 2671 C C . GLY A 1 361 ? -23.250 6.977 6.539 1.00 83.62 361 GLY A C 1
ATOM 2672 O O . GLY A 1 361 ? -22.558 7.886 7.004 1.00 83.62 361 GLY A O 1
ATOM 2673 N N . ILE A 1 362 ? -22.781 5.736 6.384 1.00 84.25 362 ILE A N 1
ATOM 2674 C CA . ILE A 1 362 ? -21.365 5.404 6.572 1.00 84.25 362 ILE A CA 1
ATOM 2675 C C . ILE A 1 362 ? -20.566 5.965 5.395 1.00 84.25 362 ILE A C 1
ATOM 2677 O O . ILE A 1 362 ? -20.637 5.445 4.282 1.00 84.25 362 ILE A O 1
ATOM 2681 N N . GLY A 1 363 ? -19.799 7.025 5.653 1.00 78.56 363 GLY A N 1
ATOM 2682 C CA . GLY A 1 363 ? -18.952 7.650 4.644 1.00 78.56 363 GLY A CA 1
ATOM 2683 C C . GLY A 1 363 ? -17.666 6.864 4.400 1.00 78.56 363 GLY A C 1
ATOM 2684 O O . GLY A 1 363 ? -16.938 6.548 5.340 1.00 78.56 363 GLY A O 1
ATOM 2685 N N . SER A 1 364 ? -17.355 6.601 3.131 1.00 81.31 364 SER A N 1
ATOM 2686 C CA . SER A 1 364 ? -16.101 5.967 2.695 1.00 81.31 364 SER A CA 1
ATOM 2687 C C . SER A 1 364 ? -15.068 6.956 2.142 1.00 81.31 364 SER A C 1
ATOM 2689 O O . SER A 1 364 ? -13.959 6.554 1.800 1.00 81.31 364 SER A O 1
ATOM 2691 N N . SER A 1 365 ? -15.411 8.246 2.089 1.00 88.00 365 SER A N 1
ATOM 2692 C CA . SER A 1 365 ? -14.578 9.322 1.544 1.00 88.00 365 SER A CA 1
ATOM 2693 C C . SER A 1 365 ? -14.828 10.657 2.255 1.00 88.00 365 SER A C 1
ATOM 2695 O O . SER A 1 365 ? -15.900 10.882 2.811 1.00 88.00 365 SER A O 1
ATOM 2697 N N . PHE A 1 366 ? -13.886 11.587 2.186 1.00 90.81 366 PHE A N 1
ATOM 2698 C CA . PHE A 1 366 ? -14.082 12.995 2.531 1.00 90.81 366 PHE A CA 1
ATOM 2699 C C . PHE A 1 366 ? -14.861 13.727 1.428 1.00 90.81 366 PHE A C 1
ATOM 2701 O O . PHE A 1 366 ? -14.695 13.435 0.241 1.00 90.81 366 PHE A O 1
ATOM 2708 N N . GLY A 1 367 ? -15.703 14.694 1.803 1.00 89.62 367 GLY A N 1
ATOM 2709 C CA . GLY A 1 367 ? -16.355 15.577 0.839 1.00 89.62 367 GLY A CA 1
ATOM 2710 C C . GLY A 1 367 ? -15.370 16.602 0.252 1.00 89.62 367 GLY A C 1
ATOM 2711 O O . GLY A 1 367 ? -14.250 16.763 0.750 1.00 89.62 367 GLY A O 1
ATOM 2712 N N . PRO A 1 368 ? -15.737 17.308 -0.834 1.00 88.12 368 PRO A N 1
ATOM 2713 C CA . PRO A 1 368 ? -14.828 18.239 -1.507 1.00 88.12 368 PRO A CA 1
ATOM 2714 C C . PRO A 1 368 ? -14.292 19.361 -0.603 1.00 88.12 368 PRO A C 1
ATOM 2716 O O . PRO A 1 368 ? -13.131 19.749 -0.739 1.00 88.12 368 PRO A O 1
ATOM 2719 N N . GLY A 1 369 ? -15.118 19.871 0.318 1.00 89.69 369 GLY A N 1
ATOM 2720 C CA . GLY A 1 369 ? -14.726 20.928 1.255 1.00 89.69 369 GLY A CA 1
ATOM 2721 C C . GLY A 1 369 ? -13.673 20.449 2.251 1.00 89.69 369 GLY A C 1
ATOM 2722 O O . GLY A 1 369 ? -12.641 21.095 2.430 1.00 89.69 369 GLY A O 1
ATOM 2723 N N . GLU A 1 370 ? -13.887 19.270 2.826 1.00 92.69 370 GLU A N 1
ATOM 2724 C CA . GLU A 1 370 ? -12.985 18.667 3.806 1.00 92.69 370 GLU A CA 1
ATOM 2725 C C . GLU A 1 370 ? -11.665 18.270 3.142 1.00 92.69 370 GLU A C 1
ATOM 2727 O O . GLU A 1 370 ? -10.595 18.554 3.678 1.00 92.69 370 GLU A O 1
ATOM 2732 N N . ARG A 1 371 ? -11.713 17.704 1.925 1.00 91.69 371 ARG A N 1
ATOM 2733 C CA . ARG A 1 371 ? -10.507 17.422 1.125 1.00 91.69 371 ARG A CA 1
ATOM 2734 C C . ARG A 1 371 ? -9.675 18.682 0.909 1.00 91.69 371 ARG A C 1
ATOM 2736 O O . ARG A 1 371 ? -8.461 18.643 1.093 1.00 91.69 371 ARG A O 1
ATOM 2743 N N . ALA A 1 372 ? -10.310 19.803 0.560 1.00 90.31 372 ALA A N 1
ATOM 2744 C CA . ALA A 1 372 ? -9.611 21.070 0.364 1.00 90.31 372 ALA A CA 1
ATOM 2745 C C . ALA A 1 372 ? -8.950 21.577 1.659 1.00 90.31 372 ALA A C 1
ATOM 2747 O O . ALA A 1 372 ? -7.805 22.029 1.622 1.00 90.31 372 ALA A O 1
ATOM 2748 N N . GLN A 1 373 ? -9.630 21.460 2.804 1.00 93.75 373 GLN A N 1
ATOM 2749 C CA . GLN A 1 373 ? -9.076 21.827 4.114 1.00 93.75 373 GLN A CA 1
ATOM 2750 C C . GLN A 1 373 ? -7.860 20.962 4.478 1.00 93.75 373 GLN A C 1
ATOM 2752 O O . GLN A 1 373 ? -6.809 21.496 4.839 1.00 93.75 373 GLN A O 1
ATOM 2757 N N . ILE A 1 374 ? -7.969 19.641 4.304 1.00 94.88 374 ILE A N 1
ATOM 2758 C CA . ILE A 1 374 ? -6.887 18.693 4.590 1.00 94.88 374 ILE A CA 1
ATOM 2759 C C . ILE A 1 374 ? -5.684 18.940 3.674 1.00 94.88 374 ILE A C 1
ATOM 2761 O O . ILE A 1 374 ? -4.553 19.030 4.154 1.00 94.88 374 ILE A O 1
ATOM 2765 N N . LEU A 1 375 ? -5.905 19.097 2.366 1.00 91.81 375 LEU A N 1
ATOM 2766 C CA . LEU A 1 375 ? -4.841 19.367 1.394 1.00 91.81 375 LEU A CA 1
ATOM 2767 C C . LEU A 1 375 ? -4.140 20.705 1.663 1.00 91.81 375 LEU A C 1
ATOM 2769 O O . LEU A 1 375 ? -2.914 20.781 1.556 1.00 91.81 375 LEU A O 1
ATOM 2773 N N . ALA A 1 376 ? -4.888 21.740 2.060 1.00 90.12 376 ALA A N 1
ATOM 2774 C CA . ALA A 1 376 ? -4.316 23.023 2.461 1.00 90.12 376 ALA A CA 1
ATOM 2775 C C . ALA A 1 376 ? -3.451 22.880 3.723 1.00 90.12 376 ALA A C 1
ATOM 2777 O O . ALA A 1 376 ? -2.332 23.395 3.758 1.00 90.12 376 ALA A O 1
ATOM 2778 N N . HIS A 1 377 ? -3.916 22.134 4.734 1.00 94.00 377 HIS A N 1
ATOM 2779 C CA . HIS A 1 377 ? -3.111 21.859 5.923 1.00 94.00 377 HIS A CA 1
ATOM 2780 C C . HIS A 1 377 ? -1.836 21.092 5.547 1.00 94.00 377 HIS A C 1
ATOM 2782 O O . HIS A 1 377 ? -0.739 21.577 5.836 1.00 94.00 377 HIS A O 1
ATOM 2788 N N . LYS A 1 378 ? -1.968 19.980 4.805 1.00 93.56 378 LYS A N 1
ATOM 2789 C CA . LYS A 1 378 ? -0.869 19.156 4.266 1.00 93.56 378 LYS A CA 1
ATOM 2790 C C . LYS A 1 378 ? 0.195 19.990 3.558 1.00 93.56 378 LYS A C 1
ATOM 2792 O O . LYS A 1 378 ? 1.378 19.832 3.848 1.00 93.56 378 LYS A O 1
ATOM 2797 N N . GLY A 1 379 ? -0.215 20.913 2.686 1.00 88.44 379 GLY A N 1
ATOM 2798 C CA . GLY A 1 379 ? 0.687 21.779 1.918 1.00 88.44 379 GLY A CA 1
ATOM 2799 C C . GLY A 1 379 ? 1.611 22.658 2.769 1.00 88.44 379 GLY A C 1
ATOM 2800 O O . GLY A 1 379 ? 2.646 23.104 2.282 1.00 88.44 379 GLY A O 1
ATOM 2801 N N . THR A 1 380 ? 1.281 22.877 4.045 1.00 89.25 380 THR A N 1
ATOM 2802 C CA . THR A 1 380 ? 2.080 23.691 4.976 1.00 89.25 380 THR A CA 1
ATOM 2803 C C . THR A 1 380 ? 2.929 22.871 5.955 1.00 89.25 380 THR A C 1
ATOM 2805 O O . THR A 1 380 ? 3.613 23.453 6.796 1.00 89.25 380 THR A O 1
ATOM 2808 N N . ARG A 1 381 ? 2.864 21.533 5.918 1.00 92.12 381 ARG A N 1
ATOM 2809 C CA . ARG A 1 381 ? 3.533 20.649 6.887 1.00 92.12 381 ARG A CA 1
ATOM 2810 C C . ARG A 1 381 ? 4.871 20.132 6.342 1.00 92.12 381 ARG A C 1
ATOM 2812 O O . ARG A 1 381 ? 4.897 19.258 5.484 1.00 92.12 381 ARG A O 1
ATOM 2819 N N . SER A 1 382 ? 5.989 20.638 6.868 1.00 88.38 382 SER A N 1
ATOM 2820 C CA . SER A 1 382 ? 7.351 20.234 6.461 1.00 88.38 382 SER A CA 1
ATOM 2821 C C . SER A 1 382 ? 7.894 18.981 7.159 1.00 88.38 382 SER A C 1
ATOM 2823 O O . SER A 1 382 ? 8.888 18.422 6.713 1.00 88.38 382 SER A O 1
ATOM 2825 N N . CYS A 1 383 ? 7.259 18.557 8.250 1.00 90.44 383 CYS A N 1
ATOM 2826 C CA . CYS A 1 383 ? 7.512 17.290 8.951 1.00 90.44 383 CYS A CA 1
ATOM 2827 C C . CYS A 1 383 ? 7.247 16.053 8.079 1.00 90.44 383 CYS A C 1
ATOM 2829 O O . CYS A 1 383 ? 7.907 15.033 8.249 1.00 90.44 383 CYS A O 1
ATOM 2831 N N . LEU A 1 384 ? 6.277 16.148 7.160 1.00 91.69 384 LEU A N 1
ATOM 2832 C CA . LEU A 1 384 ? 5.790 15.005 6.409 1.00 91.69 384 LEU A CA 1
ATOM 2833 C C . LEU A 1 384 ? 6.873 14.533 5.458 1.00 91.69 384 LEU A C 1
ATOM 2835 O O . LEU A 1 384 ? 7.452 15.319 4.700 1.00 91.69 384 LEU A O 1
ATOM 2839 N N . THR A 1 385 ? 7.088 13.228 5.434 1.00 85.94 385 THR A N 1
ATOM 2840 C CA . THR A 1 385 ? 8.090 12.652 4.550 1.00 85.94 385 THR A CA 1
ATOM 2841 C C . THR A 1 385 ? 7.526 12.576 3.134 1.00 85.94 385 THR A C 1
ATOM 2843 O O . THR A 1 385 ? 6.485 11.965 2.884 1.00 85.94 385 THR A O 1
ATOM 2846 N N . ALA A 1 386 ? 8.198 13.221 2.182 1.00 78.38 386 ALA A N 1
ATOM 2847 C CA . ALA A 1 386 ? 7.917 13.027 0.765 1.00 78.38 386 ALA A CA 1
ATOM 2848 C C . ALA A 1 386 ? 8.224 11.583 0.357 1.00 78.38 386 ALA A C 1
ATOM 2850 O O . ALA A 1 386 ? 9.161 10.977 0.880 1.00 78.38 386 ALA A O 1
ATOM 2851 N N . ALA A 1 387 ? 7.474 11.034 -0.601 1.00 72.44 387 ALA A N 1
ATOM 2852 C CA . ALA A 1 387 ? 7.875 9.777 -1.219 1.00 72.44 387 ALA A CA 1
ATOM 2853 C C . ALA A 1 387 ? 9.271 9.956 -1.842 1.00 72.44 387 ALA A C 1
ATOM 2855 O O . ALA A 1 387 ? 9.457 10.745 -2.768 1.00 72.44 387 ALA A O 1
ATOM 2856 N N . ARG A 1 388 ? 10.283 9.271 -1.296 1.00 76.31 388 ARG A N 1
ATOM 2857 C CA . ARG A 1 388 ? 11.657 9.392 -1.790 1.00 76.31 388 ARG A CA 1
ATOM 2858 C C . ARG A 1 388 ? 11.722 8.842 -3.208 1.00 76.31 388 ARG A C 1
ATOM 2860 O O . ARG A 1 388 ? 11.311 7.715 -3.448 1.00 76.31 388 ARG A O 1
ATOM 2867 N N . THR A 1 389 ? 12.261 9.615 -4.143 1.00 82.25 389 THR A N 1
ATOM 2868 C CA . THR A 1 389 ? 12.458 9.129 -5.511 1.00 82.25 389 THR A CA 1
ATOM 2869 C C . THR A 1 389 ? 13.741 8.310 -5.619 1.00 82.25 389 THR A C 1
ATOM 2871 O O . THR A 1 389 ? 14.738 8.581 -4.943 1.00 82.25 389 THR A O 1
ATOM 2874 N N . ILE A 1 390 ? 13.703 7.273 -6.452 1.00 85.00 390 ILE A N 1
ATOM 2875 C CA . ILE A 1 390 ? 14.841 6.401 -6.740 1.00 85.00 390 ILE A CA 1
ATOM 2876 C C . ILE A 1 390 ? 15.351 6.701 -8.145 1.00 85.00 390 ILE A C 1
ATOM 2878 O O . ILE A 1 390 ? 14.593 6.673 -9.112 1.00 85.00 390 ILE A O 1
ATOM 2882 N N . ASP A 1 391 ? 16.658 6.930 -8.254 1.00 88.88 391 ASP A N 1
ATOM 2883 C CA . ASP A 1 391 ? 17.339 7.091 -9.534 1.00 88.88 391 ASP A CA 1
ATOM 2884 C C . ASP A 1 391 ? 17.924 5.739 -9.996 1.00 88.88 391 ASP A C 1
ATOM 2886 O O . ASP A 1 391 ? 18.924 5.278 -9.432 1.00 88.88 391 ASP A O 1
ATOM 2890 N N . PRO A 1 392 ? 17.331 5.072 -11.007 1.00 89.38 392 PRO A N 1
ATOM 2891 C CA . PRO A 1 392 ? 17.930 3.896 -11.628 1.00 89.38 392 PRO A CA 1
ATOM 2892 C C . PRO A 1 392 ? 19.224 4.268 -12.363 1.00 89.38 392 PRO A C 1
ATOM 2894 O O . PRO A 1 392 ? 19.395 5.382 -12.857 1.00 89.38 392 PRO A O 1
ATOM 2897 N N . ASN A 1 393 ? 20.149 3.314 -12.477 1.00 85.31 393 ASN A N 1
ATOM 2898 C CA . ASN A 1 393 ? 21.386 3.510 -13.224 1.00 85.31 393 ASN A CA 1
ATOM 2899 C C . ASN A 1 393 ? 21.098 3.415 -14.737 1.00 85.31 393 ASN A C 1
ATOM 2901 O O . ASN A 1 393 ? 20.796 2.323 -15.225 1.00 85.31 393 ASN A O 1
ATOM 2905 N N . PRO A 1 394 ? 21.260 4.504 -15.514 1.00 85.31 394 PRO A N 1
ATOM 2906 C CA . PRO A 1 394 ? 20.946 4.509 -16.945 1.00 85.31 394 PRO A CA 1
ATOM 2907 C C . PRO A 1 394 ? 21.883 3.632 -17.791 1.00 85.31 394 PRO A C 1
ATOM 2909 O O . PRO A 1 394 ? 21.616 3.389 -18.971 1.00 85.31 394 PRO A O 1
ATOM 2912 N N . ALA A 1 395 ? 23.002 3.162 -17.234 1.00 78.62 395 ALA A N 1
ATOM 2913 C CA . ALA A 1 395 ? 23.918 2.248 -17.912 1.00 78.62 395 ALA A CA 1
ATOM 2914 C C . ALA A 1 395 ? 23.468 0.776 -17.857 1.00 78.62 395 ALA A C 1
ATOM 2916 O O . ALA A 1 395 ? 24.048 -0.058 -18.553 1.00 78.62 395 ALA A O 1
ATOM 2917 N N . LEU A 1 396 ? 22.469 0.448 -17.032 1.00 81.06 396 LEU A N 1
ATOM 2918 C CA . LEU A 1 396 ? 22.013 -0.921 -16.810 1.00 81.06 396 LEU A CA 1
ATOM 2919 C C . LEU A 1 396 ? 20.690 -1.202 -17.517 1.00 81.06 396 LEU A C 1
ATOM 2921 O O . LEU A 1 396 ? 19.871 -0.309 -17.744 1.00 81.06 396 LEU A O 1
ATOM 2925 N N . TRP A 1 397 ? 20.493 -2.479 -17.825 1.00 85.56 397 TRP A N 1
ATOM 2926 C CA . TRP A 1 397 ? 19.190 -3.030 -18.155 1.00 85.56 397 TRP A CA 1
ATOM 2927 C C . TRP A 1 397 ? 18.603 -3.668 -16.901 1.00 85.56 397 TRP A C 1
ATOM 2929 O O . TRP A 1 397 ? 19.323 -4.090 -15.999 1.00 85.56 397 TRP A O 1
ATOM 2939 N N . TYR A 1 398 ? 17.286 -3.743 -16.830 1.00 93.19 398 TYR A N 1
ATOM 2940 C CA . TYR A 1 398 ? 16.578 -4.239 -15.665 1.00 93.19 398 TYR A CA 1
ATOM 2941 C C . TYR A 1 398 ? 15.524 -5.247 -16.075 1.00 93.19 398 TYR A C 1
ATOM 2943 O O . TYR A 1 398 ? 14.801 -5.052 -17.052 1.00 93.19 398 TYR A O 1
ATOM 2951 N N . ARG A 1 399 ? 15.406 -6.303 -15.277 1.00 94.25 399 ARG A N 1
ATOM 2952 C CA . ARG A 1 399 ? 14.206 -7.127 -15.240 1.00 94.25 399 ARG A CA 1
ATOM 2953 C C . ARG A 1 399 ? 13.262 -6.527 -14.214 1.00 94.25 399 ARG A C 1
ATOM 2955 O O . ARG A 1 399 ? 13.661 -6.320 -13.068 1.00 94.25 399 ARG A O 1
ATOM 2962 N N . LEU A 1 400 ? 12.029 -6.272 -14.631 1.00 97.00 400 LEU A N 1
ATOM 2963 C CA . LEU A 1 400 ? 10.974 -5.740 -13.777 1.00 97.00 400 LEU A CA 1
ATOM 2964 C C . LEU A 1 400 ? 10.040 -6.885 -13.399 1.00 97.00 400 LEU A C 1
ATOM 2966 O O . LEU A 1 400 ? 9.346 -7.424 -14.255 1.00 97.00 400 LEU A O 1
ATOM 2970 N N . THR A 1 401 ? 10.032 -7.238 -12.120 1.00 95.00 401 THR A N 1
ATOM 2971 C CA . THR A 1 401 ? 9.082 -8.193 -11.523 1.00 95.00 401 THR A CA 1
ATOM 2972 C C . THR A 1 401 ? 8.318 -7.486 -10.414 1.00 95.00 401 THR A C 1
ATOM 2974 O O . THR A 1 401 ? 8.787 -6.465 -9.915 1.00 95.00 401 THR A O 1
ATOM 2977 N N . THR A 1 402 ? 7.154 -7.995 -10.024 1.00 92.06 402 THR A N 1
ATOM 2978 C CA . THR A 1 402 ? 6.408 -7.450 -8.878 1.00 92.06 402 THR A CA 1
ATOM 2979 C C . THR A 1 402 ? 6.563 -8.371 -7.676 1.00 92.06 402 THR A C 1
ATOM 2981 O O . THR A 1 402 ? 6.738 -9.579 -7.854 1.00 92.06 402 THR A O 1
ATOM 2984 N N . LEU A 1 403 ? 6.448 -7.841 -6.455 1.00 83.75 403 LEU A N 1
ATOM 2985 C CA . LEU A 1 403 ? 6.390 -8.676 -5.248 1.00 83.75 403 LEU A CA 1
ATOM 2986 C C . LEU A 1 403 ? 5.239 -9.697 -5.326 1.00 83.75 403 LEU A C 1
ATOM 2988 O O . LEU A 1 403 ? 5.352 -10.804 -4.812 1.00 83.75 403 LEU A O 1
ATOM 2992 N N . PHE A 1 404 ? 4.143 -9.344 -6.003 1.00 80.75 404 PHE A N 1
ATOM 2993 C CA . PHE A 1 404 ? 2.982 -10.215 -6.181 1.00 80.75 404 PHE A CA 1
ATOM 2994 C C . PHE A 1 404 ? 3.215 -11.394 -7.135 1.00 80.75 404 PHE A C 1
ATOM 2996 O O . PHE A 1 404 ? 2.654 -12.471 -6.936 1.00 80.75 404 PHE A O 1
ATOM 3003 N N . GLN A 1 405 ? 4.016 -11.201 -8.186 1.00 84.56 405 GLN A N 1
ATOM 3004 C CA . GLN A 1 405 ? 4.319 -12.216 -9.201 1.00 84.56 405 GLN A CA 1
ATOM 3005 C C . GLN A 1 405 ? 5.832 -12.271 -9.466 1.00 84.56 405 GLN A C 1
ATOM 3007 O O . GLN A 1 405 ? 6.274 -11.925 -10.562 1.00 84.56 405 GLN A O 1
ATOM 3012 N N . PRO A 1 406 ? 6.648 -12.748 -8.506 1.00 85.06 406 PRO A N 1
ATOM 3013 C CA . PRO A 1 406 ? 8.110 -12.696 -8.611 1.00 85.06 406 PRO A CA 1
ATOM 3014 C C . PRO A 1 406 ? 8.672 -13.605 -9.715 1.00 85.06 406 PRO A C 1
ATOM 3016 O O . PRO A 1 406 ? 9.805 -13.435 -10.157 1.00 85.06 406 PRO A O 1
ATOM 3019 N N . THR A 1 407 ? 7.888 -14.579 -10.184 1.00 86.62 407 THR A N 1
ATOM 3020 C CA . THR A 1 407 ? 8.262 -15.470 -11.292 1.00 86.62 407 THR A CA 1
ATOM 3021 C C . THR A 1 407 ? 7.928 -14.886 -12.666 1.00 86.62 407 THR A C 1
ATOM 3023 O O . THR A 1 407 ? 8.437 -15.383 -13.678 1.00 86.62 407 THR A O 1
ATOM 3026 N N . LEU A 1 408 ? 7.129 -13.815 -12.733 1.00 93.00 408 LEU A N 1
ATOM 3027 C CA . LEU A 1 408 ? 6.725 -13.166 -13.978 1.00 93.00 408 LEU A CA 1
ATOM 3028 C C . LEU A 1 408 ? 7.383 -11.791 -14.121 1.00 93.00 408 LEU A C 1
ATOM 3030 O O . LEU A 1 408 ? 7.462 -11.018 -13.171 1.00 93.00 408 LEU A O 1
ATOM 3034 N N . SER A 1 409 ? 7.828 -11.481 -15.333 1.00 95.44 409 SER A N 1
ATOM 3035 C CA . SER A 1 409 ? 8.439 -10.206 -15.697 1.00 95.44 409 SER A CA 1
ATOM 3036 C C . SER A 1 409 ? 7.517 -9.383 -16.585 1.00 95.44 409 SER A C 1
ATOM 3038 O O . SER A 1 409 ? 6.783 -9.944 -17.401 1.00 95.44 409 SER A O 1
ATOM 3040 N N . LEU A 1 410 ? 7.606 -8.057 -16.464 1.00 97.25 410 LEU A N 1
ATOM 3041 C CA . LEU A 1 410 ? 7.034 -7.132 -17.437 1.00 97.25 410 LEU A CA 1
ATOM 3042 C C . LEU A 1 410 ? 7.660 -7.400 -18.807 1.00 97.25 410 LEU A C 1
ATOM 3044 O O . LEU A 1 410 ? 8.885 -7.416 -18.941 1.00 97.25 410 LEU A O 1
ATOM 3048 N N . ASP A 1 411 ? 6.818 -7.601 -19.807 1.00 95.50 411 ASP A N 1
ATOM 3049 C CA . ASP A 1 411 ? 7.206 -8.002 -21.152 1.00 95.50 411 ASP A CA 1
ATOM 3050 C C . ASP A 1 411 ? 6.352 -7.285 -22.196 1.00 95.50 411 ASP A C 1
ATOM 3052 O O . ASP A 1 411 ? 5.240 -6.827 -21.914 1.00 95.50 411 ASP A O 1
ATOM 3056 N N . VAL A 1 412 ? 6.855 -7.230 -23.422 1.00 94.25 412 VAL A N 1
ATOM 3057 C CA . VAL A 1 412 ? 6.101 -6.757 -24.581 1.00 94.25 412 VAL A CA 1
ATOM 3058 C C . VAL A 1 412 ? 5.512 -7.964 -25.303 1.00 94.25 412 VAL A C 1
ATOM 3060 O O . VAL A 1 412 ? 6.204 -8.944 -25.573 1.00 94.25 412 VAL A O 1
ATOM 3063 N N . VAL A 1 413 ? 4.222 -7.905 -25.632 1.00 90.44 413 VAL A N 1
ATOM 3064 C CA . VAL A 1 413 ? 3.557 -8.932 -26.442 1.00 90.44 413 VAL A CA 1
ATOM 3065 C C . VAL A 1 413 ? 4.248 -9.009 -27.807 1.00 90.44 413 VAL A C 1
ATOM 3067 O O . VAL A 1 413 ? 4.430 -7.992 -28.464 1.00 90.44 413 VAL A O 1
ATOM 3070 N N . ASN A 1 414 ? 4.634 -10.212 -28.239 1.00 85.56 414 ASN A N 1
ATOM 3071 C CA . ASN A 1 414 ? 5.312 -10.452 -29.516 1.00 85.56 414 ASN A CA 1
ATOM 3072 C C . ASN A 1 414 ? 4.517 -11.455 -30.365 1.00 85.56 414 ASN A C 1
ATOM 3074 O O . ASN A 1 414 ? 4.894 -12.618 -30.501 1.00 85.56 414 ASN A O 1
ATOM 3078 N N . ASP A 1 415 ? 3.374 -11.006 -30.884 1.00 79.38 415 ASP A N 1
ATOM 3079 C CA . ASP A 1 415 ? 2.449 -11.803 -31.705 1.00 79.38 415 ASP A CA 1
ATOM 3080 C C . ASP A 1 415 ? 2.310 -11.266 -33.145 1.00 79.38 415 ASP A C 1
ATOM 3082 O O . ASP A 1 415 ? 1.498 -11.763 -33.925 1.00 79.38 415 ASP A O 1
ATOM 3086 N N . GLY A 1 416 ? 3.098 -10.247 -33.509 1.00 76.56 416 GLY A N 1
ATOM 3087 C CA . GLY A 1 416 ? 3.076 -9.605 -34.825 1.00 76.56 416 GLY A CA 1
ATOM 3088 C C . GLY A 1 416 ? 1.999 -8.528 -34.997 1.00 76.56 416 GLY A C 1
ATOM 3089 O O . GLY A 1 416 ? 2.118 -7.721 -35.916 1.00 76.56 416 GLY A O 1
ATOM 3090 N N . ALA A 1 417 ? 0.995 -8.465 -34.117 1.00 80.44 417 ALA A N 1
ATOM 3091 C CA . ALA A 1 417 ? -0.110 -7.503 -34.191 1.00 80.44 417 ALA A CA 1
ATOM 3092 C C . ALA A 1 417 ? -0.109 -6.501 -33.023 1.00 80.44 417 ALA A C 1
ATOM 3094 O O . ALA A 1 417 ? -0.445 -5.333 -33.200 1.00 80.44 417 ALA A O 1
ATOM 3095 N N . ASN A 1 418 ? 0.305 -6.942 -31.838 1.00 84.31 418 ASN A N 1
ATOM 3096 C CA . ASN A 1 418 ? 0.250 -6.219 -30.571 1.00 84.31 418 ASN A CA 1
ATOM 3097 C C . ASN A 1 418 ? 1.650 -5.916 -30.024 1.00 84.31 418 ASN A C 1
ATOM 3099 O O . ASN A 1 418 ? 1.836 -5.824 -28.814 1.00 84.31 418 ASN A O 1
ATOM 3103 N N . ASN A 1 419 ? 2.623 -5.707 -30.915 1.00 87.19 419 ASN A N 1
ATOM 3104 C CA . ASN A 1 419 ? 4.047 -5.501 -30.606 1.00 87.19 419 ASN A CA 1
ATOM 3105 C C . ASN A 1 419 ? 4.366 -4.244 -29.767 1.00 87.19 419 ASN A C 1
ATOM 3107 O O . ASN A 1 419 ? 5.527 -3.932 -29.518 1.00 87.19 419 ASN A O 1
ATOM 3111 N N . ASN A 1 420 ? 3.342 -3.513 -29.336 1.00 92.06 420 ASN A N 1
ATOM 3112 C CA . ASN A 1 420 ? 3.419 -2.355 -28.459 1.00 92.06 420 ASN A CA 1
ATOM 3113 C C . ASN A 1 420 ? 2.617 -2.515 -27.156 1.00 92.06 420 ASN A C 1
ATOM 3115 O O . ASN A 1 420 ? 2.545 -1.575 -26.366 1.00 92.06 420 ASN A O 1
ATOM 3119 N N . ARG A 1 421 ? 1.978 -3.665 -26.926 1.00 94.25 421 ARG A N 1
ATOM 3120 C CA . ARG A 1 421 ? 1.192 -3.942 -25.718 1.00 94.25 421 ARG A CA 1
ATOM 3121 C C . ARG A 1 421 ? 2.047 -4.665 -24.691 1.00 94.25 421 ARG A C 1
ATOM 3123 O O . ARG A 1 421 ? 2.891 -5.477 -25.057 1.00 94.25 421 ARG A O 1
ATOM 3130 N N . LEU A 1 422 ? 1.817 -4.377 -23.413 1.00 95.06 422 LEU A N 1
ATOM 3131 C CA . LEU A 1 422 ? 2.576 -4.974 -22.317 1.00 95.06 422 LEU A CA 1
ATOM 3132 C C . LEU A 1 422 ? 1.776 -6.085 -21.627 1.00 95.06 422 LEU A C 1
ATOM 3134 O O . LEU A 1 422 ? 0.545 -6.037 -21.551 1.00 95.06 422 LEU A O 1
ATOM 3138 N N . GLN A 1 423 ? 2.496 -7.071 -21.102 1.00 94.06 423 GLN A N 1
ATOM 3139 C CA . GLN A 1 423 ? 1.974 -8.202 -20.338 1.00 94.06 423 GLN A CA 1
ATOM 3140 C C . GLN A 1 423 ? 2.964 -8.625 -19.245 1.00 94.06 423 GLN A C 1
ATOM 3142 O O . GLN A 1 423 ? 4.139 -8.276 -19.302 1.00 94.06 423 GLN A O 1
ATOM 3147 N N . MET A 1 424 ? 2.512 -9.427 -18.286 1.00 94.44 424 MET A N 1
ATOM 3148 C CA . MET A 1 424 ? 3.381 -10.214 -17.414 1.00 94.44 424 MET A CA 1
ATOM 3149 C C . MET A 1 424 ? 3.592 -11.590 -18.036 1.00 94.44 424 MET A C 1
ATOM 3151 O O . MET A 1 424 ? 2.630 -12.309 -18.311 1.00 94.44 424 MET A O 1
ATOM 3155 N N . ALA A 1 425 ? 4.843 -11.976 -18.254 1.00 93.12 425 ALA A N 1
ATOM 3156 C CA . ALA A 1 425 ? 5.211 -13.256 -18.854 1.00 93.12 425 ALA A CA 1
ATOM 3157 C C . ALA A 1 425 ? 6.249 -13.983 -17.996 1.00 93.12 425 ALA A C 1
ATOM 3159 O O . ALA A 1 425 ? 6.881 -13.379 -17.134 1.00 93.12 425 ALA A O 1
ATOM 3160 N N . ALA A 1 426 ? 6.432 -15.288 -18.214 1.00 92.19 426 ALA A N 1
ATOM 3161 C CA . ALA A 1 426 ? 7.451 -16.049 -17.497 1.00 92.19 426 ALA A CA 1
ATOM 3162 C C . ALA A 1 426 ? 8.825 -15.378 -17.649 1.00 92.19 426 ALA A C 1
ATOM 3164 O O . ALA A 1 426 ? 9.249 -15.052 -18.763 1.00 92.19 426 ALA A O 1
ATOM 3165 N N . SER A 1 427 ? 9.501 -15.163 -16.520 1.00 88.00 427 SER A N 1
ATOM 3166 C CA . SER A 1 427 ? 10.815 -14.527 -16.509 1.00 88.00 427 SER A CA 1
ATOM 3167 C C . SER A 1 427 ? 11.809 -15.353 -17.318 1.00 88.00 427 SER A C 1
ATOM 3169 O O . SER A 1 427 ? 12.000 -16.543 -17.072 1.00 88.00 427 SER A O 1
ATOM 3171 N N . GLY A 1 428 ? 12.476 -14.710 -18.267 1.00 82.19 428 GLY A N 1
ATOM 3172 C CA . GLY A 1 428 ? 13.465 -15.354 -19.114 1.00 82.19 428 GLY A CA 1
ATOM 3173 C C . GLY A 1 428 ? 14.423 -14.348 -19.726 1.00 82.19 428 GLY A C 1
ATOM 3174 O O . GLY A 1 428 ? 14.499 -13.187 -19.319 1.00 82.19 428 GLY A O 1
ATOM 3175 N N . ALA A 1 429 ? 15.199 -14.804 -20.699 1.00 76.00 429 ALA A N 1
ATOM 3176 C CA . ALA A 1 429 ? 16.160 -13.961 -21.394 1.00 76.00 429 ALA A CA 1
ATOM 3177 C C . ALA A 1 429 ? 15.570 -13.439 -22.719 1.00 76.00 429 ALA A C 1
ATOM 3179 O O . ALA A 1 429 ? 16.117 -13.633 -23.800 1.00 76.00 429 ALA A O 1
ATOM 3180 N N . PHE A 1 430 ? 14.399 -12.808 -22.627 1.00 80.56 430 PHE A N 1
ATOM 3181 C CA . PHE A 1 430 ? 13.661 -12.260 -23.765 1.00 80.56 430 PHE A CA 1
ATOM 3182 C C . PHE A 1 430 ? 13.917 -10.762 -23.880 1.00 80.56 430 PHE A C 1
ATOM 3184 O O . PHE A 1 430 ? 13.740 -10.051 -22.901 1.00 80.56 430 PHE A O 1
ATOM 3191 N N . THR A 1 431 ? 14.279 -10.252 -25.058 1.00 81.81 431 THR A N 1
ATOM 3192 C CA . THR A 1 431 ? 14.608 -8.825 -25.256 1.00 81.81 431 THR A CA 1
ATOM 3193 C C . THR A 1 431 ? 13.442 -7.867 -24.960 1.00 81.81 431 THR A C 1
ATOM 3195 O O . THR A 1 431 ? 13.681 -6.694 -24.681 1.00 81.81 431 THR A O 1
ATOM 3198 N N . GLY A 1 432 ? 12.193 -8.349 -24.945 1.00 88.88 432 GLY A N 1
ATOM 3199 C CA . GLY A 1 432 ? 11.019 -7.602 -24.467 1.00 88.88 432 GLY A CA 1
ATOM 3200 C C . GLY A 1 432 ? 10.964 -7.395 -22.943 1.00 88.88 432 GLY A C 1
ATOM 3201 O O . GLY A 1 432 ? 10.265 -6.500 -22.482 1.00 88.88 432 GLY A O 1
ATOM 3202 N N . GLN A 1 433 ? 11.756 -8.148 -22.169 1.00 93.50 433 GLN A N 1
ATOM 3203 C CA . GLN A 1 433 ? 11.826 -8.087 -20.698 1.00 93.50 433 GLN A CA 1
ATOM 3204 C C . GLN A 1 433 ? 13.036 -7.298 -20.170 1.00 93.50 433 GLN A C 1
ATOM 3206 O O . GLN A 1 433 ? 13.251 -7.224 -18.959 1.00 93.50 433 GLN A O 1
ATOM 3211 N N . TYR A 1 434 ? 13.861 -6.750 -21.066 1.00 91.38 434 TYR A N 1
ATOM 3212 C CA . TYR A 1 434 ? 15.053 -5.978 -20.719 1.00 91.38 434 TYR A CA 1
ATOM 3213 C C . TYR A 1 434 ? 14.662 -4.515 -20.796 1.00 91.38 434 TYR A C 1
ATOM 3215 O O . TYR A 1 434 ? 14.537 -3.978 -21.893 1.00 91.38 434 TYR A O 1
ATOM 3223 N N . TRP A 1 435 ? 14.474 -3.880 -19.646 1.00 96.12 435 TRP A N 1
ATOM 3224 C CA . TRP A 1 435 ? 14.008 -2.501 -19.548 1.00 96.12 435 TRP A CA 1
ATOM 3225 C C . TRP A 1 435 ? 15.140 -1.552 -19.181 1.00 96.12 435 TRP A C 1
ATOM 3227 O O . TRP A 1 435 ? 15.962 -1.855 -18.319 1.00 96.12 435 TRP A O 1
ATOM 3237 N N . ARG A 1 436 ? 15.173 -0.385 -19.812 1.00 92.38 436 ARG A N 1
ATOM 3238 C CA . ARG A 1 436 ? 16.144 0.671 -19.543 1.00 92.38 436 ARG A CA 1
ATOM 3239 C C . ARG A 1 436 ? 15.437 1.964 -19.192 1.00 92.38 436 ARG A C 1
ATOM 3241 O O . ARG A 1 436 ? 14.420 2.308 -19.794 1.00 92.38 436 ARG A O 1
ATOM 3248 N N . PHE A 1 437 ? 16.033 2.679 -18.246 1.00 95.19 437 PHE A N 1
ATOM 3249 C CA . PHE A 1 437 ? 15.585 3.984 -17.788 1.00 95.19 437 PHE A CA 1
ATOM 3250 C C . PHE A 1 437 ? 16.536 5.049 -18.332 1.00 95.19 437 PHE A C 1
ATOM 3252 O O . PHE A 1 437 ? 17.710 5.092 -17.963 1.00 95.19 437 PHE A O 1
ATOM 3259 N N . THR A 1 438 ? 16.043 5.903 -19.225 1.00 93.19 438 THR A N 1
ATOM 3260 C CA . THR A 1 438 ? 16.797 7.041 -19.769 1.00 93.19 438 THR A CA 1
ATOM 3261 C C . THR A 1 438 ? 16.186 8.345 -19.280 1.00 93.19 438 THR A C 1
ATOM 3263 O O . THR A 1 438 ? 14.983 8.432 -19.037 1.00 93.19 438 THR A O 1
ATOM 3266 N N . ARG A 1 439 ? 17.008 9.378 -19.072 1.00 92.62 439 ARG A N 1
ATOM 3267 C CA . ARG A 1 439 ? 16.493 10.678 -18.625 1.00 92.62 439 ARG A CA 1
ATOM 3268 C C . ARG A 1 439 ? 15.548 11.246 -19.685 1.00 92.62 439 ARG A C 1
ATOM 3270 O O . ARG A 1 439 ? 15.876 11.260 -20.869 1.00 92.62 439 ARG A O 1
ATOM 3277 N N . SER A 1 440 ? 14.380 11.722 -19.257 1.00 84.69 440 SER A N 1
ATOM 3278 C CA . SER A 1 440 ? 13.362 12.249 -20.174 1.00 84.69 440 SER A CA 1
ATOM 3279 C C . SER A 1 440 ? 13.723 13.630 -20.745 1.00 84.69 440 SER A C 1
ATOM 3281 O O . SER A 1 440 ? 13.269 13.984 -21.835 1.00 84.69 440 SER A O 1
ATOM 3283 N N . GLY A 1 441 ? 14.538 14.399 -20.013 1.00 74.38 441 GLY A N 1
ATOM 3284 C CA . GLY A 1 441 ? 14.800 15.817 -20.275 1.00 74.38 441 GLY A CA 1
ATOM 3285 C C . GLY A 1 441 ? 13.765 16.769 -19.657 1.00 74.38 441 GLY A C 1
ATOM 3286 O O . GLY A 1 441 ? 13.915 17.978 -19.799 1.00 74.38 441 GLY A O 1
ATOM 3287 N N . PHE A 1 442 ? 12.752 16.246 -18.953 1.00 68.50 442 PHE A N 1
ATOM 3288 C CA . PHE A 1 442 ? 11.693 17.014 -18.289 1.00 68.50 442 PHE A CA 1
ATOM 3289 C C . PHE A 1 442 ? 11.656 16.695 -16.790 1.00 68.50 442 PHE A C 1
ATOM 3291 O O . PHE A 1 442 ? 11.286 15.592 -16.392 1.00 68.50 442 PHE A O 1
ATOM 3298 N N . GLY A 1 443 ? 12.036 17.657 -15.947 1.00 71.31 443 GLY A N 1
ATOM 3299 C CA . GLY A 1 443 ? 12.093 17.448 -14.496 1.00 71.31 443 GLY A CA 1
ATOM 3300 C C . GLY A 1 443 ? 13.003 16.277 -14.092 1.00 71.31 443 GLY A C 1
ATOM 3301 O O . GLY A 1 443 ? 13.922 15.904 -14.824 1.00 71.31 443 GLY A O 1
ATOM 3302 N N . ASN A 1 444 ? 12.740 15.681 -12.926 1.00 80.81 444 ASN A N 1
ATOM 3303 C CA . ASN A 1 444 ? 13.460 14.496 -12.443 1.00 80.81 444 ASN A CA 1
ATOM 3304 C C . ASN A 1 444 ? 12.790 13.181 -12.898 1.00 80.81 444 ASN A C 1
ATOM 3306 O O . ASN A 1 444 ? 12.626 12.264 -12.098 1.00 80.81 444 ASN A O 1
ATOM 3310 N N . THR A 1 445 ? 12.371 13.094 -14.165 1.00 87.62 445 THR A N 1
ATOM 3311 C CA . THR A 1 445 ? 11.615 11.940 -14.688 1.00 87.62 445 THR A CA 1
ATOM 3312 C C . THR A 1 445 ? 12.418 11.093 -15.679 1.00 87.62 445 THR A C 1
ATOM 3314 O O . THR A 1 445 ? 13.462 11.493 -16.215 1.00 87.62 445 THR A O 1
ATOM 3317 N N . TRP A 1 446 ? 11.914 9.886 -15.922 1.00 96.50 446 TRP A N 1
ATOM 3318 C CA . TRP A 1 446 ? 12.540 8.841 -16.721 1.00 96.50 446 TRP A CA 1
ATOM 3319 C C . TRP A 1 446 ? 11.628 8.391 -17.859 1.00 96.50 446 TRP A C 1
ATOM 3321 O O . TRP A 1 446 ? 10.412 8.322 -17.711 1.00 96.50 446 TRP A O 1
ATOM 3331 N N . ARG A 1 447 ? 12.227 8.022 -18.988 1.00 96.69 447 ARG A N 1
ATOM 3332 C CA . ARG A 1 447 ? 11.588 7.208 -20.022 1.00 96.69 447 ARG A CA 1
ATOM 3333 C C . ARG A 1 447 ? 11.987 5.756 -19.823 1.00 96.69 447 ARG A C 1
ATOM 3335 O O . ARG A 1 447 ? 13.153 5.463 -19.561 1.00 96.69 447 ARG A O 1
ATOM 3342 N N . ILE A 1 448 ? 11.019 4.859 -19.970 1.00 98.12 448 ILE A N 1
ATOM 3343 C CA . ILE A 1 448 ? 11.193 3.420 -19.765 1.00 98.12 448 ILE A CA 1
ATOM 3344 C C . ILE A 1 448 ? 11.021 2.744 -21.118 1.00 98.12 448 ILE A C 1
ATOM 3346 O O . ILE A 1 448 ? 9.966 2.867 -21.729 1.00 98.12 448 ILE A O 1
ATOM 3350 N N . SER A 1 449 ? 12.043 2.058 -21.613 1.00 95.44 449 SER A N 1
ATOM 3351 C CA . SER A 1 449 ? 12.007 1.398 -22.927 1.00 95.44 449 SER A CA 1
ATOM 3352 C C . SER A 1 449 ? 12.541 -0.022 -22.828 1.00 95.44 449 SER A C 1
ATOM 3354 O O . SER A 1 449 ? 13.411 -0.297 -22.001 1.00 95.44 449 SER A O 1
ATOM 3356 N N . CYS A 1 450 ? 12.002 -0.933 -23.638 1.00 92.31 450 CYS A N 1
ATOM 3357 C CA . CYS A 1 450 ? 12.535 -2.288 -23.724 1.00 92.31 450 CYS A CA 1
ATOM 3358 C C . CYS A 1 450 ? 13.616 -2.376 -24.807 1.00 92.31 450 CYS A C 1
ATOM 3360 O O . CYS A 1 450 ? 13.606 -1.611 -25.775 1.00 92.31 450 CYS A O 1
ATOM 3362 N N . LEU A 1 451 ? 14.519 -3.346 -24.682 1.00 86.38 451 LEU A N 1
ATOM 3363 C CA . LEU A 1 451 ? 15.589 -3.560 -25.655 1.00 86.38 451 LEU A CA 1
ATOM 3364 C C . LEU A 1 451 ? 15.042 -3.877 -27.052 1.00 86.38 451 LEU A C 1
ATOM 3366 O O . LEU A 1 451 ? 15.603 -3.429 -28.044 1.00 86.38 451 LEU A O 1
ATOM 3370 N N . TRP A 1 452 ? 13.945 -4.633 -27.140 1.00 83.50 452 TRP A N 1
ATOM 3371 C CA . TRP A 1 452 ? 13.399 -5.070 -28.425 1.00 83.50 452 TRP A CA 1
ATOM 3372 C C . TRP A 1 452 ? 12.841 -3.933 -29.292 1.00 83.50 452 TRP A C 1
ATOM 3374 O O . TRP A 1 452 ? 13.134 -3.879 -30.484 1.00 83.50 452 TRP A O 1
ATOM 3384 N N . GLN A 1 453 ? 12.033 -3.043 -28.711 1.00 86.44 453 GLN A N 1
ATOM 3385 C CA . GLN A 1 453 ? 11.415 -1.926 -29.441 1.00 86.44 453 GLN A CA 1
ATOM 3386 C C . GLN A 1 453 ? 12.314 -0.682 -29.477 1.00 86.44 453 GLN A C 1
ATOM 3388 O O . GLN A 1 453 ? 12.147 0.185 -30.336 1.00 86.44 453 GLN A O 1
ATOM 3393 N N . GLY A 1 454 ? 13.299 -0.614 -28.577 1.00 82.06 454 GLY A N 1
ATOM 339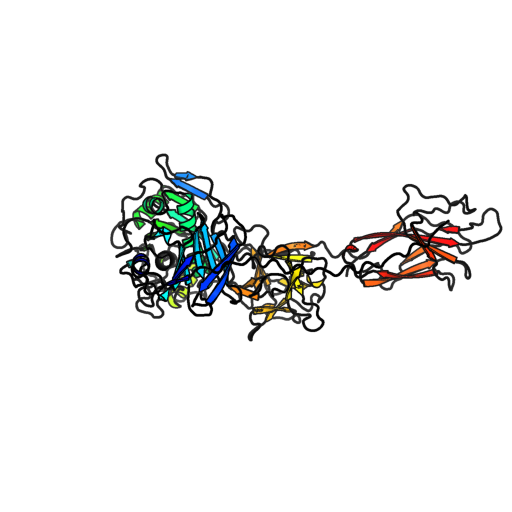4 C CA . GLY A 1 454 ? 14.276 0.462 -28.509 1.00 82.06 454 GLY A CA 1
ATOM 3395 C C . GLY A 1 454 ? 13.737 1.755 -27.893 1.00 82.06 454 GLY A C 1
ATOM 3396 O O . GLY A 1 454 ? 12.563 1.901 -27.555 1.00 82.06 454 GLY A O 1
ATOM 3397 N N . GLU A 1 455 ? 14.631 2.733 -27.753 1.00 86.81 455 GLU A N 1
ATOM 3398 C CA . GLU A 1 455 ? 14.372 3.971 -27.000 1.00 86.81 455 GLU A CA 1
ATOM 3399 C C . GLU A 1 455 ? 13.408 4.946 -27.709 1.00 86.81 455 GLU A C 1
ATOM 3401 O O . GLU A 1 455 ? 12.890 5.866 -27.081 1.00 86.81 455 GLU A O 1
ATOM 3406 N N . ASN A 1 456 ? 13.115 4.730 -28.999 1.00 87.19 456 ASN A N 1
ATOM 3407 C CA . ASN A 1 456 ? 12.151 5.534 -29.766 1.00 87.19 456 ASN A CA 1
ATOM 3408 C C . ASN A 1 456 ? 10.685 5.187 -29.463 1.00 87.19 456 ASN A C 1
ATOM 3410 O O . ASN A 1 456 ? 9.787 5.907 -29.904 1.00 87.19 456 ASN A O 1
ATOM 3414 N N . LEU A 1 457 ? 10.446 4.094 -28.734 1.00 91.88 457 LEU A N 1
ATOM 3415 C CA . LEU A 1 457 ? 9.126 3.627 -28.323 1.00 91.88 457 LEU A CA 1
ATOM 3416 C C . LEU A 1 457 ? 9.070 3.458 -26.793 1.00 91.88 457 LEU A C 1
ATOM 3418 O O . LEU A 1 457 ? 8.959 2.330 -26.304 1.00 91.88 457 LEU A O 1
ATOM 3422 N N . PRO A 1 458 ? 9.203 4.546 -26.009 1.00 97.06 458 PRO A N 1
ATOM 3423 C CA . PRO A 1 458 ? 9.072 4.470 -24.561 1.00 97.06 458 PRO A CA 1
ATOM 3424 C C . PRO A 1 458 ? 7.652 4.069 -24.136 1.00 97.06 458 PRO A C 1
ATOM 3426 O O . PRO A 1 458 ? 6.671 4.262 -24.858 1.00 97.06 458 PRO A O 1
ATOM 3429 N N . MET A 1 459 ? 7.556 3.530 -22.923 1.00 98.25 459 MET A N 1
ATOM 3430 C CA . MET A 1 459 ? 6.299 3.233 -22.254 1.00 98.25 459 MET A CA 1
ATOM 3431 C C . MET A 1 459 ? 5.528 4.525 -21.978 1.00 98.25 459 MET A C 1
ATOM 3433 O O . MET A 1 459 ? 6.037 5.451 -21.349 1.00 98.25 459 MET A O 1
ATOM 3437 N N . ASP A 1 460 ? 4.289 4.543 -22.440 1.00 97.44 460 ASP A N 1
ATOM 3438 C CA . ASP A 1 460 ? 3.286 5.593 -22.333 1.00 97.44 460 ASP A CA 1
ATOM 3439 C C . ASP A 1 460 ? 2.018 5.021 -21.679 1.00 97.44 460 ASP A C 1
ATOM 3441 O O . ASP A 1 460 ? 1.917 3.814 -21.451 1.00 97.44 460 ASP A O 1
ATOM 3445 N N . THR A 1 461 ? 1.029 5.864 -21.391 1.00 94.75 461 THR A N 1
ATOM 3446 C CA . THR A 1 461 ? -0.266 5.471 -20.827 1.00 94.75 461 THR A CA 1
ATOM 3447 C C . THR A 1 461 ? -1.406 5.801 -21.772 1.00 94.75 461 THR A C 1
ATOM 3449 O O . THR A 1 461 ? -1.565 6.934 -22.219 1.00 94.75 461 THR A O 1
ATOM 3452 N N . ILE A 1 462 ? -2.266 4.817 -22.018 1.00 93.75 462 ILE A N 1
ATOM 3453 C CA . ILE A 1 462 ? -3.458 5.005 -22.842 1.00 93.75 462 ILE A CA 1
ATOM 3454 C C . ILE A 1 462 ? -4.461 5.910 -22.126 1.00 93.75 462 ILE A C 1
ATOM 3456 O O . ILE A 1 462 ? -4.840 5.675 -20.971 1.00 93.75 462 ILE A O 1
ATOM 3460 N N . ASN A 1 463 ? -4.926 6.922 -22.855 1.00 87.56 463 ASN A N 1
ATOM 3461 C CA . ASN A 1 463 ? -5.956 7.851 -22.420 1.00 87.56 463 ASN A CA 1
ATOM 3462 C C . ASN A 1 463 ? -7.315 7.493 -23.045 1.00 87.56 463 ASN A C 1
ATOM 3464 O O . ASN A 1 463 ? -7.495 7.587 -24.258 1.00 87.56 463 ASN A O 1
ATOM 3468 N N . GLY A 1 464 ? -8.278 7.125 -22.204 1.00 82.06 464 GLY A N 1
ATOM 3469 C CA . GLY A 1 464 ? -9.663 6.859 -22.579 1.00 82.06 464 GLY A CA 1
ATOM 3470 C C . GLY A 1 464 ? -9.930 5.453 -23.128 1.00 82.06 464 GLY A C 1
ATOM 3471 O O . GLY A 1 464 ? -9.032 4.636 -23.328 1.00 82.06 464 GLY A O 1
ATOM 3472 N N . GLY A 1 465 ? -11.215 5.166 -23.354 1.00 86.94 465 GLY A N 1
ATOM 3473 C CA . GLY A 1 465 ? -11.689 3.895 -23.906 1.00 86.94 465 GLY A CA 1
ATOM 3474 C C . GLY A 1 465 ? -11.535 2.689 -22.968 1.00 86.94 465 GLY A C 1
ATOM 3475 O O . GLY A 1 465 ? -11.220 2.818 -21.788 1.00 86.94 465 GLY A O 1
ATOM 3476 N N . ALA A 1 466 ? -11.755 1.489 -23.512 1.00 81.69 466 ALA A N 1
ATOM 3477 C CA . ALA A 1 466 ? -11.712 0.228 -22.758 1.00 81.69 466 ALA A CA 1
ATOM 3478 C C . ALA A 1 466 ? -10.307 -0.151 -22.241 1.00 81.69 466 ALA A C 1
ATOM 3480 O O . ALA A 1 466 ? -10.164 -1.034 -21.398 1.00 81.69 466 ALA A O 1
ATOM 3481 N N . GLU A 1 467 ? -9.263 0.504 -22.751 1.00 86.94 467 GLU A N 1
ATOM 3482 C CA . GLU A 1 467 ? -7.867 0.284 -22.363 1.00 86.94 467 GLU A CA 1
ATOM 3483 C C . GLU A 1 467 ? -7.278 1.455 -21.572 1.00 86.94 467 GLU A C 1
ATOM 3485 O O . GLU A 1 467 ? -6.065 1.513 -21.379 1.00 86.94 467 GLU A O 1
ATOM 3490 N N . ASN A 1 468 ? -8.127 2.371 -21.095 1.00 87.25 468 ASN A N 1
ATOM 3491 C CA . ASN A 1 468 ? -7.720 3.495 -20.263 1.00 87.25 468 ASN A CA 1
ATOM 3492 C C . ASN A 1 468 ? -6.781 3.035 -19.134 1.00 87.25 468 ASN A C 1
ATOM 3494 O O . ASN A 1 468 ? -7.030 2.011 -18.497 1.00 87.25 468 ASN A O 1
ATOM 3498 N N . ASN A 1 469 ? -5.713 3.791 -18.881 1.00 91.25 469 ASN A N 1
ATOM 3499 C CA . ASN A 1 469 ? -4.672 3.499 -17.884 1.00 91.25 469 ASN A CA 1
ATOM 3500 C C . ASN A 1 469 ? -3.747 2.321 -18.208 1.00 91.25 469 ASN A C 1
ATOM 3502 O O . ASN A 1 469 ? -2.838 2.054 -17.427 1.00 91.25 469 ASN A O 1
ATOM 3506 N N . ARG A 1 470 ? -3.926 1.588 -19.310 1.00 93.62 470 ARG A N 1
ATOM 3507 C CA . ARG A 1 470 ? -2.966 0.533 -19.660 1.00 93.62 470 ARG A CA 1
ATOM 3508 C C . ARG A 1 470 ? -1.681 1.150 -20.217 1.00 93.62 470 ARG A C 1
ATOM 3510 O O . ARG A 1 470 ? -1.767 2.121 -20.975 1.00 93.62 470 ARG A O 1
ATOM 3517 N N . PRO A 1 471 ? -0.506 0.592 -19.884 1.00 95.69 471 PRO A N 1
ATOM 3518 C CA . PRO A 1 471 ? 0.724 0.999 -20.524 1.00 95.69 471 PRO A CA 1
ATOM 3519 C C . PRO A 1 471 ? 0.752 0.526 -21.982 1.00 95.69 471 PRO A C 1
ATOM 3521 O O . PRO A 1 471 ? 0.211 -0.529 -22.334 1.00 95.69 471 PRO A O 1
ATOM 3524 N N . ILE A 1 472 ? 1.410 1.307 -22.827 1.00 96.44 472 ILE A N 1
ATOM 3525 C CA . ILE A 1 472 ? 1.626 1.027 -24.248 1.00 96.44 472 ILE A CA 1
ATOM 3526 C C . ILE A 1 472 ? 2.995 1.558 -24.658 1.00 96.44 472 ILE A C 1
ATOM 3528 O O . ILE A 1 472 ? 3.448 2.553 -24.113 1.00 96.44 472 ILE A O 1
ATOM 3532 N N . LEU A 1 473 ? 3.660 0.932 -25.621 1.00 97.75 473 LEU A N 1
ATOM 3533 C CA . LEU A 1 473 ? 4.838 1.529 -26.246 1.00 97.75 473 LEU A CA 1
ATOM 3534 C C . LEU A 1 473 ? 4.389 2.467 -27.370 1.00 97.75 473 LEU A C 1
ATOM 3536 O O . LEU A 1 473 ? 3.702 2.047 -28.304 1.00 97.75 473 LEU A O 1
ATOM 3540 N N . ALA A 1 474 ? 4.746 3.743 -27.272 1.00 96.25 474 ALA A N 1
ATOM 3541 C CA . ALA A 1 474 ? 4.319 4.773 -28.216 1.00 96.25 474 ALA A CA 1
ATOM 3542 C C . ALA A 1 474 ? 5.515 5.599 -28.700 1.00 96.25 474 ALA A C 1
ATOM 3544 O O . ALA A 1 474 ? 6.510 5.686 -27.981 1.00 96.25 474 ALA A O 1
ATOM 3545 N N . PRO A 1 475 ? 5.447 6.216 -29.897 1.00 96.44 475 PRO A N 1
ATOM 3546 C CA . PRO A 1 475 ? 6.511 7.085 -30.384 1.00 96.44 475 PRO A CA 1
ATOM 3547 C C . PRO A 1 475 ? 6.913 8.133 -29.347 1.00 96.44 475 PRO A C 1
ATOM 3549 O O . PRO A 1 475 ? 6.062 8.786 -28.735 1.00 96.44 475 PRO A O 1
ATOM 3552 N N . ILE A 1 476 ? 8.221 8.285 -29.160 1.00 90.88 476 ILE A N 1
ATOM 3553 C CA . ILE A 1 476 ? 8.785 9.251 -28.224 1.00 90.88 476 ILE A CA 1
ATOM 3554 C C . ILE A 1 476 ? 8.275 10.670 -28.515 1.00 90.88 476 ILE A C 1
ATOM 3556 O O . ILE A 1 476 ? 8.261 11.129 -29.658 1.00 90.88 476 ILE A O 1
ATOM 3560 N N . GLY A 1 477 ? 7.869 11.381 -27.465 1.00 83.69 477 GLY A N 1
ATOM 3561 C CA . GLY A 1 477 ? 7.398 12.758 -27.571 1.00 83.69 477 GLY A CA 1
ATOM 3562 C C . GLY A 1 477 ? 7.398 13.498 -26.236 1.00 83.69 477 GLY A C 1
ATOM 3563 O O . GLY A 1 477 ? 7.971 13.039 -25.243 1.00 83.69 477 GLY A O 1
ATOM 3564 N N . ALA A 1 478 ? 6.761 14.669 -26.222 1.00 81.38 478 ALA A N 1
ATOM 3565 C CA . ALA A 1 478 ? 6.545 15.490 -25.029 1.00 81.38 478 ALA A CA 1
ATOM 3566 C C . ALA A 1 478 ? 5.213 15.124 -24.348 1.00 81.38 478 ALA A C 1
ATOM 3568 O O . ALA A 1 478 ? 4.359 15.976 -24.115 1.00 81.38 478 ALA A O 1
ATOM 3569 N N . TRP A 1 479 ? 5.015 13.831 -24.089 1.00 85.56 479 TRP A N 1
ATOM 3570 C CA . TRP A 1 479 ? 3.786 13.292 -23.514 1.00 85.56 479 TRP A CA 1
ATOM 3571 C C . TRP A 1 479 ? 3.991 13.002 -22.032 1.00 85.56 479 TRP A C 1
ATOM 3573 O O . TRP A 1 479 ? 4.911 12.271 -21.673 1.00 85.56 479 TRP A O 1
ATOM 3583 N N . THR A 1 480 ? 3.122 13.529 -21.169 1.00 85.19 480 THR A N 1
ATOM 3584 C CA . THR A 1 480 ? 3.207 13.323 -19.711 1.00 85.19 480 THR A CA 1
ATOM 3585 C C . THR A 1 480 ? 3.042 11.853 -19.308 1.00 85.19 480 THR A C 1
ATOM 3587 O O . THR A 1 480 ? 3.532 11.444 -18.260 1.00 85.19 480 THR A O 1
ATOM 3590 N N . GLY A 1 481 ? 2.430 11.020 -20.157 1.00 86.06 481 GLY A N 1
ATOM 3591 C CA . GLY A 1 481 ? 2.321 9.574 -19.934 1.00 86.06 481 GLY A CA 1
ATOM 3592 C C . GLY A 1 481 ? 3.637 8.813 -20.132 1.00 86.06 481 GLY A C 1
ATOM 3593 O O . GLY A 1 481 ? 3.756 7.685 -19.656 1.00 86.06 481 GLY A O 1
ATOM 3594 N N . GLN A 1 482 ? 4.639 9.445 -20.762 1.00 94.25 482 GLN A N 1
ATOM 3595 C CA . GLN A 1 482 ? 5.997 8.917 -20.958 1.00 94.25 482 GLN A CA 1
ATOM 3596 C C . GLN A 1 482 ? 6.994 9.391 -19.891 1.00 94.25 482 GLN A C 1
ATOM 3598 O O . GLN A 1 482 ? 8.166 9.013 -19.943 1.00 94.25 482 GLN A O 1
ATOM 3603 N N . LEU A 1 483 ? 6.560 10.243 -18.958 1.00 91.69 483 LEU A N 1
ATOM 3604 C CA . LEU A 1 483 ? 7.395 10.823 -17.909 1.00 91.69 483 LEU A CA 1
ATOM 3605 C C . LEU A 1 483 ? 7.166 10.051 -16.611 1.00 91.69 483 LEU A C 1
ATOM 3607 O O . LEU A 1 483 ? 6.183 10.282 -15.914 1.00 91.69 483 LEU A O 1
ATOM 3611 N N . TRP A 1 484 ? 8.047 9.095 -16.318 1.00 95.69 484 TRP A N 1
ATOM 3612 C CA . TRP A 1 484 ? 7.905 8.178 -15.190 1.00 95.69 484 TRP A CA 1
ATOM 3613 C C . TRP A 1 484 ? 8.765 8.584 -13.997 1.00 95.69 484 TRP A C 1
ATOM 3615 O O . TRP A 1 484 ? 9.919 8.986 -14.153 1.00 95.69 484 TRP A O 1
ATOM 3625 N N . THR A 1 485 ? 8.224 8.390 -12.799 1.00 91.75 485 THR A N 1
ATOM 3626 C CA . THR A 1 485 ? 8.920 8.588 -11.525 1.00 91.75 485 THR A CA 1
ATOM 3627 C C . THR A 1 485 ? 8.898 7.289 -10.729 1.00 91.75 485 THR A C 1
ATOM 3629 O O . THR A 1 485 ? 7.862 6.630 -10.634 1.00 91.75 485 THR A O 1
ATOM 3632 N N . LEU A 1 486 ? 10.052 6.909 -10.176 1.00 92.69 486 LEU A N 1
ATOM 3633 C CA . LEU A 1 486 ? 10.196 5.740 -9.314 1.00 92.69 486 LEU A CA 1
ATOM 3634 C C . LEU A 1 486 ? 10.214 6.217 -7.866 1.00 92.69 486 LEU A C 1
ATOM 3636 O O . LEU A 1 486 ? 11.053 7.039 -7.504 1.00 92.69 486 LEU A O 1
ATOM 3640 N N . HIS A 1 487 ? 9.319 5.680 -7.048 1.00 85.50 487 HIS A N 1
ATOM 3641 C CA . HIS A 1 487 ? 9.173 6.020 -5.638 1.00 85.50 487 HIS A CA 1
ATOM 3642 C C . HIS A 1 487 ? 9.628 4.854 -4.778 1.00 85.50 487 HIS A C 1
ATOM 3644 O O . HIS A 1 487 ? 9.186 3.724 -4.978 1.00 85.50 487 HIS A O 1
ATOM 3650 N N . GLU A 1 488 ? 10.476 5.128 -3.799 1.00 81.94 488 GLU A N 1
ATOM 3651 C CA . GLU A 1 488 ? 10.697 4.233 -2.677 1.00 81.94 488 GLU A CA 1
ATOM 3652 C C . GLU A 1 488 ? 9.379 4.020 -1.940 1.00 81.94 488 GLU A C 1
ATOM 3654 O O . GLU A 1 488 ? 8.576 4.945 -1.760 1.00 81.94 488 GLU A O 1
ATOM 3659 N N . VAL A 1 489 ? 9.160 2.783 -1.507 1.00 72.88 489 VAL A N 1
ATOM 3660 C CA . VAL A 1 489 ? 7.977 2.431 -0.737 1.00 72.88 489 VAL A CA 1
ATOM 3661 C C . VAL A 1 489 ? 8.410 2.068 0.683 1.00 72.88 489 VAL A C 1
ATOM 3663 O O . VAL A 1 489 ? 9.058 1.036 0.872 1.00 72.88 489 VAL A O 1
ATOM 3666 N N . PRO A 1 490 ? 8.093 2.902 1.693 1.00 63.34 490 PRO A N 1
ATOM 3667 C CA . PRO A 1 490 ? 8.406 2.624 3.090 1.00 63.34 490 PRO A CA 1
ATOM 3668 C C . PRO A 1 490 ? 7.906 1.244 3.517 1.00 63.34 490 PRO A C 1
ATOM 3670 O O . PRO A 1 490 ? 6.815 0.825 3.133 1.00 63.34 490 PRO A O 1
ATOM 3673 N N . GLY A 1 491 ? 8.739 0.529 4.275 1.00 58.47 491 GLY A N 1
ATOM 3674 C CA . GLY A 1 491 ? 8.495 -0.861 4.675 1.00 58.47 491 GLY A CA 1
ATOM 3675 C C . GLY A 1 491 ? 8.945 -1.918 3.654 1.00 58.47 491 GLY A C 1
ATOM 3676 O O . GLY A 1 491 ? 9.043 -3.087 4.014 1.00 58.47 491 GLY A O 1
ATOM 3677 N N . TYR A 1 492 ? 9.296 -1.531 2.419 1.00 66.06 492 TYR A N 1
ATOM 3678 C CA . TYR A 1 492 ? 9.675 -2.457 1.339 1.00 66.06 492 TYR A CA 1
ATOM 3679 C C . TYR A 1 492 ? 11.030 -2.099 0.702 1.00 66.06 492 TYR A C 1
ATOM 3681 O O . TYR A 1 492 ? 11.087 -1.692 -0.462 1.00 66.06 492 TYR A O 1
ATOM 3689 N N . PRO A 1 493 ? 12.151 -2.257 1.434 1.00 72.06 493 PRO A N 1
ATOM 3690 C CA . PRO A 1 493 ? 13.472 -1.932 0.906 1.00 72.06 493 PRO A CA 1
ATOM 3691 C C . PRO A 1 493 ? 13.781 -2.749 -0.357 1.00 72.06 493 PRO A C 1
ATOM 3693 O O . PRO A 1 493 ? 13.572 -3.961 -0.404 1.00 72.06 493 PRO A O 1
ATOM 3696 N N . GLY A 1 494 ? 14.294 -2.076 -1.388 1.00 78.81 494 GLY A N 1
ATOM 3697 C CA . GLY A 1 494 ? 14.630 -2.686 -2.681 1.00 78.81 494 GLY A CA 1
ATOM 3698 C C . GLY A 1 494 ? 13.479 -2.749 -3.692 1.00 78.81 494 GLY A C 1
ATOM 3699 O O . GLY A 1 494 ? 13.737 -3.032 -4.861 1.00 78.81 494 GLY A O 1
ATOM 3700 N N . TYR A 1 495 ? 12.247 -2.432 -3.283 1.00 87.00 495 TYR A N 1
ATOM 3701 C CA . TYR A 1 495 ? 11.102 -2.297 -4.181 1.00 87.00 495 TYR A CA 1
ATOM 3702 C C . TYR A 1 495 ? 10.785 -0.826 -4.450 1.00 87.00 495 TYR A C 1
ATOM 3704 O O . TYR A 1 495 ? 10.993 0.044 -3.603 1.00 87.00 495 TYR A O 1
ATOM 3712 N N . VAL A 1 496 ? 10.253 -0.557 -5.639 1.00 91.38 496 VAL A N 1
ATOM 3713 C CA . VAL A 1 496 ? 9.819 0.777 -6.059 1.00 91.38 496 VAL A CA 1
ATOM 3714 C C . VAL A 1 496 ? 8.411 0.730 -6.624 1.00 91.38 496 VAL A C 1
ATOM 3716 O O . VAL A 1 496 ? 8.003 -0.269 -7.209 1.00 91.38 496 VAL A O 1
ATOM 3719 N N . ALA A 1 497 ? 7.685 1.831 -6.511 1.00 90.69 497 ALA A N 1
ATOM 3720 C CA . ALA A 1 497 ? 6.465 2.051 -7.270 1.00 90.69 497 ALA A CA 1
ATOM 3721 C C . ALA A 1 497 ? 6.731 2.996 -8.439 1.00 90.69 497 ALA A C 1
ATOM 3723 O O . ALA A 1 497 ? 7.540 3.914 -8.322 1.00 90.69 497 ALA A O 1
ATOM 3724 N N . LEU A 1 498 ? 6.050 2.784 -9.563 1.00 93.75 498 LEU A N 1
ATOM 3725 C CA . LEU A 1 498 ? 6.215 3.605 -10.761 1.00 93.75 498 LEU A CA 1
ATOM 3726 C C . LEU A 1 498 ? 4.946 4.414 -11.013 1.00 93.75 498 LEU A C 1
ATOM 3728 O O . LEU A 1 498 ? 3.907 3.827 -11.297 1.00 93.75 498 LEU A O 1
ATOM 3732 N N . THR A 1 499 ? 5.029 5.740 -10.958 1.00 91.88 499 THR A N 1
ATOM 3733 C CA . THR A 1 499 ? 3.948 6.651 -11.380 1.00 91.88 499 THR A CA 1
ATOM 3734 C C . THR A 1 499 ? 4.374 7.411 -12.633 1.00 91.88 499 THR A C 1
ATOM 3736 O O . THR A 1 499 ? 5.552 7.393 -12.999 1.00 91.88 499 THR A O 1
ATOM 3739 N N . ASN A 1 500 ? 3.444 8.108 -13.285 1.00 88.31 500 ASN A N 1
ATOM 3740 C CA . ASN A 1 500 ? 3.783 9.057 -14.344 1.00 88.31 500 ASN A CA 1
ATOM 3741 C C . ASN A 1 500 ? 3.051 10.388 -14.198 1.00 88.31 500 ASN A C 1
ATOM 3743 O O . ASN A 1 500 ? 2.029 10.477 -13.518 1.00 88.31 500 ASN A O 1
ATOM 3747 N N . ASP A 1 501 ? 3.569 11.413 -14.868 1.00 83.88 501 ASP A N 1
ATOM 3748 C CA . ASP A 1 501 ? 3.050 12.779 -14.761 1.00 83.88 501 ASP A CA 1
ATOM 3749 C C . ASP A 1 501 ? 1.625 12.917 -15.318 1.00 83.88 501 ASP A C 1
ATOM 3751 O O . ASP A 1 501 ? 0.895 13.824 -14.931 1.00 83.88 501 ASP A O 1
ATOM 3755 N N . PHE A 1 502 ? 1.194 12.024 -16.218 1.00 84.88 502 PHE A N 1
ATOM 3756 C CA . PHE A 1 502 ? -0.157 12.075 -16.783 1.00 84.88 502 PHE A CA 1
ATOM 3757 C C . PHE A 1 502 ? -1.240 11.717 -15.767 1.00 84.88 502 PHE A C 1
ATOM 3759 O O . PHE A 1 502 ? -2.283 12.367 -15.719 1.00 84.88 502 PHE A O 1
ATOM 3766 N N . ARG A 1 503 ? -1.017 10.665 -14.975 1.00 82.62 503 ARG A N 1
ATOM 3767 C CA . ARG A 1 503 ? -1.960 10.245 -13.930 1.00 82.62 503 ARG A CA 1
ATOM 3768 C C . ARG A 1 503 ? -1.647 10.835 -12.563 1.00 82.62 503 ARG A C 1
ATOM 3770 O O . ARG A 1 503 ? -2.472 10.724 -11.657 1.00 82.62 503 ARG A O 1
ATOM 3777 N N . GLY A 1 504 ? -0.500 11.494 -12.445 1.00 72.75 504 GLY A N 1
ATOM 3778 C CA . GLY A 1 504 ? -0.046 12.110 -11.216 1.00 72.75 504 GLY A CA 1
ATOM 3779 C C . GLY A 1 504 ? 0.339 11.070 -10.161 1.00 72.75 504 GLY A C 1
ATOM 3780 O O . GLY A 1 504 ? 0.449 9.873 -10.449 1.00 72.75 504 GLY A O 1
ATOM 3781 N N . PRO A 1 505 ? 0.538 11.506 -8.910 1.00 69.12 505 PRO A N 1
ATOM 3782 C CA . PRO A 1 505 ? 0.976 10.632 -7.827 1.00 69.12 505 PRO A CA 1
ATOM 3783 C C . PRO A 1 505 ? -0.108 9.641 -7.385 1.00 69.12 505 PRO A C 1
ATOM 3785 O O . PRO A 1 505 ? 0.173 8.762 -6.585 1.00 69.12 505 PRO A O 1
ATOM 3788 N N . HIS A 1 506 ? -1.346 9.755 -7.864 1.00 69.12 506 HIS A N 1
ATOM 3789 C CA . HIS A 1 506 ? -2.448 8.925 -7.385 1.00 69.12 506 HIS A CA 1
ATOM 3790 C C . HIS A 1 506 ? -2.539 7.563 -8.043 1.00 69.12 506 HIS A C 1
ATOM 3792 O O . HIS A 1 506 ? -3.216 6.716 -7.474 1.00 69.12 506 HIS A O 1
ATOM 3798 N N . LEU A 1 507 ? -1.929 7.349 -9.215 1.00 81.50 507 LEU A N 1
ATOM 3799 C CA . LEU A 1 507 ? -1.935 6.044 -9.870 1.00 81.50 507 LEU A CA 1
ATOM 3800 C C . LEU A 1 507 ? -0.511 5.537 -10.098 1.00 81.50 507 LEU A C 1
ATOM 3802 O O . LEU A 1 507 ? 0.331 6.253 -10.640 1.00 81.50 507 LEU A O 1
ATOM 3806 N N . ALA A 1 508 ? -0.268 4.278 -9.747 1.00 89.56 508 ALA A N 1
ATOM 3807 C CA . ALA A 1 508 ? 0.988 3.593 -10.013 1.00 89.56 508 ALA A CA 1
ATOM 3808 C C . ALA A 1 508 ? 0.776 2.376 -10.915 1.00 89.56 508 ALA A C 1
ATOM 3810 O O . ALA A 1 508 ? -0.301 1.780 -10.954 1.00 89.56 508 ALA A O 1
ATOM 3811 N N . LEU A 1 509 ? 1.817 2.021 -11.664 1.00 94.25 509 LEU A N 1
ATOM 3812 C CA . LEU A 1 509 ? 1.836 0.854 -12.530 1.00 94.25 509 LEU A CA 1
ATOM 3813 C C . LEU A 1 509 ? 1.679 -0.412 -11.693 1.00 94.25 509 LEU A C 1
ATOM 3815 O O . LEU A 1 509 ? 2.519 -0.715 -10.849 1.00 94.25 509 LEU A O 1
ATOM 3819 N N . GLU A 1 510 ? 0.646 -1.181 -11.994 1.00 90.88 510 GLU A N 1
ATOM 3820 C CA . GLU A 1 510 ? 0.380 -2.481 -11.402 1.00 90.88 510 GLU A CA 1
ATOM 3821 C C . GLU A 1 510 ? 0.625 -3.581 -12.431 1.00 90.88 510 GLU A C 1
ATOM 3823 O O . GLU A 1 510 ? 0.203 -3.467 -13.583 1.00 90.88 510 GLU A O 1
ATOM 3828 N N . GLY A 1 511 ? 1.312 -4.653 -12.029 1.00 87.56 511 GLY A N 1
ATOM 3829 C CA . GLY A 1 511 ? 1.626 -5.790 -12.900 1.00 87.56 511 GLY A CA 1
ATOM 3830 C C . GLY A 1 511 ? 0.397 -6.577 -13.362 1.00 87.56 511 GLY A C 1
ATOM 3831 O O . GLY A 1 511 ? 0.492 -7.393 -14.268 1.00 87.56 511 GLY A O 1
ATOM 3832 N N . PHE A 1 512 ? -0.782 -6.336 -12.800 1.00 75.69 512 PHE A N 1
ATOM 3833 C CA . PHE A 1 512 ? -2.019 -6.985 -13.216 1.00 75.69 512 PHE A CA 1
ATOM 3834 C C . PHE A 1 512 ? -3.188 -5.998 -13.145 1.00 75.69 512 PHE A C 1
ATOM 3836 O O . PHE A 1 512 ? -3.150 -5.020 -12.412 1.00 75.69 512 PHE A O 1
ATOM 3843 N N . ALA A 1 513 ? -4.225 -6.242 -13.948 1.00 63.47 513 ALA A N 1
ATOM 3844 C CA . ALA A 1 513 ? -5.433 -5.411 -13.977 1.00 63.47 513 ALA A CA 1
ATOM 3845 C C . ALA A 1 513 ? -6.654 -6.150 -13.414 1.00 63.47 513 ALA A C 1
ATOM 3847 O O . ALA A 1 513 ? -7.330 -5.669 -12.515 1.00 63.47 513 ALA A O 1
ATOM 3848 N N . THR A 1 514 ? -6.957 -7.321 -13.979 1.00 59.25 514 THR A N 1
ATOM 3849 C CA . THR A 1 514 ? -8.158 -8.123 -13.657 1.00 59.25 514 THR A CA 1
ATOM 3850 C C . THR A 1 514 ? -7.924 -9.629 -13.703 1.00 59.25 514 THR A C 1
ATOM 3852 O O . THR A 1 514 ? -8.809 -10.405 -13.345 1.00 59.25 514 THR A O 1
ATOM 3855 N N . SER A 1 515 ? -6.754 -10.049 -14.184 1.00 63.66 515 SER A N 1
ATOM 3856 C CA . SER A 1 515 ? -6.377 -11.441 -14.421 1.00 63.66 515 SER A CA 1
ATOM 3857 C C . SER A 1 515 ? -5.015 -11.717 -13.801 1.00 63.66 515 SER A C 1
ATOM 3859 O O . SER A 1 515 ? -4.152 -10.841 -13.754 1.00 63.66 515 SER A O 1
ATOM 3861 N N . LEU A 1 516 ? -4.851 -12.941 -13.311 1.00 68.69 516 LEU A N 1
ATOM 3862 C CA . LEU A 1 516 ? -3.649 -13.419 -12.642 1.00 68.69 516 LEU A CA 1
ATOM 3863 C C . LEU A 1 516 ? -2.849 -14.334 -13.573 1.00 68.69 516 LEU A C 1
ATOM 3865 O O . LEU A 1 516 ? -3.423 -15.008 -14.426 1.00 68.69 516 LEU A O 1
ATOM 3869 N N . GLY A 1 517 ? -1.537 -14.416 -13.351 1.00 73.75 517 GLY A N 1
ATOM 3870 C CA . GLY A 1 517 ? -0.662 -15.342 -14.065 1.00 73.75 517 GLY A CA 1
ATOM 3871 C C . GLY A 1 517 ? -0.121 -14.797 -15.388 1.00 73.75 517 GLY A C 1
ATOM 3872 O O . GLY A 1 517 ? -0.192 -13.604 -15.676 1.00 73.75 517 GLY A O 1
ATOM 3873 N N . ALA A 1 518 ? 0.478 -15.684 -16.184 1.00 74.62 518 ALA A N 1
ATOM 3874 C CA . ALA A 1 518 ? 1.058 -15.316 -17.471 1.00 74.62 518 ALA A CA 1
ATOM 3875 C C . ALA A 1 518 ? -0.019 -14.772 -18.425 1.00 74.62 518 ALA A C 1
ATOM 3877 O O . ALA A 1 518 ? -1.097 -15.351 -18.555 1.00 74.62 518 ALA A O 1
ATOM 3878 N N . GLY A 1 519 ? 0.281 -13.659 -19.092 1.00 80.50 519 GLY A N 1
ATOM 3879 C CA . GLY A 1 519 ? -0.672 -12.920 -19.919 1.00 80.50 519 GLY A CA 1
ATOM 3880 C C . GLY A 1 519 ? -1.506 -11.893 -19.146 1.00 80.50 519 GLY A C 1
ATOM 3881 O O . GLY A 1 519 ? -2.289 -11.171 -19.770 1.00 80.50 519 GLY A O 1
ATOM 3882 N N . ALA A 1 520 ? -1.330 -11.775 -17.819 1.00 85.31 520 ALA A N 1
ATOM 3883 C CA . ALA A 1 520 ? -1.877 -10.656 -17.058 1.00 85.31 520 ALA A CA 1
ATOM 3884 C C . ALA A 1 520 ? -1.397 -9.342 -17.677 1.00 85.31 520 ALA A C 1
ATOM 3886 O O . ALA A 1 520 ? -0.226 -9.186 -18.018 1.00 85.31 520 ALA A O 1
ATOM 3887 N N . ARG A 1 521 ? -2.317 -8.401 -17.870 1.00 88.75 521 ARG A N 1
ATOM 3888 C CA . ARG A 1 521 ? -2.020 -7.139 -18.546 1.00 88.75 521 ARG A CA 1
ATOM 3889 C C . ARG A 1 521 ? -1.876 -6.018 -17.517 1.00 88.75 521 ARG A C 1
ATOM 3891 O O . ARG A 1 521 ? -2.892 -5.714 -16.883 1.00 88.75 521 ARG A O 1
ATOM 3898 N N . PRO A 1 522 ? -0.692 -5.395 -17.394 1.00 92.38 522 PRO A N 1
ATOM 3899 C CA . PRO A 1 522 ? -0.465 -4.276 -16.491 1.00 92.38 522 PRO A CA 1
ATOM 3900 C C . PRO A 1 522 ? -1.418 -3.101 -16.736 1.00 92.38 522 PRO A C 1
ATOM 3902 O O . PRO A 1 522 ? -1.948 -2.930 -17.842 1.00 92.38 522 PRO A O 1
ATOM 3905 N N . GLN A 1 523 ? -1.635 -2.286 -15.708 1.00 92.19 523 GLN A N 1
ATOM 3906 C CA . GLN A 1 523 ? -2.459 -1.076 -15.764 1.00 92.19 523 GLN A CA 1
ATOM 3907 C C . GLN A 1 523 ? -2.061 -0.119 -14.636 1.00 92.19 523 GLN A C 1
ATOM 3909 O O . GLN A 1 523 ? -1.656 -0.569 -13.571 1.00 92.19 523 GLN A O 1
ATOM 3914 N N . LEU A 1 524 ? -2.178 1.192 -14.848 1.00 90.06 524 LEU A N 1
ATOM 3915 C CA . LEU A 1 524 ? -2.101 2.150 -13.751 1.00 90.06 524 LEU A CA 1
ATOM 3916 C C . LEU A 1 524 ? -3.379 2.069 -12.913 1.00 90.06 524 LEU A C 1
ATOM 3918 O O . LEU A 1 524 ? -4.484 2.276 -13.423 1.00 90.06 524 LEU A O 1
ATOM 3922 N N . GLN A 1 525 ? -3.202 1.782 -11.633 1.00 83.06 525 GLN A N 1
ATOM 3923 C CA . GLN A 1 525 ? -4.258 1.668 -10.632 1.00 83.06 525 GLN A CA 1
ATOM 3924 C C . GLN A 1 525 ? -3.979 2.625 -9.487 1.00 83.06 525 GLN A C 1
ATOM 3926 O O . GLN A 1 525 ? -2.868 3.147 -9.398 1.00 83.06 525 GLN A O 1
ATOM 3931 N N . THR A 1 526 ? -4.978 2.861 -8.630 1.00 75.31 526 THR A N 1
ATOM 3932 C CA . THR A 1 526 ? -4.823 3.652 -7.403 1.00 75.31 526 THR A CA 1
ATOM 3933 C C . THR A 1 526 ? -3.510 3.274 -6.747 1.00 75.31 526 THR A C 1
ATOM 3935 O O . THR A 1 526 ? -3.271 2.100 -6.483 1.00 75.31 526 THR A O 1
ATOM 3938 N N . PHE A 1 527 ? -2.617 4.243 -6.568 1.00 74.31 527 PHE A N 1
ATOM 3939 C CA . PHE A 1 527 ? -1.315 4.014 -5.978 1.00 74.31 527 PHE A CA 1
ATOM 3940 C C . PHE A 1 527 ? -1.560 3.455 -4.578 1.00 74.31 527 PHE A C 1
ATOM 3942 O O . PHE A 1 527 ? -2.551 3.758 -3.921 1.00 74.31 527 PHE A O 1
ATOM 3949 N N . GLY A 1 528 ? -0.676 2.607 -4.100 1.00 63.72 528 GLY A N 1
ATOM 3950 C CA . GLY A 1 528 ? -0.651 2.033 -2.768 1.00 63.72 528 GLY A CA 1
ATOM 3951 C C . GLY A 1 528 ? 0.558 1.114 -2.699 1.00 63.72 528 GLY A C 1
ATOM 3952 O O . GLY A 1 528 ? 1.193 0.857 -3.722 1.00 63.72 528 GLY A O 1
ATOM 3953 N N . PRO A 1 529 ? 0.899 0.556 -1.538 1.00 58.38 529 PRO A N 1
ATOM 3954 C CA . PRO A 1 529 ? 1.949 -0.458 -1.465 1.00 58.38 529 PRO A CA 1
ATOM 3955 C C . PRO A 1 529 ? 1.376 -1.825 -1.863 1.00 58.38 529 PRO A C 1
ATOM 3957 O O . PRO A 1 529 ? 1.548 -2.836 -1.187 1.00 58.38 529 PRO A O 1
ATOM 3960 N N . PHE A 1 530 ? 0.613 -1.846 -2.952 1.00 74.12 530 PHE A N 1
ATOM 3961 C CA . PHE A 1 530 ? 0.065 -3.068 -3.502 1.00 74.12 530 PHE A CA 1
ATOM 3962 C C . PHE A 1 530 ? 1.236 -3.907 -3.978 1.00 74.12 530 PHE A C 1
ATOM 3964 O O . PHE A 1 530 ? 2.082 -3.417 -4.718 1.00 74.12 530 PHE A O 1
ATOM 3971 N N . THR A 1 531 ? 1.301 -5.175 -3.592 1.00 75.94 531 THR A N 1
ATOM 3972 C CA . THR A 1 531 ? 2.408 -6.056 -3.995 1.00 75.94 531 THR A CA 1
ATOM 3973 C C . THR A 1 531 ? 2.537 -6.171 -5.522 1.00 75.94 531 THR A C 1
ATOM 3975 O O . THR A 1 531 ? 3.624 -6.449 -6.022 1.00 75.94 531 THR A O 1
ATOM 3978 N N . GLY A 1 532 ? 1.461 -5.897 -6.274 1.00 82.88 532 GLY A N 1
ATOM 3979 C CA . GLY A 1 532 ? 1.459 -5.745 -7.734 1.00 82.88 532 GLY A CA 1
ATOM 3980 C C . GLY A 1 532 ? 2.066 -4.444 -8.265 1.00 82.88 532 GLY A C 1
ATOM 3981 O O . GLY A 1 532 ? 2.448 -4.389 -9.428 1.00 82.88 532 GLY A O 1
ATOM 3982 N N . GLN A 1 533 ? 2.163 -3.412 -7.434 1.00 88.75 533 GLN A N 1
ATOM 3983 C CA . GLN A 1 533 ? 2.792 -2.116 -7.712 1.00 88.75 533 GLN A CA 1
ATOM 3984 C C . GLN A 1 533 ? 4.182 -1.987 -7.072 1.00 88.75 533 GLN A C 1
ATOM 3986 O O . GLN A 1 533 ? 4.892 -1.022 -7.337 1.00 88.75 533 GLN A O 1
ATOM 3991 N N . LEU A 1 534 ? 4.582 -2.947 -6.231 1.00 86.75 534 LEU A N 1
ATOM 3992 C CA . LEU A 1 534 ? 5.929 -3.057 -5.678 1.00 86.75 534 LEU A CA 1
ATOM 3993 C C . LEU A 1 534 ? 6.828 -3.768 -6.688 1.00 86.75 534 LEU A C 1
ATOM 3995 O O . LEU A 1 534 ? 6.885 -4.998 -6.733 1.00 86.75 534 LEU A O 1
ATOM 3999 N N . TRP A 1 535 ? 7.527 -2.991 -7.505 1.00 94.88 535 TRP A N 1
ATOM 4000 C CA . TRP A 1 535 ? 8.417 -3.486 -8.545 1.00 94.88 535 TRP A CA 1
ATOM 4001 C C . TRP A 1 535 ? 9.834 -3.686 -8.023 1.00 94.88 535 TRP A C 1
ATOM 4003 O O . TRP A 1 535 ? 10.449 -2.773 -7.476 1.00 94.88 535 TRP A O 1
ATOM 4013 N N . LEU A 1 536 ? 10.379 -4.877 -8.249 1.00 94.06 536 LEU A N 1
ATOM 4014 C CA . LEU A 1 536 ? 11.794 -5.164 -8.087 1.00 94.06 536 LEU A CA 1
ATOM 4015 C C . LEU A 1 536 ? 12.499 -4.950 -9.427 1.00 94.06 536 LEU A C 1
ATOM 4017 O O . LEU A 1 536 ? 12.214 -5.641 -10.411 1.00 94.06 536 LEU A O 1
ATOM 4021 N N . LEU A 1 537 ? 13.451 -4.019 -9.443 1.00 94.31 537 LEU A N 1
ATOM 4022 C CA . LEU A 1 537 ? 14.344 -3.774 -10.573 1.00 94.31 537 LEU A CA 1
ATOM 4023 C C . LEU A 1 537 ? 15.599 -4.623 -10.390 1.00 94.31 537 LEU A C 1
ATOM 4025 O O . LEU A 1 537 ? 16.552 -4.208 -9.736 1.00 94.31 537 LEU A O 1
ATOM 4029 N N . THR A 1 538 ? 15.611 -5.815 -10.980 1.00 90.75 538 THR A N 1
ATOM 4030 C CA . THR A 1 538 ? 16.788 -6.690 -10.935 1.00 90.75 538 THR A CA 1
ATOM 4031 C C . THR A 1 538 ? 17.776 -6.261 -12.019 1.00 90.75 538 THR A C 1
ATOM 4033 O O . THR A 1 538 ? 17.420 -6.349 -13.198 1.00 90.75 538 THR A O 1
ATOM 4036 N N . PRO A 1 539 ? 19.003 -5.819 -11.677 1.00 84.69 539 PRO A N 1
ATOM 4037 C CA . PRO A 1 539 ? 20.007 -5.474 -12.671 1.00 84.69 539 PRO A CA 1
ATOM 4038 C C . PRO A 1 539 ? 20.334 -6.673 -13.560 1.00 84.69 539 PRO A C 1
ATOM 4040 O O . PRO A 1 539 ? 20.815 -7.708 -13.099 1.00 84.69 539 PRO A O 1
ATOM 4043 N N . LEU A 1 540 ? 20.094 -6.514 -14.852 1.00 75.31 540 LEU A N 1
ATOM 4044 C CA . LEU A 1 540 ? 20.654 -7.341 -15.903 1.00 75.31 540 LEU A CA 1
ATOM 4045 C C . LEU A 1 540 ? 21.880 -6.559 -16.385 1.00 75.31 540 LEU A C 1
ATOM 4047 O O . LEU A 1 540 ? 21.758 -5.382 -16.722 1.00 75.31 540 LEU A O 1
ATOM 4051 N N . GLY A 1 541 ? 23.080 -7.145 -16.313 1.00 56.31 541 GLY A N 1
ATOM 4052 C CA . GLY A 1 541 ? 24.323 -6.437 -16.653 1.00 56.31 541 GLY A CA 1
ATOM 4053 C C . GLY A 1 541 ? 24.249 -5.698 -17.998 1.00 56.31 541 GLY A C 1
ATOM 4054 O O . GLY A 1 541 ? 23.383 -5.980 -18.829 1.00 56.31 541 GLY A O 1
ATOM 4055 N N . SER A 1 542 ? 25.156 -4.743 -18.231 1.00 53.78 542 SER A N 1
ATOM 4056 C CA . SER A 1 542 ? 25.242 -4.086 -19.535 1.00 53.78 542 SER A CA 1
ATOM 4057 C C . SER A 1 542 ? 25.336 -5.152 -20.631 1.00 53.78 542 SER A C 1
ATOM 4059 O O . SER A 1 542 ? 26.169 -6.052 -20.564 1.00 53.78 542 SER A O 1
ATOM 4061 N N . VAL A 1 543 ? 24.428 -5.067 -21.604 1.00 56.91 543 VAL A N 1
ATOM 4062 C CA . VAL A 1 543 ? 24.458 -5.755 -22.902 1.00 56.91 543 VAL A CA 1
ATOM 4063 C C . VAL A 1 543 ? 25.924 -5.950 -23.317 1.00 56.91 543 VAL A C 1
ATOM 4065 O O . VAL A 1 543 ? 26.625 -4.974 -23.586 1.00 56.91 543 VAL A O 1
ATOM 4068 N N . SER A 1 544 ? 26.430 -7.188 -23.229 1.00 60.62 544 SER A N 1
ATOM 4069 C CA . SER A 1 544 ? 27.852 -7.463 -23.463 1.00 60.62 544 SER A CA 1
ATOM 4070 C C . SER A 1 544 ? 28.120 -7.268 -24.955 1.00 60.62 544 SER A C 1
ATOM 4072 O O . SER A 1 544 ? 27.518 -7.990 -25.757 1.00 60.62 544 SER A O 1
ATOM 4074 N N . PRO A 1 545 ? 28.961 -6.299 -25.369 1.00 71.62 545 PRO A N 1
ATOM 4075 C CA . PRO A 1 545 ? 29.287 -6.152 -26.775 1.00 71.62 545 PRO A CA 1
ATOM 4076 C C . PRO A 1 545 ? 30.050 -7.393 -27.235 1.00 71.62 545 PRO A C 1
ATOM 4078 O O . PRO A 1 545 ? 30.866 -7.931 -26.481 1.00 71.62 545 PRO A O 1
ATOM 4081 N N . ALA A 1 546 ? 29.805 -7.843 -28.463 1.00 81.31 546 ALA A N 1
ATOM 4082 C CA . ALA A 1 546 ? 30.563 -8.944 -29.031 1.00 81.31 546 ALA A CA 1
ATOM 4083 C C . ALA A 1 546 ? 32.049 -8.556 -29.095 1.00 81.31 546 ALA A C 1
ATOM 4085 O O . ALA A 1 546 ? 32.390 -7.407 -29.388 1.00 81.31 546 ALA A O 1
ATOM 4086 N N . ARG A 1 547 ? 32.942 -9.500 -28.782 1.00 84.44 547 ARG A N 1
ATOM 4087 C CA . ARG A 1 547 ? 34.396 -9.272 -28.785 1.00 84.44 547 ARG A CA 1
ATOM 4088 C C . ARG A 1 547 ? 35.120 -10.411 -29.484 1.00 84.44 547 ARG A C 1
ATOM 4090 O O . ARG A 1 547 ? 34.705 -11.562 -29.401 1.00 84.44 547 ARG A O 1
ATOM 4097 N N . SER A 1 548 ? 36.232 -10.074 -30.130 1.00 86.69 548 SER A N 1
ATOM 4098 C CA . SER A 1 548 ? 37.191 -11.025 -30.690 1.00 86.69 548 SER A CA 1
ATOM 4099 C C . SER A 1 548 ? 38.580 -10.674 -30.168 1.00 86.69 548 SER A C 1
ATOM 4101 O O . SER A 1 548 ? 39.029 -9.542 -30.347 1.00 86.69 548 SER A O 1
ATOM 4103 N N . THR A 1 549 ? 39.245 -11.613 -29.493 1.00 90.94 549 THR A N 1
ATOM 4104 C CA . THR A 1 549 ? 40.593 -11.402 -28.935 1.00 90.94 549 THR A CA 1
ATOM 4105 C C . THR A 1 549 ? 41.559 -12.430 -29.497 1.00 90.94 549 THR A C 1
ATOM 4107 O O . THR A 1 549 ? 41.334 -13.631 -29.371 1.00 90.94 549 THR A O 1
ATOM 4110 N N . SER A 1 550 ? 42.658 -11.982 -30.103 1.00 93.19 550 SER A N 1
ATOM 4111 C CA . SER A 1 550 ? 43.674 -12.888 -30.638 1.00 93.19 550 SER A CA 1
ATOM 4112 C C . SER A 1 550 ? 44.545 -13.509 -29.552 1.00 93.19 550 SER A C 1
ATOM 4114 O O . SER A 1 550 ? 44.918 -12.837 -28.592 1.00 93.19 550 SER A O 1
ATOM 4116 N N . PHE A 1 551 ? 44.953 -14.758 -29.756 1.00 95.00 551 PHE A N 1
ATOM 4117 C CA . PHE A 1 551 ? 45.933 -15.443 -28.918 1.00 95.00 551 PHE A CA 1
ATOM 4118 C C . PHE A 1 551 ? 46.867 -16.330 -29.747 1.00 95.00 551 PHE A C 1
ATOM 4120 O O . PHE A 1 551 ? 46.596 -16.639 -30.908 1.00 95.00 551 PHE A O 1
ATOM 4127 N N . GLY A 1 552 ? 47.965 -16.772 -29.131 1.00 93.94 552 GLY A N 1
ATOM 4128 C CA . GLY A 1 552 ? 48.956 -17.622 -29.789 1.00 93.94 552 GLY A CA 1
ATOM 4129 C C . GLY A 1 552 ? 49.717 -16.905 -30.908 1.00 93.94 552 GLY A C 1
ATOM 4130 O O . GLY A 1 552 ? 49.611 -15.692 -31.089 1.00 93.94 552 GLY A O 1
ATOM 4131 N N . SER A 1 553 ? 50.512 -17.665 -31.653 1.00 92.94 553 SER A N 1
ATOM 4132 C CA . SER A 1 553 ? 51.285 -17.189 -32.798 1.00 92.94 553 SER A CA 1
ATOM 4133 C C . SER A 1 553 ? 51.022 -18.054 -34.028 1.00 92.94 553 SER A C 1
ATOM 4135 O O . SER A 1 553 ? 50.610 -19.206 -33.926 1.00 92.94 553 SER A O 1
ATOM 4137 N N . ASN A 1 554 ? 51.252 -17.488 -35.210 1.00 93.69 554 ASN A N 1
ATOM 4138 C CA . ASN A 1 554 ? 51.204 -18.213 -36.474 1.00 93.69 554 ASN A CA 1
ATOM 4139 C C . ASN A 1 554 ? 52.605 -18.669 -36.907 1.00 93.69 554 ASN A C 1
ATOM 4141 O O . ASN A 1 554 ? 53.614 -18.006 -36.637 1.00 93.69 554 ASN A O 1
ATOM 4145 N N . CYS A 1 555 ? 52.672 -19.787 -37.624 1.00 92.12 555 CYS A N 1
ATOM 4146 C CA . CYS A 1 555 ? 53.911 -20.257 -38.246 1.00 92.12 555 CYS A CA 1
ATOM 4147 C C . CYS A 1 555 ? 53.960 -19.897 -39.741 1.00 92.12 555 CYS A C 1
ATOM 4149 O O . CYS A 1 555 ? 53.009 -19.357 -40.300 1.00 92.12 555 CYS A O 1
ATOM 4151 N N . VAL A 1 556 ? 55.103 -20.119 -40.392 1.00 88.69 556 VAL A N 1
ATOM 4152 C CA . VAL A 1 556 ? 55.311 -19.762 -41.807 1.00 88.69 556 VAL A CA 1
ATOM 4153 C C . VAL A 1 556 ? 54.906 -20.934 -42.695 1.00 88.69 556 VAL A C 1
ATOM 4155 O O . VAL A 1 556 ? 55.491 -21.997 -42.551 1.00 88.69 556 VAL A O 1
ATOM 4158 N N . GLY A 1 557 ? 53.976 -20.726 -43.629 1.00 87.00 557 GLY A N 1
ATOM 4159 C CA . GLY A 1 557 ? 53.720 -21.609 -44.774 1.00 87.00 557 GLY A CA 1
ATOM 4160 C C . GLY A 1 557 ? 54.312 -21.052 -46.077 1.00 87.00 557 GLY A C 1
ATOM 4161 O O . GLY A 1 557 ? 54.934 -19.986 -46.090 1.00 87.00 557 GLY A O 1
ATOM 4162 N N . ARG A 1 558 ? 54.097 -21.734 -47.208 1.00 86.06 558 ARG A N 1
ATOM 4163 C CA . ARG A 1 558 ? 54.640 -21.321 -48.519 1.00 86.06 558 ARG A CA 1
ATOM 4164 C C . ARG A 1 558 ? 54.030 -20.031 -49.058 1.00 86.06 558 ARG A C 1
ATOM 4166 O O . ARG A 1 558 ? 54.709 -19.294 -49.765 1.00 86.06 558 ARG A O 1
ATOM 4173 N N . ALA A 1 559 ? 52.774 -19.745 -48.726 1.00 85.25 559 ALA A N 1
ATOM 4174 C CA . ALA A 1 559 ? 52.122 -18.473 -49.049 1.00 85.25 559 ALA A CA 1
ATOM 4175 C C . ALA A 1 559 ? 52.439 -17.347 -48.041 1.00 85.25 559 ALA A C 1
ATOM 4177 O O . ALA A 1 559 ? 51.903 -16.250 -48.169 1.00 85.25 559 ALA A O 1
ATOM 4178 N N . GLY A 1 560 ? 53.299 -17.597 -47.046 1.00 89.06 560 GLY A N 1
ATOM 4179 C CA . GLY A 1 560 ? 53.584 -16.680 -45.941 1.00 89.06 560 GLY A CA 1
ATOM 4180 C C . GLY A 1 560 ? 52.984 -17.162 -44.618 1.00 89.06 560 GLY 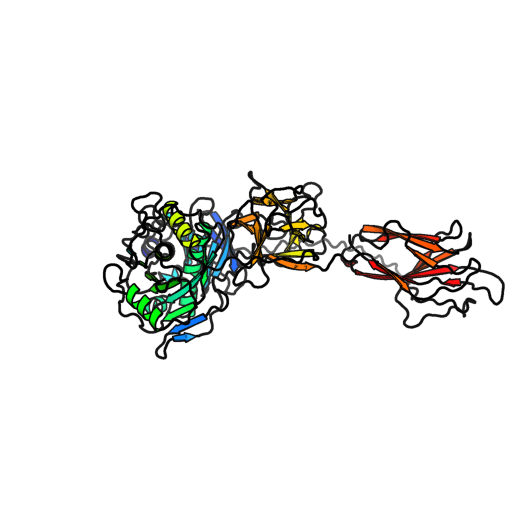A C 1
ATOM 4181 O O . GLY A 1 560 ? 52.677 -18.339 -44.454 1.00 89.06 560 GLY A O 1
ATOM 4182 N N . ARG A 1 561 ? 52.843 -16.259 -43.640 1.00 92.31 561 ARG A N 1
ATOM 4183 C CA . ARG A 1 561 ? 52.233 -16.572 -42.333 1.00 92.31 561 ARG A CA 1
ATOM 4184 C C . ARG A 1 561 ? 50.715 -16.410 -42.417 1.00 92.31 561 ARG A C 1
ATOM 4186 O O . ARG A 1 561 ? 50.277 -15.267 -42.561 1.00 92.31 561 ARG A O 1
ATOM 4193 N N . PRO A 1 562 ? 49.907 -17.479 -42.354 1.00 94.88 562 PRO A N 1
ATOM 4194 C CA . PRO A 1 562 ? 48.462 -17.334 -42.394 1.00 94.88 562 PRO A CA 1
ATOM 4195 C C . PRO A 1 562 ? 47.946 -16.684 -41.105 1.00 94.88 562 PRO A C 1
ATOM 4197 O O . PRO A 1 562 ? 48.445 -16.942 -40.005 1.00 94.88 562 PRO A O 1
ATOM 4200 N N . THR A 1 563 ? 46.944 -15.819 -41.238 1.00 96.19 563 THR A N 1
ATOM 4201 C CA . THR A 1 563 ? 46.334 -15.088 -40.117 1.00 96.19 563 THR A CA 1
ATOM 4202 C C . THR A 1 563 ? 44.833 -15.299 -40.141 1.00 96.19 563 THR A C 1
ATOM 4204 O O . THR A 1 563 ? 44.223 -15.167 -41.199 1.00 96.19 563 THR A O 1
ATOM 4207 N N . LEU A 1 564 ? 44.256 -15.603 -38.979 1.00 96.19 564 LEU A N 1
ATOM 4208 C CA . LEU A 1 564 ? 42.817 -15.731 -38.780 1.00 96.19 564 LEU A CA 1
ATOM 4209 C C . LEU A 1 564 ? 42.261 -14.412 -38.230 1.00 96.19 564 LEU A C 1
ATOM 4211 O O . LEU A 1 564 ? 42.710 -13.942 -37.179 1.00 96.19 564 LEU A O 1
ATOM 4215 N N . GLY A 1 565 ? 41.287 -13.835 -38.933 1.00 93.00 565 GLY A N 1
ATOM 4216 C CA . GLY A 1 565 ? 40.661 -12.555 -38.597 1.00 93.00 565 GLY A CA 1
ATOM 4217 C C . GLY A 1 565 ? 39.151 -12.532 -38.850 1.00 93.00 565 GLY A C 1
ATOM 4218 O O . GLY A 1 565 ? 38.609 -13.391 -39.545 1.00 93.00 565 GLY A O 1
ATOM 4219 N N . ILE A 1 566 ? 38.478 -11.533 -38.275 1.00 91.38 566 ILE A N 1
ATOM 4220 C CA . ILE A 1 566 ? 37.059 -11.220 -38.519 1.00 91.38 566 ILE A CA 1
ATOM 4221 C C . ILE A 1 566 ? 36.977 -10.104 -39.568 1.00 91.38 566 ILE A C 1
ATOM 4223 O O . ILE A 1 566 ? 37.824 -9.210 -39.574 1.00 91.38 566 ILE A O 1
ATOM 4227 N N . LEU A 1 567 ? 36.012 -10.200 -40.488 1.00 87.19 567 LEU A N 1
ATOM 4228 C CA . LEU A 1 567 ? 35.853 -9.257 -41.597 1.00 87.19 567 LEU A CA 1
ATOM 4229 C C . LEU A 1 567 ? 34.942 -8.067 -41.222 1.00 87.19 567 LEU A C 1
ATOM 4231 O O . LEU A 1 567 ? 33.897 -8.331 -40.630 1.00 87.19 567 LEU A O 1
ATOM 4235 N N . PRO A 1 568 ? 35.229 -6.823 -41.689 1.00 67.94 568 PRO A N 1
ATOM 4236 C CA . PRO A 1 568 ? 34.607 -5.563 -41.226 1.00 67.94 568 PRO A CA 1
ATOM 4237 C C . PRO A 1 568 ? 33.101 -5.314 -41.468 1.00 67.94 568 PRO A C 1
ATOM 4239 O O . PRO A 1 568 ? 32.673 -4.161 -41.542 1.00 67.94 568 PRO A O 1
ATOM 4242 N N . GLN A 1 569 ? 32.259 -6.337 -41.619 1.00 52.78 569 GLN A N 1
ATOM 4243 C CA . GLN A 1 569 ? 30.799 -6.169 -41.642 1.00 52.78 569 GLN A CA 1
ATOM 4244 C C . GLN A 1 569 ? 30.143 -7.028 -40.556 1.00 52.78 569 GLN A C 1
ATOM 4246 O O . GLN A 1 569 ? 29.970 -8.232 -40.720 1.00 52.78 569 GLN A O 1
ATOM 4251 N N . GLY A 1 570 ? 29.760 -6.367 -39.451 1.00 55.25 570 GLY A N 1
ATOM 4252 C CA . GLY A 1 570 ? 29.087 -6.976 -38.294 1.00 55.25 570 GLY A CA 1
ATOM 4253 C C . GLY A 1 570 ? 30.011 -7.421 -37.150 1.00 55.25 570 GLY A C 1
ATOM 4254 O O . GLY A 1 570 ? 29.565 -8.197 -36.322 1.00 55.25 570 GLY A O 1
ATOM 4255 N N . ASP A 1 571 ? 31.259 -6.934 -37.100 1.00 66.44 571 ASP A N 1
ATOM 4256 C CA . ASP A 1 571 ? 32.434 -7.353 -36.296 1.00 66.44 571 ASP A CA 1
ATOM 4257 C C . ASP A 1 571 ? 32.223 -7.925 -34.880 1.00 66.44 571 ASP A C 1
ATOM 4259 O O . ASP A 1 571 ? 32.623 -7.359 -33.861 1.00 66.44 571 ASP A O 1
ATOM 4263 N N . GLY A 1 572 ? 31.656 -9.121 -34.818 1.00 71.50 572 GLY A N 1
ATOM 4264 C CA . GLY A 1 572 ? 31.599 -9.947 -33.629 1.00 71.50 572 GLY A CA 1
ATOM 4265 C C . GLY A 1 572 ? 30.461 -10.958 -33.721 1.00 71.50 572 GLY A C 1
ATOM 4266 O O . GLY A 1 572 ? 29.548 -10.808 -34.532 1.00 71.50 572 GLY A O 1
ATOM 4267 N N . PRO A 1 573 ? 30.496 -12.025 -32.921 1.00 86.44 573 PRO A N 1
ATOM 4268 C CA . PRO A 1 573 ? 29.389 -12.971 -32.858 1.00 86.44 573 PRO A CA 1
ATOM 4269 C C . PRO A 1 573 ? 28.173 -12.361 -32.130 1.00 86.44 573 PRO A C 1
ATOM 4271 O O . PRO A 1 573 ? 27.955 -12.602 -30.944 1.00 86.44 573 PRO A O 1
ATOM 4274 N N . TRP A 1 574 ? 27.377 -11.550 -32.826 1.00 85.00 574 TRP A N 1
ATOM 4275 C CA . TRP A 1 574 ? 26.115 -11.016 -32.302 1.00 85.00 574 TRP A CA 1
ATOM 4276 C C . TRP A 1 574 ? 24.991 -12.036 -32.450 1.00 85.00 574 TRP A C 1
ATOM 4278 O O . TRP A 1 574 ? 24.813 -12.620 -33.519 1.00 85.00 574 TRP A O 1
ATOM 4288 N N . ILE A 1 575 ? 24.204 -12.237 -31.394 1.00 80.56 575 ILE A N 1
ATOM 4289 C CA . ILE A 1 575 ? 23.064 -13.160 -31.419 1.00 80.56 575 ILE A CA 1
ATOM 4290 C C . ILE A 1 575 ? 22.106 -12.827 -32.562 1.00 80.56 575 ILE A C 1
ATOM 4292 O O . ILE A 1 575 ? 21.609 -11.712 -32.677 1.00 80.56 575 ILE A O 1
ATOM 4296 N N . GLY A 1 576 ? 21.784 -13.836 -33.373 1.00 76.81 576 GLY A N 1
ATOM 4297 C CA . GLY A 1 576 ? 20.827 -13.706 -34.465 1.00 76.81 576 GLY A CA 1
ATOM 4298 C C . GLY A 1 576 ? 21.345 -13.017 -35.719 1.00 76.81 576 GLY A C 1
ATOM 4299 O O . GLY A 1 576 ? 20.571 -12.898 -36.671 1.00 76.81 576 GLY A O 1
ATOM 4300 N N . GLU A 1 577 ? 22.611 -12.605 -35.731 1.00 85.94 577 GLU A N 1
ATOM 4301 C CA . GLU A 1 577 ? 23.310 -12.105 -36.908 1.00 85.94 577 GLU A CA 1
ATOM 4302 C C . GLU A 1 577 ? 24.258 -13.169 -37.485 1.00 85.94 577 GLU A C 1
ATOM 4304 O O . GLU A 1 577 ? 24.483 -14.237 -36.907 1.00 85.94 577 GLU A O 1
ATOM 4309 N N . THR A 1 578 ? 24.808 -12.884 -38.666 1.00 86.81 578 THR A N 1
ATOM 4310 C CA . THR A 1 578 ? 25.846 -13.712 -39.288 1.00 86.81 578 THR A CA 1
ATOM 4311 C C . THR A 1 578 ? 27.194 -13.035 -39.111 1.00 86.81 578 THR A C 1
ATOM 4313 O O . THR A 1 578 ? 27.381 -11.909 -39.563 1.00 86.81 578 THR A O 1
ATOM 4316 N N . MET A 1 579 ? 28.136 -13.735 -38.482 1.00 88.81 579 MET A N 1
ATOM 4317 C CA . MET A 1 579 ? 29.526 -13.298 -38.407 1.00 88.81 579 MET A CA 1
ATOM 4318 C C . MET A 1 579 ? 30.312 -13.844 -39.599 1.00 88.81 579 MET A C 1
ATOM 4320 O O . MET A 1 579 ? 30.079 -14.977 -40.023 1.00 88.81 579 MET A O 1
ATOM 4324 N N . SER A 1 580 ? 31.262 -13.063 -40.112 1.00 91.25 580 SER A N 1
ATOM 4325 C CA . SER A 1 580 ? 32.137 -13.469 -41.217 1.00 91.25 580 SER A CA 1
ATOM 4326 C C . SER A 1 580 ? 33.604 -13.269 -40.861 1.00 91.25 580 SER A C 1
ATOM 4328 O O . SER A 1 580 ? 33.959 -12.336 -40.143 1.00 91.25 580 SER A O 1
ATOM 4330 N N . GLY A 1 581 ? 34.471 -14.132 -41.374 1.00 92.81 581 GLY A N 1
ATOM 4331 C CA . GLY A 1 581 ? 35.906 -14.038 -41.149 1.00 92.81 581 GLY A CA 1
ATOM 4332 C C . GLY A 1 581 ? 36.717 -14.637 -42.284 1.00 92.81 581 GLY A C 1
ATOM 4333 O O . GLY A 1 581 ? 36.179 -15.191 -43.248 1.00 92.81 581 GLY A O 1
ATOM 4334 N N . GLU A 1 582 ? 38.033 -14.501 -42.171 1.00 94.38 582 GLU A N 1
ATOM 4335 C CA . GLU A 1 582 ? 38.962 -14.989 -43.177 1.00 94.38 582 GLU A CA 1
ATOM 4336 C C . GLU A 1 582 ? 40.255 -15.550 -42.587 1.00 94.38 582 GLU A C 1
ATOM 4338 O O . GLU A 1 582 ? 40.699 -15.176 -41.500 1.00 94.38 582 GLU A O 1
ATOM 4343 N N . VAL A 1 583 ? 40.871 -16.433 -43.368 1.00 96.25 583 VAL A N 1
ATOM 4344 C CA . VAL A 1 583 ? 42.254 -16.871 -43.233 1.00 96.25 583 VAL A CA 1
ATOM 4345 C C . VAL A 1 583 ? 43.032 -16.344 -44.432 1.00 96.25 583 VAL A C 1
ATOM 4347 O O . VAL A 1 583 ? 42.702 -16.648 -45.582 1.00 96.25 583 VAL A O 1
ATOM 4350 N N . THR A 1 584 ? 44.063 -15.548 -44.173 1.00 95.31 584 THR A N 1
ATOM 4351 C CA . THR A 1 584 ? 44.938 -14.990 -45.215 1.00 95.31 584 THR A CA 1
ATOM 4352 C C . THR A 1 584 ? 46.094 -15.932 -45.551 1.00 95.31 584 THR A C 1
ATOM 4354 O O . THR A 1 584 ? 46.359 -16.884 -44.818 1.00 95.31 584 THR A O 1
ATOM 4357 N N . ASN A 1 585 ? 46.807 -15.653 -46.649 1.00 92.56 585 ASN A N 1
ATOM 4358 C CA . ASN A 1 585 ? 48.006 -16.388 -47.071 1.00 92.56 585 ASN A CA 1
ATOM 4359 C C . ASN A 1 585 ? 47.754 -17.894 -47.250 1.00 92.56 585 ASN A C 1
ATOM 4361 O O . ASN A 1 585 ? 48.492 -18.733 -46.736 1.00 92.56 585 ASN A O 1
ATOM 4365 N N . VAL A 1 586 ? 46.701 -18.231 -48.001 1.00 91.62 586 VAL A N 1
ATOM 4366 C CA . VAL A 1 586 ? 46.337 -19.610 -48.351 1.00 91.62 586 VAL A CA 1
ATOM 4367 C C . VAL A 1 586 ? 46.564 -19.814 -49.846 1.00 91.62 586 VAL A C 1
ATOM 4369 O O . VAL A 1 586 ? 46.000 -19.087 -50.656 1.00 91.62 586 VAL A O 1
ATOM 4372 N N . LEU A 1 587 ? 47.385 -20.789 -50.248 1.00 87.00 587 LEU A N 1
ATOM 4373 C CA . LEU A 1 587 ? 47.611 -21.071 -51.673 1.00 87.00 587 LEU A CA 1
ATOM 4374 C C . LEU A 1 587 ? 46.315 -21.518 -52.372 1.00 87.00 587 LEU A C 1
ATOM 4376 O O . LEU A 1 587 ? 45.558 -22.331 -51.844 1.00 87.00 587 LEU A O 1
ATOM 4380 N N . ASN A 1 588 ? 46.085 -21.037 -53.597 1.00 82.31 588 ASN A N 1
ATOM 4381 C CA . ASN A 1 588 ? 44.941 -21.469 -54.404 1.00 82.31 588 ASN A CA 1
ATOM 4382 C C . ASN A 1 588 ? 44.990 -22.983 -54.666 1.00 82.31 588 ASN A C 1
ATOM 4384 O O . ASN A 1 588 ? 46.040 -23.526 -55.008 1.00 82.31 588 ASN A O 1
ATOM 4388 N N . GLY A 1 589 ? 43.842 -23.651 -54.533 1.00 78.00 589 GLY A N 1
ATOM 4389 C CA . GLY A 1 589 ? 43.725 -25.105 -54.695 1.00 78.00 589 GLY A CA 1
ATOM 4390 C C . GLY A 1 589 ? 44.138 -25.923 -53.466 1.00 78.00 589 GLY A C 1
ATOM 4391 O O . GLY A 1 589 ? 44.001 -27.143 -53.495 1.00 78.00 589 GLY A O 1
ATOM 4392 N N . MET A 1 590 ? 44.603 -25.275 -52.392 1.00 86.19 590 MET A N 1
ATOM 4393 C CA . MET A 1 590 ? 44.830 -25.917 -51.095 1.00 86.19 590 MET A CA 1
ATOM 4394 C C . MET A 1 590 ? 43.580 -25.866 -50.213 1.00 86.19 590 MET A C 1
ATOM 4396 O O . MET A 1 590 ? 42.616 -25.165 -50.520 1.00 86.19 590 MET A O 1
ATOM 4400 N N . ALA A 1 591 ? 43.597 -26.617 -49.111 1.00 85.50 591 ALA A N 1
ATOM 4401 C CA . ALA A 1 591 ? 42.508 -26.663 -48.143 1.00 85.50 591 ALA A CA 1
ATOM 4402 C C . ALA A 1 591 ? 42.874 -25.900 -46.863 1.00 85.50 591 ALA A C 1
ATOM 4404 O O . ALA A 1 591 ? 44.008 -25.969 -46.388 1.00 85.50 591 ALA A O 1
ATOM 4405 N N . SER A 1 592 ? 41.894 -25.209 -46.284 1.00 92.69 592 SER A N 1
ATOM 4406 C CA . SER A 1 592 ? 41.993 -24.601 -44.957 1.00 92.69 592 SER A CA 1
ATOM 4407 C C . SER A 1 592 ? 40.901 -25.179 -44.060 1.00 92.69 592 SER A C 1
ATOM 4409 O O . SER A 1 592 ? 39.758 -25.349 -44.492 1.00 92.69 592 SER A O 1
ATOM 4411 N N . GLN A 1 593 ? 41.261 -25.533 -42.831 1.00 94.88 593 GLN A N 1
ATOM 4412 C CA . GLN A 1 593 ? 40.367 -26.108 -41.833 1.00 94.88 593 GLN A CA 1
ATOM 4413 C C . GLN A 1 593 ? 40.288 -25.185 -40.624 1.00 94.88 593 GLN A C 1
ATOM 4415 O O . GLN A 1 593 ? 41.304 -24.868 -40.014 1.00 94.88 593 GLN A O 1
ATOM 4420 N N . LEU A 1 594 ? 39.078 -24.773 -40.268 1.00 95.44 594 LEU A N 1
ATOM 4421 C CA . LEU A 1 594 ? 38.797 -24.047 -39.041 1.00 95.44 594 LEU A CA 1
ATOM 4422 C C . LEU A 1 594 ? 38.514 -25.046 -37.917 1.00 95.44 594 LEU A C 1
ATOM 4424 O O . LEU A 1 594 ? 37.713 -25.964 -38.085 1.00 95.44 594 LEU A O 1
ATOM 4428 N N . VAL A 1 595 ? 39.177 -24.861 -36.786 1.00 95.44 595 VAL A N 1
ATOM 4429 C CA . VAL A 1 595 ? 39.130 -25.715 -35.602 1.00 95.44 595 VAL A CA 1
ATOM 4430 C C . VAL A 1 595 ? 38.420 -24.968 -34.481 1.00 95.44 595 VAL A C 1
ATOM 4432 O O . VAL A 1 595 ? 38.784 -23.832 -34.171 1.00 95.44 595 VAL A O 1
ATOM 4435 N N . PHE A 1 596 ? 37.458 -25.634 -33.848 1.00 92.69 596 PHE A N 1
ATOM 4436 C CA . PHE A 1 596 ? 36.829 -25.221 -32.596 1.00 92.69 596 PHE A CA 1
ATOM 4437 C C . PHE A 1 596 ? 37.075 -26.295 -31.537 1.00 92.69 596 PHE A C 1
ATOM 4439 O O . PHE A 1 596 ? 36.979 -27.487 -31.833 1.00 92.69 596 PHE A O 1
ATOM 4446 N N . GLY A 1 597 ? 37.356 -25.885 -30.305 1.00 90.38 597 GLY A N 1
ATOM 4447 C CA . GLY A 1 597 ? 37.689 -26.821 -29.234 1.00 90.38 597 GLY A CA 1
ATOM 4448 C C . GLY A 1 597 ? 37.985 -26.128 -27.913 1.00 90.38 597 GLY A C 1
ATOM 4449 O O . GLY A 1 597 ? 37.847 -24.915 -27.799 1.00 90.38 597 GLY A O 1
ATOM 4450 N N . GLY A 1 598 ? 38.393 -26.881 -26.898 1.00 91.50 59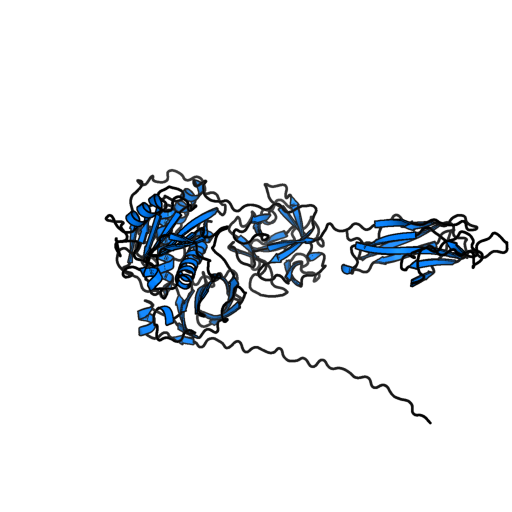8 GLY A N 1
ATOM 4451 C CA . GLY A 1 598 ? 38.948 -26.324 -25.668 1.00 91.50 598 GLY A CA 1
ATOM 4452 C C . GLY A 1 598 ? 40.375 -25.807 -25.875 1.00 91.50 598 GLY A C 1
ATOM 4453 O O . GLY A 1 598 ? 41.120 -26.308 -26.718 1.00 91.50 598 GLY A O 1
ATOM 4454 N N . ARG A 1 599 ? 40.791 -24.802 -25.090 1.00 93.56 599 ARG A N 1
ATOM 4455 C CA . ARG A 1 599 ? 42.201 -24.381 -25.056 1.00 93.56 599 ARG A CA 1
ATOM 4456 C C . ARG A 1 599 ? 43.057 -25.479 -24.432 1.00 93.56 599 ARG A C 1
ATOM 4458 O O . ARG A 1 599 ? 42.796 -25.909 -23.309 1.00 93.56 599 ARG A O 1
ATOM 4465 N N . LEU A 1 600 ? 44.117 -25.874 -25.130 1.00 93.75 600 LEU A N 1
ATOM 4466 C CA . LEU A 1 600 ? 45.106 -26.796 -24.590 1.00 93.75 600 LEU A CA 1
ATOM 4467 C C . LEU A 1 600 ? 45.908 -26.105 -23.482 1.00 93.75 600 LEU A C 1
ATOM 4469 O O . LEU A 1 600 ? 46.338 -24.960 -23.630 1.00 93.75 600 LEU A O 1
ATOM 4473 N N . ALA A 1 601 ? 46.166 -26.824 -22.388 1.00 90.69 601 ALA A N 1
ATOM 4474 C CA . ALA A 1 601 ? 47.020 -26.336 -21.302 1.00 90.69 601 ALA A CA 1
ATOM 4475 C C . ALA A 1 601 ? 48.469 -26.079 -21.763 1.00 90.69 601 ALA A C 1
ATOM 4477 O O . ALA A 1 601 ? 49.192 -25.285 -21.165 1.00 90.69 601 ALA A O 1
ATOM 4478 N N . SER A 1 602 ? 48.908 -26.749 -22.829 1.00 93.25 602 SER A N 1
ATOM 4479 C CA . SER A 1 602 ? 50.183 -26.504 -23.504 1.00 93.25 602 SER A CA 1
ATOM 4480 C C . SER A 1 602 ? 49.993 -26.673 -25.015 1.00 93.25 602 SER A C 1
ATOM 4482 O O . SER A 1 602 ? 49.364 -27.655 -25.413 1.00 93.25 602 SER A O 1
ATOM 4484 N N . PRO A 1 603 ? 50.495 -25.748 -25.858 1.00 95.19 603 PRO A N 1
ATOM 4485 C CA . PRO A 1 603 ? 50.356 -25.865 -27.308 1.00 95.19 603 PRO A CA 1
ATOM 4486 C C . PRO A 1 603 ? 51.011 -27.146 -27.836 1.00 95.19 603 PRO A C 1
ATOM 4488 O O . PRO A 1 603 ? 52.105 -27.508 -27.402 1.00 95.19 603 PRO A O 1
ATOM 4491 N N . LEU A 1 604 ? 50.354 -27.816 -28.782 1.00 94.50 604 LEU A N 1
ATOM 4492 C CA . LEU A 1 604 ? 50.869 -29.019 -29.431 1.00 94.50 604 LEU A CA 1
ATOM 4493 C C . LEU A 1 604 ? 51.720 -28.637 -30.646 1.00 94.50 604 LEU A C 1
ATOM 4495 O O . LEU A 1 604 ? 51.189 -28.120 -31.628 1.00 94.50 604 LEU A O 1
ATOM 4499 N N . ASP A 1 605 ? 53.017 -28.937 -30.595 1.00 92.06 605 ASP A N 1
ATOM 4500 C CA . ASP A 1 605 ? 53.926 -28.783 -31.736 1.00 92.06 605 ASP A 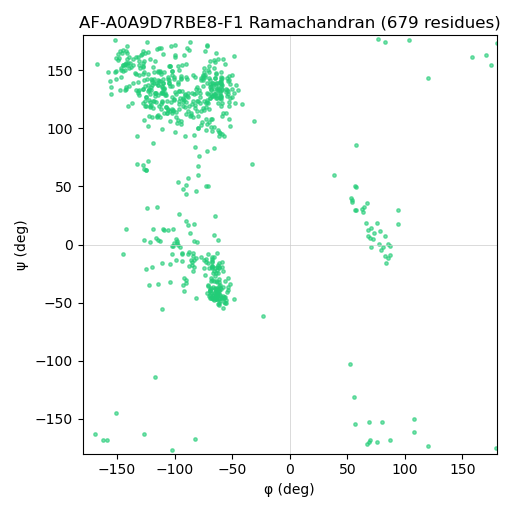CA 1
ATOM 4501 C C . ASP A 1 605 ? 53.644 -29.857 -32.799 1.00 92.06 605 ASP A C 1
ATOM 4503 O O . ASP A 1 605 ? 53.665 -31.061 -32.524 1.00 92.06 605 ASP A O 1
ATOM 4507 N N . LEU A 1 606 ? 53.386 -29.418 -34.031 1.00 91.25 606 LEU A N 1
ATOM 4508 C CA . LEU A 1 606 ? 53.091 -30.267 -35.183 1.00 91.25 606 LEU A CA 1
ATOM 4509 C C . LEU A 1 606 ? 54.349 -30.718 -35.944 1.00 91.25 606 LEU A C 1
ATOM 4511 O O . LEU A 1 606 ? 54.250 -31.216 -37.069 1.00 91.25 606 LEU A O 1
ATOM 4515 N N . GLY A 1 607 ? 55.540 -30.615 -35.348 1.00 86.62 607 GLY A N 1
ATOM 4516 C CA . GLY A 1 607 ? 56.789 -31.122 -35.922 1.00 86.62 607 GLY A CA 1
ATOM 4517 C C . GLY A 1 607 ? 56.720 -32.592 -36.360 1.00 86.62 607 GLY A C 1
ATOM 4518 O O . GLY A 1 607 ? 57.274 -32.949 -37.399 1.00 86.62 607 GLY A O 1
ATOM 4519 N N . PHE A 1 608 ? 55.954 -33.431 -35.651 1.00 85.88 608 PHE A N 1
ATOM 4520 C CA . PHE A 1 608 ? 55.726 -34.836 -36.023 1.00 85.88 608 PHE A CA 1
ATOM 4521 C C . PHE A 1 608 ? 54.962 -35.009 -37.352 1.00 85.88 608 PHE A C 1
ATOM 4523 O O . PHE A 1 608 ? 55.064 -36.056 -37.986 1.00 85.88 608 PHE A O 1
ATOM 4530 N N . LEU A 1 609 ? 54.246 -33.976 -37.811 1.00 85.19 609 LEU A N 1
ATOM 4531 C CA . LEU A 1 609 ? 53.588 -33.904 -39.121 1.00 85.19 609 LEU A CA 1
ATOM 4532 C C . LEU A 1 609 ? 54.448 -33.176 -40.157 1.00 85.19 609 LEU A C 1
ATOM 4534 O O . LEU A 1 609 ? 53.920 -32.575 -41.089 1.00 85.19 609 LEU A O 1
ATOM 4538 N N . SER A 1 610 ? 55.774 -33.173 -39.994 1.00 85.44 610 SER A N 1
ATOM 4539 C CA . SER A 1 610 ? 56.682 -32.404 -40.855 1.00 85.44 610 SER A CA 1
ATOM 4540 C C . SER A 1 610 ? 56.363 -30.904 -40.874 1.00 85.44 610 SER A C 1
ATOM 4542 O O . SER A 1 610 ? 56.598 -30.250 -41.879 1.00 85.44 610 SER A O 1
ATOM 4544 N N . SER A 1 611 ? 55.816 -30.356 -39.781 1.00 88.56 611 SER A N 1
ATOM 4545 C CA . SER A 1 611 ? 55.443 -28.936 -39.652 1.00 88.56 611 SER A CA 1
ATOM 4546 C C . SER A 1 611 ? 56.117 -28.295 -38.430 1.00 88.56 611 SER A C 1
ATOM 4548 O O . SER A 1 611 ? 55.439 -27.930 -37.470 1.00 88.56 611 SER A O 1
ATOM 4550 N N . PRO A 1 612 ? 57.462 -28.208 -38.408 1.00 84.88 612 PRO A N 1
ATOM 4551 C CA . PRO A 1 612 ? 58.196 -27.736 -37.237 1.00 84.88 612 PRO A CA 1
ATOM 4552 C C . PRO A 1 612 ? 57.866 -26.273 -36.918 1.00 84.88 612 PRO A C 1
ATOM 4554 O O . PRO A 1 612 ? 57.813 -25.431 -37.817 1.00 84.88 612 PRO A O 1
ATOM 4557 N N . ASN A 1 613 ? 57.719 -25.956 -35.628 1.00 85.44 613 ASN A N 1
ATOM 4558 C CA . ASN A 1 613 ? 57.345 -24.629 -35.111 1.00 85.44 613 ASN A CA 1
ATOM 4559 C C . ASN A 1 613 ? 55.905 -24.186 -35.437 1.00 85.44 613 ASN A C 1
ATOM 4561 O O . ASN A 1 613 ? 55.568 -23.014 -35.245 1.00 85.44 613 ASN A O 1
ATOM 4565 N N . CYS A 1 614 ? 55.054 -25.093 -35.920 1.00 92.06 614 CYS A N 1
ATOM 4566 C CA . CYS A 1 614 ? 53.623 -24.858 -36.078 1.00 92.06 614 CYS A CA 1
ATOM 4567 C C . CYS A 1 614 ? 52.883 -25.463 -34.891 1.00 92.06 614 CYS A C 1
ATOM 4569 O O . CYS A 1 614 ? 52.877 -26.677 -34.717 1.00 92.06 614 CYS A O 1
ATOM 4571 N N . ASN A 1 615 ? 52.260 -24.611 -34.077 1.00 95.50 615 ASN A N 1
ATOM 4572 C CA . ASN A 1 615 ? 51.556 -25.042 -32.875 1.00 95.50 615 ASN A CA 1
ATOM 4573 C C . ASN A 1 615 ? 50.040 -25.034 -33.071 1.00 95.50 615 ASN A C 1
ATOM 4575 O O . ASN A 1 615 ? 49.471 -24.064 -33.585 1.00 95.50 615 ASN A O 1
ATOM 4579 N N . LEU A 1 616 ? 49.397 -26.093 -32.589 1.00 95.50 616 LEU A N 1
ATOM 4580 C CA . LEU A 1 616 ? 47.962 -26.149 -32.364 1.00 95.50 616 LEU A CA 1
ATOM 4581 C C . LEU A 1 616 ? 47.678 -25.744 -30.910 1.00 95.50 616 LEU A C 1
ATOM 4583 O O . LEU A 1 616 ? 48.255 -26.301 -29.977 1.00 95.50 616 LEU A O 1
ATOM 4587 N N . TYR A 1 617 ? 46.806 -24.759 -30.710 1.00 96.88 617 TYR A N 1
ATOM 4588 C CA . TYR A 1 617 ? 46.454 -24.244 -29.381 1.00 96.88 617 TYR A CA 1
ATOM 4589 C C . TYR A 1 617 ? 45.147 -24.821 -28.834 1.00 96.88 617 TYR A C 1
ATOM 4591 O O . TYR A 1 617 ? 44.851 -24.640 -27.652 1.00 96.88 617 TYR A O 1
ATOM 4599 N N . LEU A 1 618 ? 44.362 -25.478 -29.688 1.00 96.25 618 LEU A N 1
ATOM 4600 C CA . LEU A 1 618 ? 43.038 -26.001 -29.373 1.00 96.25 618 LEU A CA 1
ATOM 4601 C C . LEU A 1 618 ? 43.001 -27.515 -29.522 1.00 96.25 618 LEU A C 1
ATOM 4603 O O . LEU A 1 618 ? 43.693 -28.074 -30.371 1.00 96.25 618 LEU A O 1
ATOM 4607 N N . ASP A 1 619 ? 42.174 -28.179 -28.722 1.00 92.94 619 ASP A N 1
ATOM 4608 C CA . ASP A 1 619 ? 41.787 -29.544 -29.053 1.00 92.94 619 ASP A CA 1
ATOM 4609 C C . ASP A 1 619 ? 40.942 -29.579 -30.340 1.00 92.94 619 ASP A C 1
ATOM 4611 O O . ASP A 1 619 ? 40.385 -28.579 -30.800 1.00 92.94 619 ASP A O 1
ATOM 4615 N N . LEU A 1 620 ? 40.902 -30.750 -30.969 1.00 88.25 620 LEU A N 1
ATOM 4616 C CA . LEU A 1 620 ? 40.213 -30.973 -32.236 1.00 88.25 620 LEU A CA 1
ATOM 4617 C C . LEU A 1 620 ? 38.742 -31.353 -32.004 1.00 88.25 620 LEU A C 1
ATOM 4619 O O . LEU A 1 620 ? 38.304 -32.421 -32.427 1.00 88.25 620 LEU A O 1
ATOM 4623 N N . GLY A 1 621 ? 37.989 -30.499 -31.308 1.00 88.25 621 GLY A N 1
ATOM 4624 C CA . GLY A 1 621 ? 36.576 -30.743 -31.000 1.00 88.25 621 GLY A CA 1
ATOM 4625 C C . GLY A 1 621 ? 35.675 -30.756 -32.242 1.00 88.25 621 GLY A C 1
ATOM 4626 O O . GLY A 1 621 ? 34.870 -31.668 -32.426 1.00 88.25 621 GLY A O 1
ATOM 4627 N N . LEU A 1 622 ? 35.825 -29.761 -33.118 1.00 91.38 622 LEU A N 1
ATOM 4628 C CA . LEU A 1 622 ? 35.113 -29.650 -34.391 1.00 91.38 622 LEU A CA 1
ATOM 4629 C C . LEU A 1 622 ? 36.035 -29.057 -35.458 1.00 91.38 622 LEU A C 1
ATOM 4631 O O . LEU A 1 622 ? 36.671 -28.031 -35.230 1.00 91.38 622 LEU A O 1
ATOM 4635 N N . LEU A 1 623 ? 36.054 -29.673 -36.642 1.00 92.25 623 LEU A N 1
ATOM 4636 C CA . LEU A 1 623 ? 36.768 -29.162 -37.809 1.00 92.25 623 LEU A CA 1
ATOM 4637 C C . LEU A 1 623 ? 35.793 -28.841 -38.939 1.00 92.25 623 LEU A C 1
ATOM 4639 O O . LEU A 1 623 ? 34.984 -29.679 -39.336 1.00 92.25 623 LEU A O 1
ATOM 4643 N N . VAL A 1 624 ? 35.916 -27.641 -39.496 1.00 92.81 624 VAL A N 1
ATOM 4644 C CA . VAL A 1 624 ? 35.125 -27.166 -40.631 1.00 92.81 624 VAL A CA 1
ATOM 4645 C C . VAL A 1 624 ? 36.074 -26.817 -41.770 1.00 92.81 624 VAL A C 1
ATOM 4647 O O . VAL A 1 624 ? 36.941 -25.962 -41.621 1.00 92.81 624 VAL A O 1
ATOM 4650 N N . THR A 1 625 ? 35.925 -27.469 -42.922 1.00 92.50 625 THR A N 1
ATOM 4651 C CA . THR A 1 625 ? 36.714 -27.109 -44.112 1.00 92.50 625 THR A CA 1
ATOM 4652 C C . THR A 1 625 ? 36.118 -25.859 -44.751 1.00 92.50 625 THR A C 1
ATOM 4654 O O . THR A 1 625 ? 34.922 -25.835 -45.038 1.00 92.50 625 THR A O 1
ATOM 4657 N N . ILE A 1 626 ? 36.941 -24.834 -44.976 1.00 92.12 626 ILE A N 1
ATOM 4658 C CA . ILE A 1 626 ? 36.506 -23.539 -45.512 1.00 92.12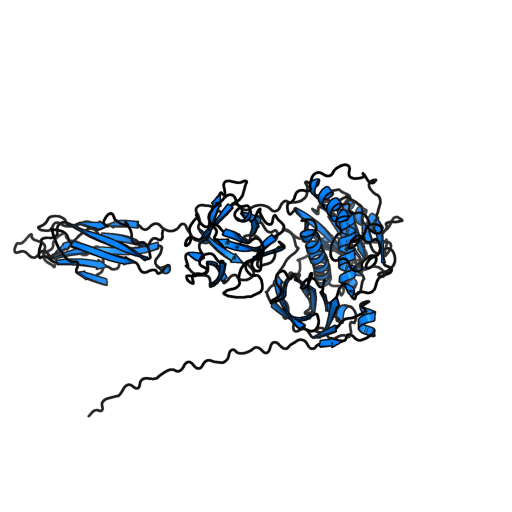 626 ILE A CA 1
ATOM 4659 C C . ILE A 1 626 ? 37.021 -23.336 -46.949 1.00 92.12 626 ILE A C 1
ATOM 4661 O O . ILE A 1 626 ? 38.160 -23.707 -47.254 1.00 92.12 626 ILE A O 1
ATOM 4665 N N . PRO A 1 627 ? 36.191 -22.790 -47.860 1.00 87.44 627 PRO A N 1
ATOM 4666 C CA . PRO A 1 627 ? 36.543 -22.654 -49.269 1.00 87.44 627 PRO A CA 1
ATOM 4667 C C . PRO A 1 627 ? 37.675 -21.642 -49.469 1.00 87.44 627 PRO A C 1
ATOM 4669 O O . PRO A 1 627 ? 37.684 -20.573 -48.858 1.00 87.44 627 PRO A O 1
ATOM 4672 N N . VAL A 1 628 ? 38.609 -21.975 -50.364 1.00 90.50 628 VAL A N 1
ATOM 4673 C CA . VAL A 1 628 ? 39.782 -21.154 -50.689 1.00 90.50 628 VAL A CA 1
ATOM 4674 C C . VAL A 1 628 ? 39.626 -20.532 -52.074 1.00 90.50 628 VAL A C 1
ATOM 4676 O O . VAL A 1 628 ? 39.389 -21.237 -53.054 1.00 90.50 628 VAL A O 1
ATOM 4679 N N . GLY A 1 629 ? 39.810 -19.218 -52.171 1.00 88.56 629 GLY A N 1
ATOM 4680 C CA . GLY A 1 629 ? 39.794 -18.476 -53.426 1.00 88.56 629 GLY A CA 1
ATOM 4681 C C . GLY A 1 629 ? 40.586 -17.174 -53.326 1.00 88.56 629 GLY A C 1
ATOM 4682 O O . GLY A 1 629 ? 40.552 -16.486 -52.309 1.00 88.56 629 GLY A O 1
ATOM 4683 N N . GLY A 1 630 ? 41.328 -16.831 -54.383 1.00 86.31 630 GLY A N 1
ATOM 4684 C CA . GLY A 1 630 ? 42.067 -15.565 -54.451 1.00 86.31 630 GLY A CA 1
ATOM 4685 C C . GLY A 1 630 ? 43.151 -15.408 -53.377 1.00 86.31 630 GLY A C 1
ATOM 4686 O O . GLY A 1 630 ? 43.417 -14.292 -52.941 1.00 86.31 630 GLY A O 1
ATOM 4687 N N . GLY A 1 631 ? 43.764 -16.509 -52.930 1.00 89.31 631 GLY A N 1
ATOM 4688 C CA . GLY A 1 631 ? 44.801 -16.482 -51.892 1.00 89.31 631 GLY A CA 1
ATOM 4689 C C . GLY A 1 631 ? 44.282 -16.444 -50.445 1.00 89.31 631 GLY A C 1
ATOM 4690 O O . GLY A 1 631 ? 45.065 -16.234 -49.513 1.00 89.31 631 GLY A O 1
ATOM 4691 N N . ARG A 1 632 ? 42.965 -16.584 -50.244 1.00 93.12 632 ARG A N 1
ATOM 4692 C CA . ARG A 1 632 ? 42.286 -16.456 -48.946 1.00 93.12 632 ARG A CA 1
ATOM 4693 C C . ARG A 1 632 ? 41.259 -17.564 -48.760 1.00 93.12 632 ARG A C 1
ATOM 4695 O O . ARG A 1 632 ? 40.721 -18.077 -49.738 1.00 93.12 632 ARG A O 1
ATOM 4702 N N . ALA A 1 633 ? 40.953 -17.898 -47.513 1.00 94.19 633 ALA A N 1
ATOM 4703 C CA . ALA A 1 633 ? 39.837 -18.771 -47.173 1.00 94.19 633 ALA A CA 1
ATOM 4704 C C . ALA A 1 633 ? 38.815 -17.993 -46.344 1.00 94.19 633 ALA A C 1
ATOM 4706 O O . ALA A 1 633 ? 39.177 -17.444 -45.309 1.00 94.19 633 ALA A O 1
ATOM 4707 N N . THR A 1 634 ? 37.562 -17.916 -46.785 1.00 92.69 634 THR A N 1
ATOM 4708 C CA . THR A 1 634 ? 36.521 -17.120 -46.107 1.00 92.69 634 THR A CA 1
ATOM 4709 C C . THR A 1 634 ? 35.456 -18.021 -45.503 1.00 92.69 634 THR A C 1
ATOM 4711 O O . THR A 1 634 ? 35.195 -19.115 -46.006 1.00 92.69 634 THR A O 1
ATOM 4714 N N . PHE A 1 635 ? 34.851 -17.577 -44.405 1.00 91.69 635 PHE A N 1
ATOM 4715 C CA . PHE A 1 635 ? 33.786 -18.304 -43.724 1.00 91.69 635 PHE A CA 1
ATOM 4716 C C . PHE A 1 635 ? 32.719 -17.356 -43.188 1.00 91.69 635 PHE A C 1
ATOM 4718 O O . PHE A 1 635 ? 32.991 -16.186 -42.914 1.00 91.69 635 PHE A O 1
ATOM 4725 N N . ALA A 1 636 ? 31.515 -17.894 -43.005 1.00 90.69 636 ALA A N 1
ATOM 4726 C CA . ALA A 1 636 ? 30.399 -17.202 -42.383 1.00 90.69 636 ALA A CA 1
ATOM 4727 C C . ALA A 1 636 ? 29.597 -18.175 -41.511 1.00 90.69 636 ALA A C 1
ATOM 4729 O O . ALA A 1 636 ? 29.304 -19.294 -41.938 1.00 90.69 636 ALA A O 1
ATOM 4730 N N . PHE A 1 637 ? 29.231 -17.745 -40.303 1.00 87.38 637 PHE A N 1
ATOM 4731 C CA . PHE A 1 637 ? 28.417 -18.524 -39.370 1.00 87.38 637 PHE A CA 1
ATOM 4732 C C . PHE A 1 637 ? 27.262 -17.683 -38.841 1.00 87.38 637 PHE A C 1
ATOM 4734 O O . PHE A 1 637 ? 27.460 -16.553 -38.391 1.00 87.38 637 PHE A O 1
ATOM 4741 N N . SER A 1 638 ? 26.057 -18.247 -38.852 1.00 88.25 638 SER A N 1
ATOM 4742 C CA . SER A 1 638 ? 24.909 -17.644 -38.177 1.00 88.25 638 SER A CA 1
ATOM 4743 C C . SER A 1 638 ? 24.968 -17.956 -36.687 1.00 88.25 638 SER A C 1
ATOM 4745 O O . SER A 1 638 ? 25.004 -19.122 -36.291 1.00 88.25 638 SER A O 1
ATOM 4747 N N . VAL A 1 639 ? 24.956 -16.919 -35.854 1.00 85.69 639 VAL A N 1
ATOM 4748 C CA . VAL A 1 639 ? 24.914 -17.076 -34.400 1.00 85.69 639 VAL A CA 1
ATOM 4749 C C . VAL A 1 639 ? 23.465 -17.372 -33.997 1.00 85.69 639 VAL A C 1
ATOM 4751 O O . VAL A 1 639 ? 22.576 -16.574 -34.314 1.00 85.69 639 VAL A O 1
ATOM 4754 N N . PRO A 1 640 ? 23.178 -18.494 -33.307 1.00 82.06 640 PRO A N 1
ATOM 4755 C CA . PRO A 1 640 ? 21.815 -18.827 -32.905 1.00 82.06 640 PRO A CA 1
ATOM 4756 C C . PRO A 1 640 ? 21.158 -17.694 -32.111 1.00 82.06 640 PRO A C 1
ATOM 4758 O O . PRO A 1 640 ? 21.807 -17.064 -31.276 1.00 82.06 640 PRO A O 1
ATOM 4761 N N . ARG A 1 641 ? 19.849 -17.478 -32.311 1.00 75.38 641 ARG A N 1
ATOM 4762 C CA . ARG A 1 641 ? 19.024 -16.549 -31.509 1.00 75.38 641 ARG A CA 1
ATOM 4763 C C . ARG A 1 641 ? 18.746 -17.095 -30.101 1.00 75.38 641 ARG A C 1
ATOM 4765 O O . ARG A 1 641 ? 17.598 -17.180 -29.682 1.00 75.38 641 ARG A O 1
ATOM 4772 N N . SER A 1 642 ? 19.793 -17.525 -29.399 1.00 67.94 642 SER A N 1
ATOM 4773 C CA . SER A 1 642 ? 19.709 -18.111 -28.063 1.00 67.94 642 SER A CA 1
ATOM 4774 C C . SER A 1 642 ? 20.398 -17.206 -27.044 1.00 67.94 642 SER A C 1
ATOM 4776 O O . SER A 1 642 ? 21.623 -17.103 -27.054 1.00 67.94 642 SER A O 1
ATOM 4778 N N . PRO A 1 643 ? 19.651 -16.575 -26.132 1.00 55.78 643 PRO A N 1
ATOM 4779 C CA . PRO A 1 643 ? 20.198 -15.619 -25.173 1.00 55.78 643 PRO A CA 1
ATOM 4780 C C . PRO A 1 643 ? 21.133 -16.252 -24.126 1.00 55.78 643 PRO A C 1
ATOM 4782 O O . PRO A 1 643 ? 21.954 -15.548 -23.547 1.00 55.78 643 PRO A O 1
ATOM 4785 N N . PHE A 1 644 ? 21.086 -17.577 -23.928 1.00 57.84 644 PHE A N 1
ATOM 4786 C CA . PHE A 1 644 ? 22.057 -18.318 -23.103 1.00 57.84 644 PHE A CA 1
ATOM 4787 C C . PHE A 1 644 ? 23.494 -18.220 -23.623 1.00 57.84 644 PHE A C 1
ATOM 4789 O O . PHE A 1 644 ? 24.437 -18.560 -22.916 1.00 57.84 644 PHE A O 1
ATOM 4796 N N . LEU A 1 645 ? 23.655 -17.788 -24.873 1.00 68.19 645 LEU A N 1
ATOM 4797 C CA . LEU A 1 645 ? 24.949 -17.614 -25.496 1.00 68.19 645 LEU A CA 1
ATOM 4798 C C . LEU A 1 645 ? 25.579 -16.252 -25.175 1.00 68.19 645 LEU A C 1
ATOM 4800 O O . LEU A 1 645 ? 26.784 -16.132 -25.333 1.00 68.19 645 LEU A O 1
ATOM 4804 N N . VAL A 1 646 ? 24.834 -15.238 -24.707 1.00 71.25 646 VAL A N 1
ATOM 4805 C CA . VAL A 1 646 ? 25.410 -13.908 -24.416 1.00 71.25 646 VAL A CA 1
ATOM 4806 C C . VAL A 1 646 ? 26.509 -14.020 -23.359 1.00 71.25 646 VAL A C 1
ATOM 4808 O O . VAL A 1 646 ? 26.285 -14.525 -22.263 1.00 71.25 646 VAL A O 1
ATOM 4811 N N . GLY A 1 647 ? 27.700 -13.518 -23.680 1.00 72.06 647 GLY A N 1
ATOM 4812 C CA . GLY A 1 647 ? 28.888 -13.578 -22.829 1.00 72.06 647 GLY A CA 1
ATOM 4813 C C . GLY A 1 647 ? 29.660 -14.900 -22.907 1.00 72.06 647 GLY A C 1
ATOM 4814 O O . GLY A 1 647 ? 30.788 -14.962 -22.417 1.00 72.06 647 GLY A O 1
ATOM 4815 N N . ALA A 1 648 ? 29.116 -15.940 -23.550 1.00 82.25 648 ALA A N 1
ATOM 4816 C CA . ALA A 1 648 ? 29.849 -17.178 -23.785 1.00 82.25 648 ALA A CA 1
ATOM 4817 C C . ALA A 1 648 ? 31.018 -16.925 -24.747 1.00 82.25 648 ALA A C 1
ATOM 4819 O O . ALA A 1 648 ? 30.884 -16.186 -25.724 1.00 82.25 648 ALA A O 1
ATOM 4820 N N . THR A 1 649 ? 32.170 -17.533 -24.457 1.00 86.75 649 THR A N 1
ATOM 4821 C CA . THR A 1 649 ? 33.393 -17.381 -25.253 1.00 86.75 649 THR A CA 1
ATOM 4822 C C . THR A 1 649 ? 33.777 -18.703 -25.902 1.00 86.75 649 THR A C 1
ATOM 4824 O O . THR A 1 649 ? 33.884 -19.716 -25.214 1.00 86.75 649 THR A O 1
ATOM 4827 N N . PHE A 1 650 ? 34.013 -18.678 -27.212 1.00 89.12 650 PHE A N 1
ATOM 4828 C CA . PHE A 1 650 ? 34.395 -19.845 -28.007 1.00 89.12 650 PHE A CA 1
ATOM 4829 C C . PHE A 1 650 ? 35.736 -19.580 -28.688 1.00 89.12 650 PHE A C 1
ATOM 4831 O O . PHE A 1 650 ? 35.832 -18.627 -29.466 1.00 89.12 650 PHE A O 1
ATOM 4838 N N . PRO A 1 651 ? 36.778 -20.377 -28.419 1.00 94.50 651 PRO A N 1
ATOM 4839 C CA . PRO A 1 651 ? 38.047 -20.206 -29.094 1.00 94.50 651 PRO A CA 1
ATOM 4840 C C . PRO A 1 651 ? 38.039 -20.929 -30.449 1.00 94.50 651 PRO A C 1
ATOM 4842 O O . PRO A 1 651 ? 37.444 -21.999 -30.608 1.00 94.50 651 PRO A O 1
ATOM 4845 N N . MET A 1 652 ? 38.732 -20.354 -31.427 1.00 95.19 652 MET A N 1
ATOM 4846 C CA . MET A 1 652 ? 38.944 -20.964 -32.738 1.00 95.19 652 MET A CA 1
ATOM 4847 C C . MET A 1 652 ? 40.355 -20.714 -33.274 1.00 95.19 652 MET A C 1
ATOM 4849 O O . MET A 1 652 ? 40.999 -19.727 -32.922 1.00 95.19 652 MET A O 1
ATOM 4853 N N . GLN A 1 653 ? 40.834 -21.605 -34.137 1.00 97.31 653 GLN A N 1
ATOM 4854 C CA . GLN A 1 653 ? 42.122 -21.511 -34.835 1.00 97.31 653 GLN A CA 1
ATOM 4855 C C . GLN A 1 653 ? 41.968 -22.109 -36.237 1.00 97.31 653 GLN A C 1
ATOM 4857 O O . GLN A 1 653 ? 41.114 -22.965 -36.433 1.00 97.31 653 GLN A O 1
ATOM 4862 N N . ALA A 1 654 ? 42.775 -21.705 -37.217 1.00 96.69 654 ALA A N 1
ATOM 4863 C CA . ALA A 1 654 ? 42.781 -22.330 -38.535 1.00 96.69 654 ALA A CA 1
ATOM 4864 C C . ALA A 1 654 ? 44.101 -23.054 -38.850 1.00 96.69 654 ALA A C 1
ATOM 4866 O O . ALA A 1 654 ? 45.187 -22.665 -38.409 1.00 96.69 654 ALA A O 1
ATOM 4867 N N . LEU A 1 655 ? 43.974 -24.110 -39.651 1.00 94.50 655 LEU A N 1
ATOM 4868 C CA . LEU A 1 655 ? 45.041 -24.945 -40.187 1.00 94.50 655 LEU A CA 1
ATOM 4869 C C . LEU A 1 655 ? 45.010 -24.869 -41.713 1.00 94.50 655 LEU A C 1
ATOM 4871 O O . LEU A 1 655 ? 44.000 -25.192 -42.333 1.00 94.50 655 LEU A O 1
ATOM 4875 N N . VAL A 1 656 ? 46.119 -24.478 -42.328 1.00 93.12 656 VAL A N 1
ATOM 4876 C CA . VAL A 1 656 ? 46.282 -24.436 -43.783 1.00 93.12 656 VAL A CA 1
ATOM 4877 C C . VAL A 1 656 ? 47.082 -25.657 -44.218 1.00 93.12 656 VAL A C 1
ATOM 4879 O O . VAL A 1 656 ? 48.247 -25.794 -43.850 1.00 93.12 656 VAL A O 1
ATOM 4882 N N . ILE A 1 657 ? 46.462 -26.548 -44.990 1.00 89.31 657 ILE A N 1
ATOM 4883 C CA . ILE A 1 657 ? 47.105 -27.758 -45.511 1.00 89.31 657 ILE A CA 1
ATOM 4884 C C . ILE A 1 657 ? 47.953 -27.359 -46.719 1.00 89.31 657 ILE A C 1
ATOM 4886 O O . ILE A 1 657 ? 47.418 -26.989 -47.761 1.00 89.31 657 ILE A O 1
ATOM 4890 N N . ASP A 1 658 ? 49.274 -27.431 -46.578 1.00 79.69 658 ASP A N 1
ATOM 4891 C CA . ASP A 1 658 ? 50.238 -26.860 -47.520 1.00 79.69 658 ASP A CA 1
ATOM 4892 C C . ASP A 1 658 ? 51.283 -27.900 -47.999 1.00 79.69 658 ASP A C 1
ATOM 4894 O O . ASP A 1 658 ? 52.477 -27.787 -47.732 1.00 79.69 658 ASP A O 1
ATOM 4898 N N . PRO A 1 659 ? 50.882 -28.952 -48.737 1.00 71.12 659 PRO A N 1
ATOM 4899 C CA . PRO A 1 659 ? 51.748 -30.089 -49.037 1.00 71.12 659 PRO A CA 1
ATOM 4900 C C . PRO A 1 659 ? 52.865 -29.736 -50.028 1.00 71.12 659 PRO A C 1
ATOM 4902 O O . PRO A 1 659 ? 52.604 -29.382 -51.183 1.00 71.12 659 PRO A O 1
ATOM 4905 N N . GLY A 1 660 ? 54.131 -29.914 -49.644 1.00 64.88 660 GLY A N 1
ATOM 4906 C CA . GLY A 1 660 ? 55.250 -29.852 -50.587 1.00 64.88 660 GLY A CA 1
ATOM 4907 C C . GLY A 1 660 ? 56.432 -30.745 -50.213 1.00 64.88 660 GLY A C 1
ATOM 4908 O O . GLY A 1 660 ? 56.539 -31.235 -49.096 1.00 64.88 660 GLY A O 1
ATOM 4909 N N . ARG A 1 661 ? 57.329 -30.984 -51.178 1.00 57.59 661 ARG A N 1
ATOM 4910 C CA . ARG A 1 661 ? 58.502 -31.861 -51.024 1.00 57.59 661 ARG A CA 1
ATOM 4911 C C . ARG A 1 661 ? 59.739 -31.043 -50.625 1.00 57.59 661 ARG A C 1
ATOM 4913 O O . ARG A 1 661 ? 60.314 -30.377 -51.479 1.00 57.59 661 ARG A O 1
ATOM 4920 N N . GLY A 1 662 ? 60.145 -31.093 -49.352 1.00 60.78 662 GLY A N 1
ATOM 4921 C CA . GLY A 1 662 ? 61.418 -30.543 -48.856 1.00 60.78 662 GLY A CA 1
ATOM 4922 C C . GLY A 1 662 ? 61.563 -30.629 -47.320 1.00 60.78 662 GLY A C 1
ATOM 4923 O O . GLY A 1 662 ? 60.539 -30.650 -46.645 1.00 60.78 662 GLY A O 1
ATOM 4924 N N . PRO A 1 663 ? 62.787 -30.662 -46.743 1.00 54.53 663 PRO A N 1
ATOM 4925 C CA . PRO A 1 663 ? 63.013 -30.893 -45.301 1.00 54.53 663 PRO A CA 1
ATOM 4926 C C . PRO A 1 663 ? 62.534 -29.774 -44.359 1.00 54.53 663 PRO A C 1
ATOM 4928 O O . PRO A 1 663 ? 62.453 -29.981 -43.154 1.00 54.53 663 PRO A O 1
ATOM 4931 N N . SER A 1 664 ? 62.255 -28.584 -44.893 1.00 60.25 664 SER A N 1
ATOM 4932 C CA . SER A 1 664 ? 61.866 -27.377 -44.148 1.00 60.25 664 SER A CA 1
ATOM 4933 C C . SER A 1 664 ? 60.477 -26.853 -44.528 1.00 60.25 664 SER A C 1
ATOM 4935 O O . SER A 1 664 ? 60.138 -25.716 -44.205 1.00 60.25 664 SER A O 1
ATOM 4937 N N . ASN A 1 665 ? 59.687 -27.652 -45.250 1.00 66.88 665 ASN A N 1
ATOM 4938 C CA . ASN A 1 665 ? 58.393 -27.235 -45.776 1.00 66.88 665 ASN A CA 1
ATOM 4939 C C . ASN A 1 665 ? 57.254 -27.844 -44.940 1.00 66.88 665 ASN A C 1
ATOM 4941 O O . ASN A 1 665 ? 57.131 -29.071 -44.939 1.00 66.88 665 ASN A O 1
ATOM 4945 N N . PRO A 1 666 ? 56.447 -27.035 -44.229 1.00 71.88 666 PRO A N 1
ATOM 4946 C CA . PRO A 1 666 ? 55.396 -27.559 -43.372 1.00 71.88 666 PRO A CA 1
ATOM 4947 C C . PRO A 1 666 ? 54.281 -28.202 -44.188 1.00 71.88 666 PRO A C 1
ATOM 4949 O O . PRO A 1 666 ? 53.771 -27.603 -45.128 1.00 71.88 666 PRO A O 1
ATOM 4952 N N . LEU A 1 667 ? 53.853 -29.399 -43.787 1.00 83.38 667 LEU A N 1
ATOM 4953 C CA . LEU A 1 667 ? 52.630 -30.013 -44.310 1.00 83.38 667 LEU A CA 1
ATOM 4954 C C . LEU A 1 667 ? 51.380 -29.212 -43.908 1.00 83.38 667 LEU A C 1
ATOM 4956 O O . LEU A 1 667 ? 50.392 -29.197 -44.642 1.00 83.38 667 LEU A O 1
ATOM 4960 N N . VAL A 1 668 ? 51.421 -28.566 -42.739 1.00 90.00 668 VAL A N 1
ATOM 4961 C CA . VAL A 1 668 ? 50.336 -27.771 -42.162 1.00 90.00 668 VAL A CA 1
ATOM 4962 C C . VAL A 1 668 ? 50.903 -26.479 -41.578 1.00 90.00 668 VAL A C 1
ATOM 4964 O O . VAL A 1 668 ? 51.724 -26.519 -40.664 1.00 90.00 668 VAL A O 1
ATOM 4967 N N . ALA A 1 669 ? 50.432 -25.328 -42.056 1.00 92.25 669 ALA A N 1
ATOM 4968 C CA . ALA A 1 669 ? 50.711 -24.032 -41.445 1.00 92.25 669 ALA A CA 1
ATOM 4969 C C . ALA A 1 669 ? 49.559 -23.617 -40.511 1.00 92.25 669 ALA A C 1
ATOM 4971 O O . ALA A 1 669 ? 48.392 -23.683 -40.892 1.00 92.25 669 ALA A O 1
ATOM 4972 N N . THR A 1 670 ? 49.867 -23.184 -39.288 1.00 94.62 670 THR A N 1
ATOM 4973 C CA . THR A 1 670 ? 48.878 -22.781 -38.275 1.00 94.62 670 THR A CA 1
ATOM 4974 C C . THR A 1 670 ? 48.737 -21.260 -38.194 1.00 94.62 670 THR A C 1
ATOM 4976 O O . THR A 1 670 ? 49.719 -20.522 -38.325 1.00 94.62 670 THR A O 1
ATOM 4979 N N . THR A 1 671 ? 47.514 -20.779 -37.954 1.00 97.06 671 THR A N 1
ATOM 4980 C CA . THR A 1 671 ? 47.231 -19.359 -37.676 1.00 97.06 671 THR A CA 1
ATOM 4981 C C . THR A 1 671 ? 47.377 -19.022 -36.189 1.00 97.06 671 THR A C 1
ATOM 4983 O O . THR A 1 671 ? 47.506 -19.913 -35.347 1.00 97.06 671 THR A O 1
ATOM 4986 N N . ASN A 1 672 ? 47.250 -17.732 -35.845 1.00 97.00 672 ASN A N 1
ATOM 4987 C CA . ASN A 1 672 ? 46.820 -17.322 -34.506 1.00 97.00 672 ASN A CA 1
ATOM 4988 C C . ASN A 1 672 ? 45.445 -17.926 -34.171 1.00 97.00 672 ASN A C 1
ATOM 4990 O O . ASN A 1 672 ? 44.675 -18.280 -35.069 1.00 97.00 672 ASN A O 1
ATOM 4994 N N . GLY A 1 673 ? 45.120 -17.996 -32.886 1.00 96.50 673 GLY A N 1
ATOM 4995 C CA . GLY A 1 673 ? 43.763 -18.259 -32.424 1.00 96.50 673 GLY A CA 1
ATOM 4996 C C . GLY A 1 673 ? 42.967 -16.972 -32.188 1.00 96.50 673 GLY A C 1
ATOM 4997 O O . GLY A 1 673 ? 43.548 -15.886 -32.086 1.00 96.50 673 GLY A O 1
ATOM 4998 N N . LEU A 1 674 ? 41.643 -17.102 -32.099 1.00 95.19 674 LEU A N 1
ATOM 4999 C CA . LEU A 1 674 ? 40.697 -16.054 -31.712 1.00 95.19 674 LEU A CA 1
ATOM 5000 C C . LEU A 1 674 ? 39.743 -16.577 -30.633 1.00 95.19 674 LEU A C 1
ATOM 5002 O O . LEU A 1 674 ? 39.122 -17.616 -30.829 1.00 95.19 674 LEU A O 1
ATOM 5006 N N . ASP A 1 675 ? 39.601 -15.851 -29.526 1.00 93.25 675 ASP A N 1
ATOM 5007 C CA . ASP A 1 675 ? 38.500 -16.022 -28.574 1.00 93.25 675 ASP A CA 1
ATOM 5008 C C . ASP A 1 675 ? 37.324 -15.153 -29.021 1.00 93.25 675 ASP A C 1
ATOM 5010 O O . ASP A 1 675 ? 37.448 -13.927 -29.088 1.00 93.25 675 ASP A O 1
ATOM 5014 N N . LEU A 1 676 ? 36.187 -15.782 -29.307 1.00 90.88 676 LEU A N 1
ATOM 5015 C CA . LEU A 1 676 ? 34.962 -15.125 -29.745 1.00 90.88 676 LEU A CA 1
ATOM 5016 C C . LEU A 1 676 ? 33.955 -15.056 -28.597 1.00 90.88 676 LEU A C 1
ATOM 5018 O O . LEU A 1 676 ? 33.344 -16.067 -28.257 1.00 90.88 676 LEU A O 1
ATOM 5022 N N . THR A 1 677 ? 33.758 -13.875 -28.016 1.00 89.06 677 THR A N 1
ATOM 5023 C CA . THR A 1 677 ? 32.733 -13.640 -26.991 1.00 89.06 677 THR A CA 1
ATOM 5024 C C . THR A 1 677 ? 31.440 -13.179 -27.647 1.00 89.06 677 THR A C 1
ATOM 5026 O O . THR A 1 677 ? 31.408 -12.114 -28.273 1.00 89.06 677 THR A O 1
ATOM 5029 N N . ILE A 1 678 ? 30.377 -13.968 -27.482 1.00 86.44 678 ILE A N 1
ATOM 5030 C CA . ILE A 1 678 ? 29.048 -13.695 -28.036 1.00 86.44 678 ILE A CA 1
ATOM 5031 C C . ILE A 1 678 ? 28.435 -12.469 -27.372 1.00 86.44 678 ILE A C 1
ATOM 5033 O O . ILE A 1 678 ? 28.352 -12.382 -26.146 1.00 86.44 678 ILE A O 1
ATOM 5037 N N . GLY A 1 679 ? 27.997 -11.524 -28.197 1.00 76.81 679 GLY A N 1
ATOM 5038 C CA . GLY A 1 679 ? 27.368 -10.292 -27.749 1.00 76.81 679 GLY A CA 1
ATOM 5039 C C . GLY A 1 679 ? 25.902 -10.188 -28.132 1.00 76.81 679 GLY A C 1
ATOM 5040 O O . GLY A 1 679 ? 25.381 -10.945 -28.952 1.00 76.81 679 GLY A O 1
ATOM 5041 N N . MET A 1 680 ? 25.243 -9.195 -27.557 1.00 72.94 680 MET A N 1
ATOM 5042 C CA . MET A 1 680 ? 23.902 -8.757 -27.945 1.00 72.94 680 MET A CA 1
ATOM 5043 C C . MET A 1 680 ? 23.958 -7.256 -28.222 1.00 72.94 680 MET A C 1
ATOM 5045 O O . MET A 1 680 ? 24.699 -6.563 -27.536 1.00 72.94 680 MET A O 1
ATOM 5049 N N . ARG A 1 681 ? 23.251 -6.762 -29.236 1.00 67.56 681 ARG A N 1
ATOM 5050 C CA . ARG A 1 681 ? 23.140 -5.332 -29.551 1.00 67.56 681 ARG A CA 1
ATOM 5051 C C . ARG A 1 681 ? 21.752 -5.004 -30.055 1.00 67.56 681 ARG A C 1
ATOM 5053 O O . ARG A 1 681 ? 21.103 -5.946 -30.566 1.00 67.56 681 ARG A O 1
#

Radius of gyration: 34.88 Å; Cα contacts (8 Å, |Δi|>4): 1751; chains: 1; bounding box: 96×103×91 Å

pLDDT: mean 85.05, std 15.08, range [29.8, 98.75]

Foldseek 3Di:
DDDDDDDDDDDDDPPPPPPPPPVPPAWDKDWDDPVLCVLQQFQGWIKTQWDFPPDDQAWDWIWDQDPNRTKIWIKHHDALAFVQEFEWEQDPVGIDTDDADPAFWIKTAIFQFFQWIKTWGQDPNAIWMKTACGVVPGIKTWGQSCLRPVPDDRRMTIIDGQQRHHFAQEFAAEADPDDDPPDDDFDQFPLFAWEFEEEEEEFQLLCVSLVVDSNSSVRVVRSLLRLLQLQCCQQANYGYHHRYYYYYNDGDADLFQCQARVHRGDFNSVLVCCLVPVPVRDGQAYEYAYCGDDRHYHQKYAYALQGNHSRRYIYGDQNRSHSLQSSLRVSQRCLSVQRFAACCPPPPGESRHRGRLPRSGRHSHHDPRSSVSNSSSNRPDPSIDTQDFDDDDQQFWWFKDFLNGNQWTWFADDPPPRRWFIATAGDDLDQRRTWGWDQLPPPRFTFIDTRVVDPQFTWFADPDDPRHQFITGDGDDPHQRRTKIWGDDGPDPQWTWIDTRVVGNQWTKFNAGNDDDGGGTIGTHGDDVHSRRGIHTHTDGRFDAKDKDWADAWDAAPLGTKAKFWDPDPPAQEAQDKTKIKIASADPPWKKKKAWADFDPDWDACVVQLAGPATDGGDRPDIDIFDDDPRMTMDMDGHHNDSVQAQPKIKMWMWTQHDDDDNNHGRIIIYIMMIIHYGYD

Secondary structure (DSSP, 8-state):
----------------PPP------PPEEEEPPHHHHHHTTBSS-EEEE----S--SS-EEEEEEETTEEEEEEEEE---EEEEEEEEEEETTEEEEEPPPPP-EEEEEETT-TT-EEEEEEETTEEEEEEESGGGS--EEEEEGGGT-TTS-TTEEEEEEGGGBPPPSEEEEEE-SS-----SSPPPP--S-EEEEEEEEE-HHHHHHTTT-HHHHHHHHHHHHHHHHHHHHHHHSEEEEEEEEEEE-S---SSTT---SSSS-HHHHHHHHHHHH-TTS--SEEEEEE--S-SSEEEEEEESS-TTSTT-EEEEE---SSHHHHHHHHHHHHHHHTTPPP-TTSSS--TT-SBTT-TTSS-SS--HHHHHHHHHHHHT-SSSEE--B----TT-EEEEEESS-TTEEEEE--SSS-TTBEEEEE-SS-GGG-EEEEE-SSTT-EEEEETTT-TTS-EEE--SSTTTT-EEE---SS-GGG-EEEEE-TT-TTEEEEEETTTEEEEEEES-SS--STTPPPEEEE-S--TTT-EEEEEEPP-PPPEEEEES-PPPBTTB---EEE-SSS-S-BTTSEEEEEE-S--TT-EEEEEE-PEEEEEEEGGGGT-TT-EEEE--SEEEEE-EETTEEEEEEEPPS-GGGTT-EEEEEEEEE---SSTT--SEEEEEEEEEE-B--